Protein AF-0000000087417569 (afdb_homodimer)

Secondary structure (DSSP, 8-state):
-----SGGG----------------------------EEEEEEEE----B-SSTTHHHHHHHHHHHHHTSSS--SEEEE-S--BS--TT--HHHHHHHHHHHHHHHHHH--S-EEE---GGGSBSSSHHHHT--S-STTTBTHHHHHHHT-SSS-EEEEETTEEEEEE--EEEETTTEEEE---HHHHHHHHHHHHHS-TTS-EEEEESS-SS-SGGGGGHHHHHH-GGGHHHHSBTTHHHHHHHHHT-TTEEEEEE-SS---EEEEETTEEEEE---TTTTTTSS-BTTB-S-EEEEEEETTS-EEEEEE-------/-----GGG-----------------------------EEEEEEEE----B-SSTTHHHHHHHHHHHHHTSSS--SEEEE-S--BS--TT--HHHHHHHHHHHHHHHHHH--S-EEE---GGGSBSSSHHHHT--S-STTTBTHHHHHHHT-SSS-EEEEETTEEEEEE--EEEETTTEEEE---HHHHHHHHHHHHHS-TTS-EEEEESS-SS-SGGGGGHHHHHH-GGGHHHHSBTTHHHHHHHHHT-TTEEEEEE-SS---EEEEETTEEEEE---TTTTTTSS-BTTB-S-EEEEEEETTS-EEEEEE-------

Nearest PDB structures (foldseek):
  2dxl-assembly1_A  TM=7.561E-01  e=3.877E-16  Klebsiella aerogenes
  2hyp-assembly1_A-2  TM=8.019E-01  e=1.400E-15  Mycobacterium tuberculosis H37Rv
  3d03-assembly1_A  TM=7.708E-01  e=1.317E-15  Klebsiella aerogenes
  5uki-assembly1_A  TM=5.309E-01  e=6.719E-07  Entamoeba histolytica
  8dzk-assembly5_E  TM=5.050E-01  e=1.031E-06  Entamoeba histolytica

Sequence (636 aa):
MNRRELLQSLAVGSGAALLSSGIGTPLLAADSSMPRKRTARLAHLTDIHLNEKRSAADGLTKALRHVQALDDPPELLINGGDAIYDGLAVDRSHLESQWALWKNTWKAECALPVKHCLGNHDVWGWDKPGSKTTGNEPGWGKQYSLDQLGLERGYYGFNVGGWRILVLDSMTADNETVYRGELDAAQFAWLKNELTTTPATTPIAIISHIPIVTVGGLEFQEHVKQDPRKRRMLSHQDATALVHLFRKHTNIKLCLSGHTHLTERISFSGIDFVNSGAVCGLWWKGDHYHTDEGYNVIDLYDDGTFGTEYKSYGWTVGMNRRELLQSLAVGSGAALLSSGIGTPLLAADSSMPRKRTARLAHLTDIHLNEKRSAA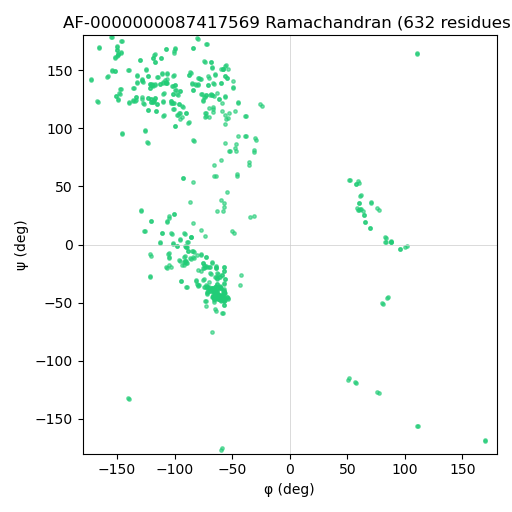DGLTKALRHVQALDDPPELLINGGDAIYDGLAVDRSHLESQWALWKNTWKAECALPVKHCLGNHDVWGWDKPGSKTTGNEPGWGKQYSLDQLGLERGYYGFNVGGWRILVLDSMTADNETVYRGELDAAQFAWLKNELTTTPATTPIAIISHIPIVTVGGLEFQEHVKQDPRKRRMLSHQDATALVHLFRKHTNIKLCLSGHTHLTERISFSGIDFVNSGAVCGLWWKGDHYHTDEGYNVIDLYDDGTFGTEYKSYGWTVG

Solvent-accessible surface area (backbone atoms only — not comparable to full-atom values): 33860 Å² total; per-residue (Å²): 137,83,86,77,67,73,86,73,65,82,78,80,76,75,80,72,78,77,78,74,72,73,76,70,69,77,67,72,73,68,80,66,68,68,76,77,46,77,49,40,39,34,31,44,42,14,36,42,40,32,42,95,53,72,58,28,59,58,49,51,46,47,43,42,48,46,51,66,61,38,96,76,47,49,72,35,36,32,38,35,13,15,61,29,53,57,18,26,46,36,41,68,70,60,42,51,50,34,51,50,49,50,52,53,50,43,66,73,49,50,90,63,52,73,47,82,32,52,21,78,30,40,24,28,27,58,32,28,84,59,15,70,45,87,72,76,53,90,45,44,34,56,48,43,44,29,58,75,69,72,40,95,58,60,53,54,72,50,75,57,49,76,27,40,37,38,37,33,42,29,62,36,84,29,94,88,63,38,38,27,17,28,65,53,72,67,56,48,52,50,49,54,49,51,60,69,69,44,56,76,85,40,28,29,38,36,38,23,12,41,24,59,68,78,70,67,61,59,80,41,44,73,58,26,73,78,38,64,68,52,53,36,57,63,26,29,72,48,28,53,61,49,52,58,56,47,63,77,38,84,29,43,41,38,35,40,23,22,80,76,24,41,52,35,39,34,41,47,78,75,24,36,33,37,29,29,19,5,47,21,19,40,79,41,69,34,58,28,87,91,17,55,31,19,31,32,38,35,38,36,27,71,79,53,51,72,47,76,44,80,41,65,66,76,85,70,67,127,137,83,88,76,67,74,88,69,67,84,77,79,75,74,79,72,77,77,75,72,71,73,76,69,70,77,68,69,73,67,80,64,69,67,78,78,46,78,48,38,40,34,32,44,42,13,35,43,40,32,41,96,52,73,58,28,59,59,50,51,44,48,42,41,48,46,51,65,62,39,97,77,46,50,69,35,36,32,40,34,12,16,58,30,54,58,18,25,47,35,41,70,69,59,43,52,51,34,52,50,50,49,52,53,50,44,67,72,50,47,89,62,53,73,48,81,32,53,22,78,29,39,24,28,28,59,33,28,85,59,16,69,44,87,73,75,53,90,44,44,36,56,50,42,45,29,57,76,70,73,40,94,56,59,52,52,73,51,74,57,49,74,27,41,37,37,37,34,40,29,61,35,84,29,93,87,65,40,38,27,17,29,66,53,71,68,56,48,51,49,48,53,49,52,61,70,69,43,57,75,85,40,27,29,38,36,38,24,12,41,23,59,68,77,73,66,59,60,82,42,44,74,57,27,74,76,39,64,68,51,52,36,57,64,26,30,74,51,28,54,62,49,51,58,57,47,62,78,38,85,29,43,40,37,34,41,24,21,78,77,24,41,51,35,39,34,41,47,80,77,25,35,33,36,30,28,21,6,47,21,19,40,80,43,71,34,59,28,87,91,16,56,31,18,30,32,39,36,38,36,28,70,78,53,52,72,48,76,44,80,40,66,65,76,83,70,68,126

Radius of gyration: 27.31 Å; Cα contacts (8 Å, |Δi|>4): 1351; chains: 2; bounding box: 74×77×64 Å

Organism: NCBI:txid2527985

Structure (mmCIF, N/CA/C/O backbone):
data_AF-0000000087417569-model_v1
#
loop_
_entity.id
_entity.type
_entity.pdbx_description
1 polymer '3,5-cyclic adenosine monophosphate phosphodiesterase CpdA'
#
loop_
_atom_site.group_PDB
_atom_site.id
_atom_site.type_symbol
_atom_site.label_atom_id
_atom_site.label_alt_id
_atom_site.label_comp_id
_atom_site.label_asym_id
_atom_site.label_entity_id
_atom_site.label_seq_id
_atom_site.pdbx_PDB_ins_code
_atom_site.Cartn_x
_atom_site.Cartn_y
_atom_site.Cartn_z
_atom_site.occupancy
_atom_site.B_iso_or_equiv
_atom_site.auth_seq_id
_atom_site.auth_comp_id
_atom_site.auth_asym_id
_atom_site.auth_atom_id
_atom_site.pdbx_PDB_model_num
ATOM 1 N N . MET A 1 1 ? -14.68 -32.906 18.766 1 18.58 1 MET A N 1
ATOM 2 C CA . MET A 1 1 ? -16.031 -32.656 18.25 1 18.58 1 MET A CA 1
ATOM 3 C C . MET A 1 1 ? -15.977 -31.812 16.984 1 18.58 1 MET A C 1
ATOM 5 O O . MET A 1 1 ? -15.141 -30.906 16.875 1 18.58 1 MET A O 1
ATOM 9 N N . ASN A 1 2 ? -16.5 -32.312 15.773 1 18.56 2 ASN A N 1
ATOM 10 C CA . ASN A 1 2 ? -16.391 -32.438 14.32 1 18.56 2 ASN A CA 1
ATOM 11 C C . ASN A 1 2 ? -17 -31.219 13.609 1 18.56 2 ASN A C 1
ATOM 13 O O . ASN A 1 2 ? -18.219 -31.125 13.469 1 18.56 2 ASN A O 1
ATOM 17 N N . ARG A 1 3 ? -16.5 -29.938 14.031 1 21.75 3 ARG A N 1
ATOM 18 C CA . ARG A 1 3 ? -17.016 -28.641 13.625 1 21.75 3 ARG A CA 1
ATOM 19 C C . ARG A 1 3 ? -16.984 -28.484 12.109 1 21.75 3 ARG A C 1
ATOM 21 O O . ARG A 1 3 ? -15.992 -28.031 11.539 1 21.75 3 ARG A O 1
ATOM 28 N N . ARG A 1 4 ? -17.25 -29.672 11.32 1 21.92 4 ARG A N 1
ATOM 29 C CA . ARG A 1 4 ? -17.516 -29.953 9.914 1 21.92 4 ARG A CA 1
ATOM 30 C C . ARG A 1 4 ? -18.469 -28.922 9.32 1 21.92 4 ARG A C 1
ATOM 32 O O . ARG A 1 4 ? -18.719 -28.922 8.109 1 21.92 4 ARG A O 1
ATOM 39 N N . GLU A 1 5 ? -19.312 -28.297 10.141 1 20.08 5 GLU A N 1
ATOM 40 C CA . GLU A 1 5 ? -20.719 -28.031 9.805 1 20.08 5 GLU A CA 1
ATOM 41 C C . GLU A 1 5 ? -20.844 -26.828 8.891 1 20.08 5 GLU A C 1
ATOM 43 O O . GLU A 1 5 ? -21.922 -26.547 8.375 1 20.08 5 GLU A O 1
ATOM 48 N N . LEU A 1 6 ? -19.75 -25.922 8.906 1 20.08 6 LEU A N 1
ATOM 49 C CA . LEU A 1 6 ? -20.312 -24.578 8.75 1 20.08 6 LEU A CA 1
ATOM 50 C C . LEU A 1 6 ? -20.906 -24.406 7.355 1 20.08 6 LEU A C 1
ATOM 52 O O . LEU A 1 6 ? -22.031 -23.938 7.207 1 20.08 6 LEU A O 1
ATOM 56 N N . LEU A 1 7 ? -20.047 -24.234 6.254 1 22.66 7 LEU A N 1
ATOM 57 C CA . LEU A 1 7 ? -20.422 -23.281 5.211 1 22.66 7 LEU A CA 1
ATOM 58 C C . LEU A 1 7 ? -21.328 -23.938 4.18 1 22.66 7 LEU A C 1
ATOM 60 O O . LEU A 1 7 ? -21.641 -23.344 3.148 1 22.66 7 LEU A O 1
ATOM 64 N N . GLN A 1 8 ? -21.75 -25.219 4.445 1 21.38 8 GLN A N 1
ATOM 65 C CA . GLN A 1 8 ? -22.234 -25.969 3.283 1 21.38 8 GLN A CA 1
ATOM 66 C C . GLN A 1 8 ? -23.562 -25.406 2.787 1 21.38 8 GLN A C 1
ATOM 68 O O . GLN A 1 8 ? -23.984 -25.688 1.659 1 21.38 8 GLN A O 1
ATOM 73 N N . SER A 1 9 ? -24.422 -24.875 3.658 1 21.36 9 SER A N 1
ATOM 74 C CA . SER A 1 9 ? -25.797 -25.312 3.441 1 21.36 9 SER A CA 1
ATOM 75 C C . SER A 1 9 ? -26.438 -24.578 2.26 1 21.36 9 SER A C 1
ATOM 77 O O . SER A 1 9 ? -27.594 -24.828 1.918 1 21.36 9 SER A O 1
ATOM 79 N N . LEU A 1 10 ? -26 -23.406 1.84 1 19.67 10 LEU A N 1
ATOM 80 C CA . LEU A 1 10 ? -27.125 -22.594 1.38 1 19.67 10 LEU A CA 1
ATOM 81 C C . LEU A 1 10 ? -27.703 -23.141 0.089 1 19.67 10 LEU A C 1
ATOM 83 O O . LEU A 1 10 ? -26.969 -23.438 -0.858 1 19.67 10 LEU A O 1
ATOM 87 N N . ALA A 1 11 ? -28.953 -23.719 0.203 1 22.09 11 ALA A N 1
ATOM 88 C CA . ALA A 1 11 ? -29.859 -24.438 -0.692 1 22.09 11 ALA A CA 1
ATOM 89 C C . ALA A 1 11 ? -30.219 -23.578 -1.906 1 22.09 11 ALA A C 1
ATOM 91 O O . ALA A 1 11 ? -30.594 -22.406 -1.765 1 22.09 11 ALA A O 1
ATOM 92 N N . VAL A 1 12 ? -29.812 -24 -3.033 1 23.36 12 VAL A N 1
ATOM 93 C CA . VAL A 1 12 ? -29.797 -23.578 -4.43 1 23.36 12 VAL A CA 1
ATOM 94 C C . VAL A 1 12 ? -31.219 -23.531 -4.98 1 23.36 12 VAL A C 1
ATOM 96 O O . VAL A 1 12 ? -31.859 -24.578 -5.152 1 23.36 12 VAL A O 1
ATOM 99 N N . GLY A 1 13 ? -32.094 -22.672 -4.316 1 20.45 13 GLY A N 1
ATOM 100 C CA . GLY A 1 13 ? -33.438 -22.734 -4.91 1 20.45 13 GLY A CA 1
ATOM 101 C C . GLY A 1 13 ? -33.438 -22.5 -6.406 1 20.45 13 GLY A C 1
ATOM 102 O O . GLY A 1 13 ? -32.469 -21.922 -6.945 1 20.45 13 GLY A O 1
ATOM 103 N N . SER A 1 14 ? -34.406 -23.078 -7.117 1 23.88 14 SER A N 1
ATOM 104 C CA . SER A 1 14 ? -34.75 -23.516 -8.469 1 23.88 14 SER A CA 1
ATOM 105 C C . SER A 1 14 ? -35.156 -22.328 -9.344 1 23.88 14 SER A C 1
ATOM 107 O O . SER A 1 14 ? -35.531 -22.516 -10.508 1 23.88 14 SER A O 1
ATOM 109 N N . GLY A 1 15 ? -34.938 -21.109 -8.969 1 21.48 15 GLY A N 1
ATOM 110 C CA . GLY A 1 15 ? -35.906 -20.297 -9.695 1 21.48 15 GLY A CA 1
ATOM 111 C C . GLY A 1 15 ? -35.688 -20.281 -11.188 1 21.48 15 GLY A C 1
ATOM 112 O O . GLY A 1 15 ? -34.531 -20.391 -11.641 1 21.48 15 GLY A O 1
ATOM 113 N N . ALA A 1 16 ? -36.688 -20.578 -11.977 1 24.5 16 ALA A N 1
ATOM 114 C CA . ALA A 1 16 ? -37 -20.734 -13.398 1 24.5 16 ALA A CA 1
ATOM 115 C C . ALA A 1 16 ? -36.75 -19.438 -14.156 1 24.5 16 ALA A C 1
ATOM 117 O O . ALA A 1 16 ? -37 -19.344 -15.359 1 24.5 16 ALA A O 1
ATOM 118 N N . ALA A 1 17 ? -35.75 -18.625 -13.922 1 22.55 17 ALA A N 1
ATOM 119 C CA . ALA A 1 17 ? -35.969 -17.375 -14.648 1 22.55 17 ALA A CA 1
ATOM 120 C C . ALA A 1 17 ? -35.906 -17.609 -16.156 1 22.55 17 ALA A C 1
ATOM 122 O O . ALA A 1 17 ? -35.062 -18.328 -16.656 1 22.55 17 ALA A O 1
ATOM 123 N N . LEU A 1 18 ? -37 -17.422 -16.75 1 24.64 18 LEU A N 1
ATOM 124 C CA . LEU A 1 18 ? -37.406 -17.25 -18.156 1 24.64 18 LEU A CA 1
ATOM 125 C C . LEU A 1 18 ? -36.469 -16.281 -18.859 1 24.64 18 LEU A C 1
ATOM 127 O O . LEU A 1 18 ? -36.281 -15.148 -18.422 1 24.64 18 LEU A O 1
ATOM 131 N N . LEU A 1 19 ? -35.438 -16.891 -19.5 1 23.89 19 LEU A N 1
ATOM 132 C CA . LEU A 1 19 ? -34.406 -16.172 -20.25 1 23.89 19 LEU A CA 1
ATOM 133 C C . LEU A 1 19 ? -35 -15.445 -21.453 1 23.89 19 LEU A C 1
ATOM 135 O O . LEU A 1 19 ? -35.438 -16.078 -22.406 1 23.89 19 LEU A O 1
ATOM 139 N N . SER A 1 20 ? -35.969 -14.523 -21.188 1 24.53 20 SER A N 1
ATOM 140 C CA . SER A 1 20 ? -36.375 -13.82 -22.406 1 24.53 20 SER A CA 1
ATOM 141 C C . SER A 1 20 ? -35.188 -13.242 -23.141 1 24.53 20 SER A C 1
ATOM 143 O O . SER A 1 20 ? -34.25 -12.75 -22.516 1 24.53 20 SER A O 1
ATOM 145 N N . SER A 1 21 ? -34.938 -13.781 -24.281 1 25.7 21 SER A N 1
ATOM 146 C CA . SER A 1 21 ? -33.906 -13.539 -25.266 1 25.7 21 SER A CA 1
ATOM 147 C C . SER A 1 21 ? -33.938 -12.094 -25.75 1 25.7 21 SER A C 1
ATOM 149 O O . SER A 1 21 ? -33.406 -11.781 -26.828 1 25.7 21 SER A O 1
ATOM 151 N N . GLY A 1 22 ? -34.375 -11.109 -24.969 1 25.3 22 GLY A N 1
ATOM 152 C CA . GLY A 1 22 ? -34.438 -9.875 -25.734 1 25.3 22 GLY A CA 1
ATOM 153 C C . GLY A 1 22 ? -33.125 -9.492 -26.375 1 25.3 22 GLY A C 1
ATOM 154 O O . GLY A 1 22 ? -32.062 -9.711 -25.797 1 25.3 22 GLY A O 1
ATOM 155 N N . ILE A 1 23 ? -33.062 -9.555 -27.641 1 27.34 23 ILE A N 1
ATOM 156 C CA . ILE A 1 23 ? -32.031 -9.07 -28.562 1 27.34 23 ILE A CA 1
ATOM 157 C C . ILE A 1 23 ? -31.625 -7.652 -28.188 1 27.34 23 ILE A C 1
ATOM 159 O O . ILE A 1 23 ? -32.406 -6.707 -28.344 1 27.34 23 ILE A O 1
ATOM 163 N N . GLY A 1 24 ? -31.094 -7.539 -26.906 1 25.58 24 GLY A N 1
ATOM 164 C CA . GLY A 1 24 ? -30.734 -6.156 -26.625 1 25.58 24 GLY A CA 1
ATOM 165 C C . GLY A 1 24 ? -29.766 -5.582 -27.656 1 25.58 24 GLY A C 1
ATOM 166 O O . GLY A 1 24 ? -28.859 -6.273 -28.109 1 25.58 24 GLY A O 1
ATOM 167 N N . THR A 1 25 ? -30.328 -4.746 -28.547 1 29.91 25 THR A N 1
ATOM 168 C CA . THR A 1 25 ? -29.578 -3.848 -29.406 1 29.91 25 THR A CA 1
ATOM 169 C C . THR A 1 25 ? -28.375 -3.271 -28.656 1 29.91 25 THR A C 1
ATOM 171 O O . THR A 1 25 ? -28.5 -2.828 -27.516 1 29.91 25 THR A O 1
ATOM 174 N N . PRO A 1 26 ? -27.188 -3.711 -29.094 1 28.02 26 PRO A N 1
ATOM 175 C CA . PRO A 1 26 ? -26.031 -3.186 -28.391 1 28.02 26 PRO A CA 1
ATOM 176 C C . PRO A 1 26 ? -26.078 -1.672 -28.188 1 28.02 26 PRO A C 1
ATOM 178 O O . PRO A 1 26 ? -26.297 -0.931 -29.156 1 28.02 26 PRO A O 1
ATOM 181 N N . LEU A 1 27 ? -26.781 -1.151 -27.219 1 28.97 27 LEU A N 1
ATOM 182 C CA . LEU A 1 27 ? -26.547 0.276 -27.016 1 28.97 27 LEU A CA 1
ATOM 183 C C . LEU A 1 27 ? -25.078 0.621 -27.219 1 28.97 27 LEU A C 1
ATOM 185 O O . LEU A 1 27 ? -24.203 0.033 -26.562 1 28.97 27 LEU A O 1
ATOM 189 N N . LEU A 1 28 ? -24.703 1.002 -28.344 1 29.02 28 LEU A N 1
ATOM 190 C CA . LEU A 1 28 ? -23.453 1.731 -28.391 1 29.02 28 LEU A CA 1
ATOM 191 C C . LEU A 1 28 ? -23.234 2.523 -27.109 1 29.02 28 LEU A C 1
ATOM 193 O O . LEU A 1 28 ? -24.031 3.396 -26.766 1 29.02 28 LEU A O 1
ATOM 197 N N . ALA A 1 29 ? -22.797 1.806 -26.156 1 31.81 29 ALA A N 1
ATOM 198 C CA . ALA A 1 29 ? -22.359 2.678 -25.078 1 31.81 29 ALA A CA 1
ATOM 199 C C . ALA A 1 29 ? -21.734 3.963 -25.609 1 31.81 29 ALA A C 1
ATOM 201 O O . ALA A 1 29 ? -20.672 3.934 -26.219 1 31.81 29 ALA A O 1
ATOM 202 N N . ALA A 1 30 ? -22.469 4.855 -26.219 1 33.59 30 ALA A N 1
ATOM 203 C CA . ALA A 1 30 ? -21.953 6.195 -26.469 1 33.59 30 ALA A CA 1
ATOM 204 C C . ALA A 1 30 ? -20.953 6.613 -25.391 1 33.59 30 ALA A C 1
ATOM 206 O O . ALA A 1 30 ? -21.25 6.516 -24.203 1 33.59 30 ALA A O 1
ATOM 207 N N . ASP A 1 31 ? -19.719 6.402 -25.531 1 38.53 31 ASP A N 1
ATOM 208 C CA . ASP A 1 31 ? -18.641 7.012 -24.75 1 38.53 31 ASP A CA 1
ATOM 209 C C . ASP A 1 31 ? -18.984 8.445 -24.359 1 38.53 31 ASP A C 1
ATOM 211 O O . ASP A 1 31 ? -18.516 9.398 -24.969 1 38.53 31 ASP A O 1
ATOM 215 N N . SER A 1 32 ? -20.172 8.82 -24.297 1 44.5 32 SER A N 1
ATOM 216 C CA . SER A 1 32 ? -20.578 10.18 -23.969 1 44.5 32 SER A CA 1
ATOM 217 C C . SER A 1 32 ? -19.875 10.664 -22.703 1 44.5 32 SER A C 1
ATOM 219 O O . SER A 1 32 ? -20.531 11.078 -21.734 1 44.5 32 SER A O 1
ATOM 221 N N . SER A 1 33 ? -18.875 10.016 -22.172 1 50.25 33 SER A N 1
ATOM 222 C CA . SER A 1 33 ? -18.391 10.594 -20.938 1 50.25 33 SER A CA 1
ATOM 223 C C . SER A 1 33 ? -18.062 12.078 -21.094 1 50.25 33 SER A C 1
ATOM 225 O O . SER A 1 33 ? -17.281 12.453 -21.969 1 50.25 33 SER A O 1
ATOM 227 N N . MET A 1 34 ? -19.031 12.914 -21.047 1 60.19 34 MET A N 1
ATOM 228 C CA . MET A 1 34 ? -18.656 14.32 -20.906 1 60.19 34 MET A CA 1
ATOM 229 C C . MET A 1 34 ? -17.281 14.461 -20.266 1 60.19 34 MET A C 1
ATOM 231 O O . MET A 1 34 ? -16.953 13.727 -19.328 1 60.19 34 MET A O 1
ATOM 235 N N . PRO A 1 35 ? -16.422 15.047 -20.969 1 80.25 35 PRO A N 1
ATOM 236 C CA . PRO A 1 35 ? -15.078 15.219 -20.422 1 80.25 35 PRO A CA 1
ATOM 237 C C . PRO A 1 35 ? -15.086 15.688 -18.969 1 80.25 35 PRO A C 1
ATOM 239 O O . PRO A 1 35 ? -15.914 16.516 -18.594 1 80.25 35 PRO A O 1
ATOM 242 N N . ARG A 1 36 ? -14.523 15.008 -18.109 1 88.69 36 ARG A N 1
ATOM 243 C CA . ARG A 1 36 ? -14.391 15.406 -16.719 1 88.69 36 ARG A CA 1
ATOM 244 C C . ARG A 1 36 ? -13.852 16.828 -16.609 1 88.69 36 ARG A C 1
ATOM 246 O O . ARG A 1 36 ? -13.023 17.25 -17.422 1 88.69 36 ARG A O 1
ATOM 253 N N . LYS A 1 37 ? -14.492 17.625 -15.719 1 95.81 37 LYS A N 1
ATOM 254 C CA . LYS A 1 37 ? -14.07 18.984 -15.445 1 95.81 37 LYS A CA 1
ATOM 255 C C . LYS A 1 37 ? -13.461 19.109 -14.047 1 95.81 37 LYS A C 1
ATOM 257 O O . LYS A 1 37 ? -14.047 18.625 -13.07 1 95.81 37 LYS A O 1
ATOM 262 N N . ARG A 1 38 ? -12.312 19.703 -13.977 1 97.19 38 ARG A N 1
ATOM 263 C CA . ARG A 1 38 ? -11.734 19.969 -12.656 1 97.19 38 ARG A CA 1
ATOM 264 C C . ARG A 1 38 ? -12.555 21 -11.898 1 97.19 38 ARG A C 1
ATOM 266 O O . ARG A 1 38 ? -12.82 22.094 -12.414 1 97.19 38 ARG A O 1
ATOM 273 N N . THR A 1 39 ? -12.93 20.703 -10.695 1 98.38 39 THR A N 1
ATOM 274 C CA . THR A 1 39 ? -13.797 21.609 -9.93 1 98.38 39 THR A CA 1
ATOM 275 C C . THR A 1 39 ? -13.008 22.297 -8.82 1 98.38 39 THR A C 1
ATOM 277 O O . THR A 1 39 ? -13.438 23.328 -8.297 1 98.38 39 THR A O 1
ATOM 280 N N . ALA A 1 40 ? -11.844 21.719 -8.445 1 98.5 40 ALA A N 1
ATOM 281 C CA . ALA A 1 40 ? -10.992 22.344 -7.434 1 98.5 40 ALA A CA 1
ATOM 282 C C . ALA A 1 40 ? -9.555 21.859 -7.535 1 98.5 40 ALA A C 1
ATOM 284 O O . ALA A 1 40 ? -9.312 20.703 -7.934 1 98.5 40 ALA A O 1
ATOM 285 N N . ARG A 1 41 ? -8.617 22.688 -7.289 1 98.69 41 ARG A N 1
ATOM 286 C CA . ARG A 1 41 ? -7.219 22.328 -7.074 1 98.69 41 ARG A CA 1
ATOM 287 C C . ARG A 1 41 ? -6.766 22.719 -5.672 1 98.69 41 ARG A C 1
ATOM 289 O O . ARG A 1 41 ? -6.926 23.875 -5.262 1 98.69 41 ARG A O 1
ATOM 296 N N . LEU A 1 42 ? -6.254 21.766 -4.895 1 98.88 42 LEU A N 1
ATOM 297 C CA . LEU A 1 42 ? -5.773 21.938 -3.531 1 98.88 42 LEU A CA 1
ATOM 298 C C . LEU A 1 42 ? -4.281 21.641 -3.436 1 98.88 42 LEU A C 1
ATOM 300 O O . LEU A 1 42 ? -3.721 20.984 -4.316 1 98.88 42 LEU A O 1
ATOM 304 N N . ALA A 1 43 ? -3.652 22.172 -2.457 1 98.88 43 ALA A N 1
ATOM 305 C CA . ALA A 1 43 ? -2.301 21.75 -2.092 1 98.88 43 ALA A CA 1
ATOM 306 C C . ALA A 1 43 ? -2.256 21.234 -0.655 1 98.88 43 ALA A C 1
ATOM 308 O O . ALA A 1 43 ? -2.758 21.891 0.261 1 98.88 43 ALA A O 1
ATOM 309 N N . HIS A 1 44 ? -1.775 20.062 -0.506 1 98.88 44 HIS A N 1
ATOM 310 C CA . HIS A 1 44 ? -1.608 19.438 0.796 1 98.88 44 HIS A CA 1
ATOM 311 C C . HIS A 1 44 ? -0.167 19.547 1.282 1 98.88 44 HIS A C 1
ATOM 313 O O . HIS A 1 44 ? 0.709 18.812 0.808 1 98.88 44 HIS A O 1
ATOM 319 N N . LEU A 1 45 ? 0.105 20.469 2.197 1 98.81 45 LEU A N 1
ATOM 320 C CA . LEU A 1 45 ? 1.394 20.656 2.854 1 98.81 45 LEU A CA 1
ATOM 321 C C . LEU A 1 45 ? 1.386 20.062 4.254 1 98.81 45 LEU A C 1
ATOM 323 O O . LEU A 1 45 ? 0.611 20.484 5.113 1 98.81 45 LEU A O 1
ATOM 327 N N . THR A 1 46 ? 2.225 19.078 4.41 1 98.81 46 THR A N 1
ATOM 328 C CA . THR A 1 46 ? 2.232 18.422 5.715 1 98.81 46 THR A CA 1
ATOM 329 C C . THR A 1 46 ? 3.654 18.312 6.258 1 98.81 46 THR A C 1
ATOM 331 O O . THR A 1 46 ? 4.625 18.484 5.516 1 98.81 46 THR A O 1
ATOM 334 N N . ASP A 1 47 ? 3.762 18.141 7.586 1 98.81 47 ASP A N 1
ATOM 335 C CA . ASP A 1 47 ? 5.031 17.891 8.266 1 98.81 47 ASP A CA 1
ATOM 336 C C . ASP A 1 47 ? 6.031 19.016 7.984 1 98.81 47 ASP A C 1
ATOM 338 O O . ASP A 1 47 ? 7.164 18.75 7.574 1 98.81 47 ASP A O 1
ATOM 342 N N . ILE A 1 48 ? 5.504 20.188 8.25 1 98.56 48 ILE A N 1
ATOM 343 C CA . ILE A 1 48 ? 6.328 21.375 8.055 1 98.56 48 ILE A CA 1
ATOM 344 C C . ILE A 1 48 ? 7.395 21.453 9.141 1 98.56 48 ILE A C 1
ATOM 346 O O . ILE A 1 48 ? 8.531 21.844 8.875 1 98.56 48 ILE A O 1
ATOM 350 N N . HIS A 1 49 ? 7.031 21.172 10.383 1 98.56 49 HIS A N 1
ATOM 351 C CA . HIS A 1 49 ? 7.949 21.156 11.516 1 98.56 49 HIS A CA 1
ATOM 352 C C . HIS A 1 49 ? 8.742 22.453 11.602 1 98.56 49 HIS A C 1
ATOM 354 O O . HIS A 1 49 ? 9.969 22.422 11.711 1 98.56 49 HIS A O 1
ATOM 360 N N . LEU A 1 50 ? 8.062 23.516 11.648 1 97.31 50 LEU A N 1
ATOM 361 C CA . LEU A 1 50 ? 8.695 24.844 11.641 1 97.31 50 LEU A CA 1
ATOM 362 C C . LEU A 1 50 ? 9.414 25.109 12.961 1 97.31 50 LEU A C 1
ATOM 364 O O . LEU A 1 50 ? 8.891 24.797 14.031 1 97.31 50 LEU A O 1
ATOM 368 N N . ASN A 1 51 ? 10.578 25.656 12.828 1 94.5 51 ASN A N 1
ATOM 369 C CA . ASN A 1 51 ? 11.375 26.047 13.984 1 94.5 51 ASN A CA 1
ATOM 370 C C . ASN A 1 51 ? 12.352 27.172 13.633 1 94.5 51 ASN A C 1
ATOM 372 O O . ASN A 1 51 ? 12.398 27.625 12.484 1 94.5 51 ASN A O 1
ATOM 376 N N . GLU A 1 52 ? 13.086 27.594 14.641 1 93.81 52 GLU A N 1
ATOM 377 C CA . GLU A 1 52 ? 13.969 28.75 14.453 1 93.81 52 GLU A CA 1
ATOM 378 C C . GLU A 1 52 ? 15.352 28.297 13.969 1 93.81 52 GLU A C 1
ATOM 380 O O . GLU A 1 52 ? 16.25 29.125 13.789 1 93.81 52 GLU A O 1
ATOM 385 N N . LYS A 1 53 ? 15.477 27.047 13.773 1 93.06 53 LYS A N 1
ATOM 386 C CA . LYS A 1 53 ? 16.781 26.5 13.391 1 93.06 53 LYS A CA 1
ATOM 387 C C . LYS A 1 53 ? 16.75 25.984 11.953 1 93.06 53 LYS A C 1
ATOM 389 O O . LYS A 1 53 ? 15.688 25.844 11.352 1 93.06 53 LYS A O 1
ATOM 394 N N . ARG A 1 54 ? 17.859 25.828 11.344 1 92.81 54 ARG A N 1
ATOM 395 C CA . ARG A 1 54 ? 18.078 25.141 10.07 1 92.81 54 ARG A CA 1
ATOM 396 C C . ARG A 1 54 ? 17.375 25.875 8.938 1 92.81 54 ARG A C 1
ATOM 398 O O . ARG A 1 54 ? 16.875 25.25 7.996 1 92.81 54 ARG A O 1
ATOM 405 N N . SER A 1 55 ? 17.172 27.172 9.125 1 93.69 55 SER A N 1
ATOM 406 C CA . SER A 1 55 ? 16.547 28.016 8.109 1 93.69 55 SER A CA 1
ATOM 407 C C . SER A 1 55 ? 15.148 27.5 7.762 1 93.69 55 SER A C 1
ATOM 409 O O . SER A 1 55 ? 14.727 27.578 6.605 1 93.69 55 SER A O 1
ATOM 411 N N . ALA A 1 56 ? 14.492 26.906 8.727 1 96.44 56 ALA A N 1
ATOM 412 C CA . ALA A 1 56 ? 13.172 26.328 8.508 1 96.44 56 ALA A CA 1
ATOM 413 C C . ALA A 1 56 ? 12.188 27.375 7.996 1 96.44 56 ALA A C 1
ATOM 415 O O . ALA A 1 56 ? 11.391 27.109 7.098 1 96.44 56 ALA A O 1
ATOM 416 N N . ALA A 1 57 ? 12.25 28.547 8.531 1 95.88 57 ALA A N 1
ATOM 417 C CA . ALA A 1 57 ? 11.344 29.625 8.109 1 95.88 57 ALA A CA 1
ATOM 418 C C . ALA A 1 57 ? 11.57 29.984 6.645 1 95.88 57 ALA A C 1
ATOM 420 O O . ALA A 1 57 ? 10.617 30.219 5.902 1 95.88 57 ALA A O 1
ATOM 421 N N . ASP A 1 58 ? 12.812 30 6.238 1 96.06 58 ASP A N 1
ATOM 422 C CA . ASP A 1 58 ? 13.133 30.25 4.836 1 96.06 58 ASP A CA 1
ATOM 423 C C . ASP A 1 58 ? 12.602 29.125 3.947 1 96.06 58 ASP A C 1
ATOM 425 O O . ASP A 1 58 ? 12.117 29.391 2.842 1 96.06 58 ASP A O 1
ATOM 429 N N . GLY A 1 59 ? 12.773 27.953 4.438 1 96.56 59 GLY A N 1
ATOM 430 C CA . GLY A 1 59 ? 12.266 26.812 3.695 1 96.56 59 GLY A CA 1
ATOM 431 C C . GLY A 1 59 ? 10.758 26.859 3.488 1 96.56 59 GLY A C 1
ATOM 432 O O . GLY A 1 59 ? 10.273 26.625 2.379 1 96.56 59 GLY A O 1
ATOM 433 N N . LEU A 1 60 ? 10.047 27.141 4.559 1 97.81 60 LEU A N 1
ATOM 434 C CA . LEU A 1 60 ? 8.594 27.25 4.434 1 97.81 60 LEU A CA 1
ATOM 435 C C . LEU A 1 60 ? 8.219 28.375 3.48 1 97.81 60 LEU A C 1
ATOM 437 O O . LEU A 1 60 ? 7.309 28.234 2.662 1 97.81 60 LEU A O 1
ATOM 441 N N . THR A 1 61 ? 8.883 29.5 3.631 1 97.56 61 THR A N 1
ATOM 442 C CA . THR A 1 61 ? 8.648 30.625 2.725 1 97.56 61 THR A CA 1
ATOM 443 C C . THR A 1 61 ? 8.82 30.188 1.272 1 97.56 61 THR A C 1
ATOM 445 O O . THR A 1 61 ? 7.969 30.484 0.428 1 97.56 61 THR A O 1
ATOM 448 N N . LYS A 1 62 ? 9.867 29.469 1.016 1 97.62 62 LYS A N 1
ATOM 449 C CA . LYS A 1 62 ? 10.125 28.984 -0.337 1 97.62 62 LYS A CA 1
ATOM 450 C C . LYS A 1 62 ? 9 28.062 -0.807 1 97.62 62 LYS A C 1
ATOM 452 O O . LYS A 1 62 ? 8.547 28.156 -1.949 1 97.62 62 LYS A O 1
ATOM 457 N N . ALA A 1 63 ? 8.562 27.172 0.027 1 98.25 63 ALA A N 1
ATOM 458 C CA . ALA A 1 63 ? 7.477 26.25 -0.315 1 98.25 63 ALA A CA 1
ATOM 459 C C . ALA A 1 63 ? 6.191 27.016 -0.631 1 98.25 63 ALA A C 1
ATOM 461 O O . ALA A 1 63 ? 5.527 26.734 -1.633 1 98.25 63 ALA A O 1
ATOM 462 N N . LEU A 1 64 ? 5.879 27.969 0.228 1 98.5 64 LEU A N 1
ATOM 463 C CA . LEU A 1 64 ? 4.656 28.75 0.062 1 98.5 64 LEU A CA 1
ATOM 464 C C . LEU A 1 64 ? 4.707 29.562 -1.219 1 98.5 64 LEU A C 1
ATOM 466 O O . LEU A 1 64 ? 3.719 29.656 -1.948 1 98.5 64 LEU A O 1
ATOM 470 N N . ARG A 1 65 ? 5.785 30.141 -1.469 1 98.12 65 ARG A N 1
ATOM 471 C CA . ARG A 1 65 ? 5.934 30.906 -2.699 1 98.12 65 ARG A CA 1
ATOM 472 C C . ARG A 1 65 ? 5.871 30 -3.924 1 98.12 65 ARG A C 1
ATOM 474 O O . ARG A 1 65 ? 5.27 30.359 -4.938 1 98.12 65 ARG A O 1
ATOM 481 N N . HIS A 1 66 ? 6.5 28.828 -3.842 1 98.44 66 HIS A N 1
ATOM 482 C CA . HIS A 1 66 ? 6.484 27.859 -4.938 1 98.44 66 HIS A CA 1
ATOM 483 C C . HIS A 1 66 ? 5.059 27.438 -5.281 1 98.44 66 HIS A C 1
ATOM 485 O O . HIS A 1 66 ? 4.668 27.453 -6.449 1 98.44 66 HIS A O 1
ATOM 491 N N . VAL A 1 67 ? 4.281 27.109 -4.254 1 98.44 67 VAL A N 1
ATOM 492 C CA . VAL A 1 67 ? 2.93 26.609 -4.484 1 98.44 67 VAL A CA 1
ATOM 493 C C . VAL A 1 67 ? 2.055 27.719 -5.059 1 98.44 67 VAL A C 1
ATOM 495 O O . VAL A 1 67 ? 1.224 27.484 -5.934 1 98.44 67 VAL A O 1
ATOM 498 N N . GLN A 1 68 ? 2.248 28.922 -4.609 1 98.06 68 GLN A N 1
ATOM 499 C CA . GLN A 1 68 ? 1.446 30.062 -5.059 1 98.06 68 GLN A CA 1
ATOM 500 C C . GLN A 1 68 ? 1.857 30.5 -6.457 1 98.06 68 GLN A C 1
ATOM 502 O O . GLN A 1 68 ? 1.108 31.203 -7.133 1 98.06 68 GLN A O 1
ATOM 507 N N . ALA A 1 69 ? 3.031 30.062 -6.941 1 97.94 69 ALA A N 1
ATOM 508 C CA . ALA A 1 69 ? 3.566 30.5 -8.227 1 97.94 69 ALA A CA 1
ATOM 509 C C . ALA A 1 69 ? 3.336 29.453 -9.305 1 97.94 69 ALA A C 1
ATOM 511 O O . ALA A 1 69 ? 3.752 29.625 -10.453 1 97.94 69 ALA A O 1
ATOM 512 N N . LEU A 1 70 ? 2.725 28.391 -8.93 1 97.75 70 LEU A N 1
ATOM 513 C CA . LEU A 1 70 ? 2.406 27.391 -9.945 1 97.75 70 LEU A CA 1
ATOM 514 C C . LEU A 1 70 ? 1.598 28.016 -11.078 1 97.75 70 LEU A C 1
ATOM 516 O O . LEU A 1 70 ? 0.86 28.984 -10.867 1 97.75 70 LEU A O 1
ATOM 520 N N . ASP A 1 71 ? 1.693 27.391 -12.336 1 96.62 71 ASP A N 1
ATOM 521 C CA . ASP A 1 71 ? 0.978 27.906 -13.5 1 96.62 71 ASP A CA 1
ATOM 522 C C . ASP A 1 71 ? -0.525 27.969 -13.234 1 96.62 71 ASP A C 1
ATOM 524 O O . ASP A 1 71 ? -1.191 28.922 -13.633 1 96.62 71 ASP A O 1
ATOM 528 N N . ASP A 1 72 ? -0.977 27.047 -12.625 1 97 72 ASP A N 1
ATOM 529 C CA . ASP A 1 72 ? -2.352 26.984 -12.133 1 97 72 ASP A CA 1
ATOM 530 C C . ASP A 1 72 ? -2.389 26.75 -10.625 1 97 72 ASP A C 1
ATOM 532 O O . ASP A 1 72 ? -2.438 25.609 -10.164 1 97 72 ASP A O 1
ATOM 536 N N . PRO A 1 73 ? -2.35 27.844 -9.859 1 96.62 73 PRO A N 1
ATOM 537 C CA . PRO A 1 73 ? -2.219 27.719 -8.406 1 96.62 73 PRO A CA 1
ATOM 538 C C . PRO A 1 73 ? -3.453 27.094 -7.754 1 96.62 73 PRO A C 1
ATOM 540 O O . PRO A 1 73 ? -4.562 27.219 -8.273 1 96.62 73 PRO A O 1
ATOM 543 N N . PRO A 1 74 ? -3.227 26.453 -6.648 1 98.5 74 PRO A N 1
ATOM 544 C CA . PRO A 1 74 ? -4.375 25.938 -5.906 1 98.5 74 PRO A CA 1
ATOM 545 C C . PRO A 1 74 ? -5.234 27.031 -5.293 1 98.5 74 PRO A C 1
ATOM 547 O O . PRO A 1 74 ? -4.746 28.141 -5.066 1 98.5 74 PRO A O 1
ATOM 550 N N . GLU A 1 75 ? -6.48 26.75 -5.023 1 98.06 75 GLU A N 1
ATOM 551 C CA . GLU A 1 75 ? -7.379 27.734 -4.441 1 98.06 75 GLU A CA 1
ATOM 552 C C . GLU A 1 75 ? -7.449 27.594 -2.926 1 98.06 75 GLU A C 1
ATOM 554 O O . GLU A 1 75 ? -7.977 28.469 -2.238 1 98.06 75 GLU A O 1
ATOM 559 N N . LEU A 1 76 ? -6.93 26.453 -2.463 1 98.5 76 LEU A N 1
ATOM 560 C CA . LEU A 1 76 ? -6.977 26.141 -1.037 1 98.5 76 LEU A CA 1
ATOM 561 C C . LEU A 1 76 ? -5.75 25.344 -0.61 1 98.5 76 LEU A C 1
ATOM 563 O O . LEU A 1 76 ? -5.332 24.422 -1.309 1 98.5 76 LEU A O 1
ATOM 567 N N . LEU A 1 77 ? -5.156 25.734 0.483 1 98.56 77 LEU A N 1
ATOM 568 C CA . LEU A 1 77 ? -4.086 24.969 1.108 1 98.56 77 LEU A CA 1
ATOM 569 C C . LEU A 1 77 ? -4.617 24.156 2.283 1 98.56 77 LEU A C 1
ATOM 571 O O . LEU A 1 77 ? -5.453 24.641 3.049 1 98.56 77 LEU A O 1
ATOM 575 N N . ILE A 1 78 ? -4.164 22.953 2.352 1 98.75 78 ILE A N 1
ATOM 576 C CA . ILE A 1 78 ? -4.418 22.094 3.51 1 98.75 78 ILE A CA 1
ATOM 577 C C . ILE A 1 78 ? -3.121 21.891 4.293 1 98.75 78 ILE A C 1
ATOM 579 O O . ILE A 1 78 ? -2.17 21.297 3.789 1 98.75 78 ILE A O 1
ATOM 583 N N . ASN A 1 79 ? -3.078 22.469 5.465 1 98.75 79 ASN A N 1
ATOM 584 C CA . ASN A 1 79 ? -2.043 22.047 6.406 1 98.75 79 ASN A CA 1
ATOM 585 C C . ASN A 1 79 ? -2.334 20.656 6.984 1 98.75 79 ASN A C 1
ATOM 587 O O . ASN A 1 79 ? -3.25 20.5 7.793 1 98.75 79 ASN A O 1
ATOM 591 N N . GLY A 1 80 ? -1.467 19.703 6.609 1 98.75 80 GLY A N 1
ATOM 592 C CA . GLY A 1 80 ? -1.768 18.312 6.918 1 98.75 80 GLY A CA 1
ATOM 593 C C . GLY A 1 80 ? -1.313 17.906 8.305 1 98.75 80 GLY A C 1
ATOM 594 O O . GLY A 1 80 ? -1.367 16.719 8.656 1 98.75 80 GLY A O 1
ATOM 595 N N . GLY A 1 81 ? -0.833 18.812 9.109 1 98.81 81 GLY A N 1
ATOM 596 C CA . GLY A 1 81 ? -0.387 18.516 10.461 1 98.81 81 GLY A CA 1
ATOM 597 C C . GLY A 1 81 ? 1.115 18.625 10.633 1 98.81 81 GLY A C 1
ATOM 598 O O . GLY A 1 81 ? 1.856 18.688 9.648 1 98.81 81 GLY A O 1
ATOM 599 N N . ASP A 1 82 ? 1.468 18.688 11.938 1 98.88 82 ASP A N 1
ATOM 600 C CA . ASP A 1 82 ? 2.859 18.906 12.328 1 98.88 82 ASP A CA 1
ATOM 601 C C . ASP A 1 82 ? 3.383 20.234 11.781 1 98.88 82 ASP A C 1
ATOM 603 O O . ASP A 1 82 ? 4.434 20.266 11.133 1 98.88 82 ASP A O 1
ATOM 607 N N . ALA A 1 83 ? 2.598 21.266 12.109 1 98.56 83 ALA A N 1
ATOM 608 C CA . ALA A 1 83 ? 2.932 22.641 11.727 1 98.56 83 ALA A CA 1
ATOM 609 C C . ALA A 1 83 ? 4.203 23.109 12.43 1 98.56 83 ALA A C 1
ATOM 611 O O . ALA A 1 83 ? 5.109 23.656 11.797 1 98.56 83 ALA A O 1
ATOM 612 N N . ILE A 1 84 ? 4.258 22.828 13.703 1 98.5 84 ILE A N 1
ATOM 613 C CA . ILE A 1 84 ? 5.395 23.266 14.508 1 98.5 84 ILE A CA 1
ATOM 614 C C . ILE A 1 84 ? 6.371 22.109 14.695 1 98.5 84 ILE A C 1
ATOM 616 O O . ILE A 1 84 ? 6.043 20.953 14.391 1 98.5 84 ILE A O 1
ATOM 620 N N . TYR A 1 85 ? 7.535 22.406 15.195 1 98.06 85 TYR A N 1
ATOM 621 C CA . TYR A 1 85 ? 8.602 21.422 15.281 1 98.06 85 TYR A CA 1
ATOM 622 C C . TYR A 1 85 ? 8.227 20.281 16.219 1 98.06 85 TYR A C 1
ATOM 624 O O . TYR A 1 85 ? 8.266 19.109 15.844 1 98.06 85 TYR A O 1
ATOM 632 N N . ASP A 1 86 ? 7.914 20.656 17.438 1 97.75 86 ASP A N 1
ATOM 633 C CA . ASP A 1 86 ? 7.527 19.641 18.422 1 97.75 86 ASP A CA 1
ATOM 634 C C . ASP A 1 86 ? 6.891 20.297 19.641 1 97.75 86 ASP A C 1
ATOM 636 O O . ASP A 1 86 ? 7.52 21.125 20.312 1 97.75 86 ASP A O 1
ATOM 640 N N . GLY A 1 87 ? 5.68 19.891 19.938 1 98.25 87 GLY A N 1
ATOM 641 C CA . GLY A 1 87 ? 5.004 20.375 21.125 1 98.25 87 GLY A CA 1
ATOM 642 C C . GLY A 1 87 ? 4.965 19.344 22.234 1 98.25 87 GLY A C 1
ATOM 643 O O . GLY A 1 87 ? 4.684 19.672 23.391 1 98.25 87 GLY A O 1
ATOM 644 N N . LEU A 1 88 ? 5.316 18.125 21.969 1 98 88 LEU A N 1
ATOM 645 C CA . LEU A 1 88 ? 5.098 17.016 22.891 1 98 88 LEU A CA 1
ATOM 646 C C . LEU A 1 88 ? 5.957 17.156 24.141 1 98 88 LEU A C 1
ATOM 648 O O . LEU A 1 88 ? 5.504 16.859 25.25 1 98 88 LEU A O 1
ATOM 652 N N . ALA A 1 89 ? 7.191 17.656 23.953 1 97.38 89 ALA A N 1
ATOM 653 C CA . ALA A 1 89 ? 8.164 17.531 25.047 1 97.38 89 ALA A CA 1
ATOM 654 C C . ALA A 1 89 ? 8.805 18.891 25.344 1 97.38 89 ALA A C 1
ATOM 656 O O . ALA A 1 89 ? 9.969 18.953 25.75 1 97.38 89 ALA A O 1
ATOM 657 N N . VAL A 1 90 ? 8.094 19.984 25.125 1 97.81 90 VAL A N 1
ATOM 658 C CA . VAL A 1 90 ? 8.68 21.312 25.359 1 97.81 90 VAL A CA 1
ATOM 659 C C . VAL A 1 90 ? 7.879 22.047 26.422 1 97.81 90 VAL A C 1
ATOM 661 O O . VAL A 1 90 ? 6.707 21.75 26.656 1 97.81 90 VAL A O 1
ATOM 664 N N . ASP A 1 91 ? 8.5 23.016 26.969 1 96.75 91 ASP A N 1
ATOM 665 C CA . ASP A 1 91 ? 7.793 23.828 27.953 1 96.75 91 ASP A CA 1
ATOM 666 C C . ASP A 1 91 ? 6.906 24.859 27.266 1 96.75 91 ASP A C 1
ATOM 668 O O . ASP A 1 91 ? 6.863 24.938 26.031 1 96.75 91 ASP A O 1
ATOM 672 N N . ARG A 1 92 ? 6.168 25.625 28.031 1 96.44 92 ARG A N 1
ATOM 673 C CA . ARG A 1 92 ? 5.18 26.578 27.531 1 96.44 92 ARG A CA 1
ATOM 674 C C . ARG A 1 92 ? 5.84 27.656 26.688 1 96.44 92 ARG A C 1
ATOM 676 O O . ARG A 1 92 ? 5.348 28 25.609 1 96.44 92 ARG A O 1
ATOM 683 N N . SER A 1 93 ? 6.902 28.172 27.188 1 96.88 93 SER A N 1
ATOM 684 C CA . SER A 1 93 ? 7.582 29.266 26.5 1 96.88 93 SER A CA 1
ATOM 685 C C . SER A 1 93 ? 8.039 28.844 25.109 1 96.88 93 SER A C 1
ATOM 687 O O . SER A 1 93 ? 7.855 29.578 24.125 1 96.88 93 SER A O 1
ATOM 689 N N . HIS A 1 94 ? 8.609 27.703 25.031 1 97.25 94 HIS A N 1
ATOM 690 C CA . HIS A 1 94 ? 9.07 27.188 23.734 1 97.25 94 HIS A CA 1
ATOM 691 C C . HIS A 1 94 ? 7.902 26.891 22.812 1 97.25 94 HIS A C 1
ATOM 693 O O . HIS A 1 94 ? 7.977 27.156 21.609 1 97.25 94 HIS A O 1
ATOM 699 N N . LEU A 1 95 ? 6.844 26.359 23.359 1 97.81 95 LEU A N 1
ATOM 700 C CA . LEU A 1 95 ? 5.629 26.125 22.578 1 97.81 95 LEU A CA 1
ATOM 701 C C . LEU A 1 95 ? 5.125 27.422 21.953 1 97.81 95 LEU A C 1
ATOM 703 O O . LEU A 1 95 ? 4.844 27.484 20.766 1 97.81 95 LEU A O 1
ATOM 707 N N . GLU A 1 96 ? 5.043 28.422 22.766 1 97.75 96 GLU A N 1
ATOM 708 C CA . GLU A 1 96 ? 4.527 29.719 22.328 1 97.75 96 GLU A CA 1
ATOM 709 C C . GLU A 1 96 ? 5.414 30.328 21.25 1 97.75 96 GLU A C 1
ATOM 711 O O . GLU A 1 96 ? 4.914 30.938 20.297 1 97.75 96 GLU A O 1
ATOM 716 N N . SER A 1 97 ? 6.684 30.141 21.391 1 97.94 97 SER A N 1
ATOM 717 C CA . SER A 1 97 ? 7.609 30.672 20.406 1 97.94 97 SER A CA 1
ATOM 718 C C . SER A 1 97 ? 7.422 29.984 19.047 1 97.94 97 SER A C 1
ATOM 720 O O . SER A 1 97 ? 7.504 30.625 18 1 97.94 97 SER A O 1
ATOM 722 N N . GLN A 1 98 ? 7.223 28.703 19 1 98.06 98 GLN A N 1
ATOM 723 C CA . GLN A 1 98 ? 7.004 27.953 17.766 1 98.06 98 GLN A CA 1
ATOM 724 C C . GLN A 1 98 ? 5.734 28.438 17.062 1 98.06 98 GLN A C 1
ATOM 726 O O . GLN A 1 98 ? 5.742 28.672 15.852 1 98.06 98 GLN A O 1
ATOM 731 N N . TRP A 1 99 ? 4.68 28.625 17.781 1 98.38 99 TRP A N 1
ATOM 732 C CA . TRP A 1 99 ? 3.412 29.031 17.188 1 98.38 99 TRP A CA 1
ATOM 733 C C . TRP A 1 99 ? 3.465 30.484 16.719 1 98.38 99 TRP A C 1
ATOM 735 O O . TRP A 1 99 ? 2.844 30.844 15.719 1 98.38 99 TRP A O 1
ATOM 745 N N . ALA A 1 100 ? 4.195 31.297 17.5 1 98.25 100 ALA A N 1
ATOM 746 C CA . ALA A 1 100 ? 4.387 32.656 17.062 1 98.25 100 ALA A CA 1
ATOM 747 C C . ALA A 1 100 ? 5.102 32.719 15.703 1 98.25 100 ALA A C 1
ATOM 749 O O . ALA A 1 100 ? 4.711 33.469 14.812 1 98.25 100 ALA A O 1
ATOM 750 N N . LEU A 1 101 ? 6.098 31.906 15.609 1 98.12 101 LEU A N 1
ATOM 751 C CA . LEU A 1 101 ? 6.82 31.828 14.344 1 98.12 101 LEU A CA 1
ATOM 752 C C . LEU A 1 101 ? 5.902 31.359 13.219 1 98.12 101 LEU A C 1
ATOM 754 O O . LEU A 1 101 ? 5.93 31.906 12.117 1 98.12 101 LEU A O 1
ATOM 758 N N . TRP A 1 102 ? 5.117 30.375 13.445 1 97.69 102 TRP A N 1
ATOM 759 C CA . TRP A 1 102 ? 4.16 29.844 12.477 1 97.69 102 TRP A CA 1
ATOM 760 C C . TRP A 1 102 ? 3.203 30.938 12.008 1 97.69 102 TRP A C 1
ATOM 762 O O . TRP A 1 102 ? 3.047 31.156 10.805 1 97.69 102 TRP A O 1
ATOM 772 N N . LYS A 1 103 ? 2.605 31.609 12.945 1 97 103 LYS A N 1
ATOM 773 C CA . LYS A 1 103 ? 1.621 32.656 12.641 1 97 103 LYS A CA 1
ATOM 774 C C . LYS A 1 103 ? 2.242 33.75 11.805 1 97 103 LYS A C 1
ATOM 776 O O . LYS A 1 103 ? 1.659 34.219 10.82 1 97 103 LYS A O 1
ATOM 781 N N . ASN A 1 104 ? 3.395 34.156 12.203 1 97 104 ASN A N 1
ATOM 782 C CA . ASN A 1 104 ? 4.062 35.25 11.516 1 97 104 ASN A CA 1
ATOM 783 C C . ASN A 1 104 ? 4.453 34.875 10.086 1 97 104 ASN A C 1
ATOM 785 O O . ASN A 1 104 ? 4.254 35.656 9.156 1 97 104 ASN A O 1
ATOM 789 N N . THR A 1 105 ? 5.008 33.656 9.945 1 96.69 105 THR A N 1
ATOM 790 C CA . THR A 1 105 ? 5.441 33.219 8.625 1 96.69 105 THR A CA 1
ATOM 791 C C . THR A 1 105 ? 4.242 33.031 7.699 1 96.69 105 THR A C 1
ATOM 793 O O . THR A 1 105 ? 4.281 33.469 6.543 1 96.69 105 THR A O 1
ATOM 796 N N . TRP A 1 106 ? 3.254 32.438 8.234 1 94.25 106 TRP A N 1
ATOM 797 C CA . TRP A 1 106 ? 2.064 32.188 7.426 1 94.25 106 TRP A CA 1
ATOM 798 C C . TRP A 1 106 ? 1.417 33.5 7.012 1 94.25 106 TRP A C 1
ATOM 800 O O . TRP A 1 106 ? 1.039 33.688 5.848 1 94.25 106 TRP A O 1
ATOM 810 N N . LYS A 1 107 ? 1.274 34.438 7.898 1 94.69 107 LYS A N 1
ATOM 811 C CA . LYS A 1 107 ? 0.688 35.75 7.617 1 94.69 107 LYS A CA 1
ATOM 812 C C . LYS A 1 107 ? 1.486 36.5 6.551 1 94.69 107 LYS A C 1
ATOM 814 O O . LYS A 1 107 ? 0.91 37.125 5.676 1 94.69 107 LYS A O 1
ATOM 819 N N . ALA A 1 108 ? 2.666 36.344 6.59 1 97.12 108 ALA A N 1
ATOM 820 C CA . ALA A 1 108 ? 3.547 37.094 5.707 1 97.12 108 ALA A CA 1
ATOM 821 C C . ALA A 1 108 ? 3.621 36.469 4.32 1 97.12 108 ALA A C 1
ATOM 823 O O . ALA A 1 108 ? 3.801 37.156 3.322 1 97.12 108 ALA A O 1
ATOM 824 N N . GLU A 1 109 ? 3.479 35.125 4.281 1 97.56 109 GLU A N 1
ATOM 825 C CA . GLU A 1 109 ? 3.947 34.469 3.064 1 97.56 109 GLU A CA 1
ATOM 826 C C . GLU A 1 109 ? 2.814 33.719 2.377 1 97.56 109 GLU A C 1
ATOM 828 O O . GLU A 1 109 ? 2.98 33.219 1.259 1 97.56 109 GLU A O 1
ATOM 833 N N . CYS A 1 110 ? 1.691 33.594 3.029 1 96.69 110 CYS A N 1
ATOM 834 C CA . CYS A 1 110 ? 0.608 32.812 2.43 1 96.69 110 CYS A CA 1
ATOM 835 C C . CYS A 1 110 ? -0.619 33.688 2.197 1 96.69 110 CYS A C 1
ATOM 837 O O . CYS A 1 110 ? -1.187 34.25 3.145 1 96.69 110 CYS A O 1
ATOM 839 N N . ALA A 1 111 ? -1.07 33.75 0.969 1 96.12 111 ALA A N 1
ATOM 840 C CA . ALA A 1 111 ? -2.242 34.562 0.611 1 96.12 111 ALA A CA 1
ATOM 841 C C . ALA A 1 111 ? -3.457 33.656 0.369 1 96.12 111 ALA A C 1
ATOM 843 O O . ALA A 1 111 ? -4.574 34.156 0.195 1 96.12 111 ALA A O 1
ATOM 844 N N . LEU A 1 112 ? -3.262 32.375 0.353 1 96.81 112 LEU A N 1
ATOM 845 C CA . LEU A 1 112 ? -4.332 31.438 0.072 1 96.81 112 LEU A CA 1
ATOM 846 C C . LEU A 1 112 ? -5.098 31.094 1.343 1 96.81 112 LEU A C 1
ATOM 848 O O . LEU A 1 112 ? -4.531 31.094 2.438 1 96.81 112 LEU A O 1
ATOM 852 N N . PRO A 1 113 ? -6.41 30.812 1.171 1 97.5 113 PRO A N 1
ATOM 853 C CA . PRO A 1 113 ? -7.102 30.219 2.316 1 97.5 113 PRO A CA 1
ATOM 854 C C . PRO A 1 113 ? -6.477 28.891 2.76 1 97.5 113 PRO A C 1
ATOM 856 O O . PRO A 1 113 ? -5.922 28.156 1.937 1 97.5 113 PRO A O 1
ATOM 859 N N . VAL A 1 114 ? -6.617 28.594 4.074 1 97.94 114 VAL A N 1
ATOM 860 C CA . VAL A 1 114 ? -5.992 27.391 4.605 1 97.94 114 VAL A CA 1
ATOM 861 C C . VAL A 1 114 ? -6.973 26.656 5.516 1 97.94 114 VAL A C 1
ATOM 863 O O . VAL A 1 114 ? -7.691 27.281 6.297 1 97.94 114 VAL A O 1
ATOM 866 N N . LYS A 1 115 ? -7.062 25.375 5.355 1 98.62 115 LYS A N 1
ATOM 867 C CA . LYS A 1 115 ? -7.676 24.469 6.316 1 98.62 115 LYS A CA 1
ATOM 868 C C . LYS A 1 115 ? -6.617 23.641 7.051 1 98.62 115 LYS A C 1
ATOM 870 O O . LYS A 1 115 ? -5.578 23.312 6.473 1 98.62 115 LYS A O 1
ATOM 875 N N . HIS A 1 116 ? -6.922 23.328 8.312 1 98.75 116 HIS A N 1
ATOM 876 C CA . HIS A 1 116 ? -5.863 22.766 9.141 1 98.75 116 HIS A CA 1
ATOM 877 C C . HIS A 1 116 ? -6.242 21.391 9.648 1 98.75 116 HIS A C 1
ATOM 879 O O . HIS A 1 116 ? -7.391 21.156 10.039 1 98.75 116 HIS A O 1
ATOM 885 N N . CYS A 1 117 ? -5.301 20.516 9.602 1 98.81 117 CYS A N 1
ATOM 886 C CA . CYS A 1 117 ? -5.301 19.219 10.289 1 98.81 117 CYS A CA 1
ATOM 887 C C . CYS A 1 117 ? -4.23 19.188 11.375 1 98.81 117 CYS A C 1
ATOM 889 O O . CYS A 1 117 ? -3.119 19.672 11.172 1 98.81 117 CYS A O 1
ATOM 891 N N . LEU A 1 118 ? -4.562 18.625 12.555 1 98.56 118 LEU A N 1
ATOM 892 C CA . LEU A 1 118 ? -3.602 18.516 13.641 1 98.56 118 LEU A CA 1
ATOM 893 C C . LEU A 1 118 ? -2.66 17.328 13.43 1 98.56 118 LEU A C 1
ATOM 895 O O . LEU A 1 118 ? -3.094 16.266 13.008 1 98.56 118 LEU A O 1
ATOM 899 N N . GLY A 1 119 ? -1.369 17.5 13.68 1 98.75 119 GLY A N 1
ATOM 900 C CA . GLY A 1 119 ? -0.406 16.422 13.734 1 98.75 119 GLY A CA 1
ATOM 901 C C . GLY A 1 119 ? 0.059 16.109 15.148 1 98.75 119 GLY A C 1
ATOM 902 O O . GLY A 1 119 ? -0.23 16.859 16.078 1 98.75 119 GLY A O 1
ATOM 903 N N . ASN A 1 120 ? 0.745 15 15.336 1 98.56 120 ASN A N 1
ATOM 904 C CA . ASN A 1 120 ? 1.147 14.578 16.672 1 98.56 120 ASN A CA 1
ATOM 905 C C . ASN A 1 120 ? 2.121 15.562 17.297 1 98.56 120 ASN A C 1
ATOM 907 O O . ASN A 1 120 ? 2.111 15.758 18.516 1 98.56 120 ASN A O 1
ATOM 911 N N . HIS A 1 121 ? 2.881 16.266 16.562 1 98.62 121 HIS A N 1
ATOM 912 C CA . HIS A 1 121 ? 3.852 17.203 17.125 1 98.62 121 HIS A CA 1
ATOM 913 C C . HIS A 1 121 ? 3.209 18.547 17.422 1 98.62 121 HIS A C 1
ATOM 915 O O . HIS A 1 121 ? 3.84 19.422 18.016 1 98.62 121 HIS A O 1
ATOM 921 N N . ASP A 1 122 ? 2.01 18.672 17.047 1 98.75 122 ASP A N 1
ATOM 922 C CA . ASP A 1 122 ? 1.286 19.906 17.375 1 98.75 122 ASP A CA 1
ATOM 923 C C . ASP A 1 122 ? 0.7 19.828 18.781 1 98.75 122 ASP A C 1
ATOM 925 O O . ASP A 1 122 ? 0.244 20.844 19.328 1 98.75 122 ASP A O 1
ATOM 929 N N . VAL A 1 123 ? 0.729 18.625 19.391 1 98.44 123 VAL A N 1
ATOM 930 C CA . VAL A 1 123 ? 0.124 18.406 20.703 1 98.44 123 VAL A CA 1
ATOM 931 C C . VAL A 1 123 ? 1.113 18.797 21.797 1 98.44 123 VAL A C 1
ATOM 933 O O . VAL A 1 123 ? 2.287 18.422 21.75 1 98.44 123 VAL A O 1
ATOM 936 N N . TRP A 1 124 ? 0.588 19.484 22.859 1 98.38 124 TRP A N 1
ATOM 937 C CA . TRP A 1 124 ? 1.493 20 23.891 1 98.38 124 TRP A CA 1
ATOM 938 C C . TRP A 1 124 ? 1.505 19.109 25.109 1 98.38 124 TRP A C 1
ATOM 940 O O . TRP A 1 124 ? 0.454 18.828 25.703 1 98.38 124 TRP A O 1
ATOM 950 N N . GLY A 1 125 ? 2.691 18.656 25.406 1 98 125 GLY A N 1
ATOM 951 C CA . GLY A 1 125 ? 2.961 18.219 26.766 1 98 125 GLY A CA 1
ATOM 952 C C . GLY A 1 125 ? 2.607 16.766 27 1 98 125 GLY A C 1
ATOM 953 O O . GLY A 1 125 ? 2.766 16.25 28.109 1 98 125 GLY A O 1
ATOM 954 N N . TRP A 1 126 ? 2.156 16.047 25.953 1 97.75 126 TRP A N 1
ATOM 955 C CA . TRP A 1 126 ? 1.791 14.641 26.156 1 97.75 126 TRP A CA 1
ATOM 956 C C . TRP A 1 126 ? 2.994 13.828 26.625 1 97.75 126 TRP A C 1
ATOM 958 O O . TRP A 1 126 ? 2.838 12.797 27.281 1 97.75 126 TRP A O 1
ATOM 968 N N . ASP A 1 127 ? 4.133 14.266 26.25 1 96.94 127 ASP A N 1
ATOM 969 C CA . ASP A 1 127 ? 5.34 13.781 26.922 1 96.94 127 ASP A CA 1
ATOM 970 C C . ASP A 1 127 ? 5.609 14.562 28.203 1 96.94 127 ASP A C 1
ATOM 972 O O . ASP A 1 127 ? 6.41 15.5 28.203 1 96.94 127 ASP A O 1
ATOM 976 N N . LYS A 1 128 ? 5.09 14.117 29.234 1 95.5 128 LYS A N 1
ATOM 977 C CA . LYS A 1 128 ? 5.086 14.875 30.484 1 95.5 128 LYS A CA 1
ATOM 978 C C . LYS A 1 128 ? 6.5 15.047 31.016 1 95.5 128 LYS A C 1
ATOM 980 O O . LYS A 1 128 ? 6.895 16.156 31.391 1 95.5 128 LYS A O 1
ATOM 985 N N . PRO A 1 129 ? 7.262 13.945 31.094 1 94.62 129 PRO A N 1
ATOM 986 C CA . PRO A 1 129 ? 8.633 14.156 31.562 1 94.62 129 PRO A CA 1
ATOM 987 C C . PRO A 1 129 ? 9.406 15.156 30.719 1 94.62 129 PRO A C 1
ATOM 989 O O . PRO A 1 129 ? 10.109 16.016 31.25 1 94.62 129 PRO A O 1
ATOM 992 N N . GLY A 1 130 ? 9.211 15.133 29.422 1 94.44 130 GLY A N 1
ATOM 993 C CA . GLY A 1 130 ? 9.945 16 28.516 1 94.44 130 GLY A CA 1
ATOM 994 C C . GLY A 1 130 ? 9.484 17.438 28.562 1 94.44 130 GLY A C 1
ATOM 995 O O . GLY A 1 130 ? 10.297 18.359 28.469 1 94.44 130 GLY A O 1
ATOM 996 N N . SER A 1 131 ? 8.203 17.625 28.719 1 96.06 131 SER A N 1
ATOM 997 C CA . SER A 1 131 ? 7.633 18.953 28.703 1 96.06 131 SER A CA 1
ATOM 998 C C . SER A 1 131 ? 7.617 19.578 30.094 1 96.06 131 SER A C 1
ATOM 1000 O O . SER A 1 131 ? 7.383 20.781 30.25 1 96.06 131 SER A O 1
ATOM 1002 N N . LYS A 1 132 ? 7.812 18.672 31.094 1 94.62 132 LYS A N 1
ATOM 1003 C CA . LYS A 1 132 ? 7.75 19.062 32.5 1 94.62 132 LYS A CA 1
ATOM 1004 C C . LYS A 1 132 ? 6.363 19.594 32.875 1 94.62 132 LYS A C 1
ATOM 1006 O O . LYS A 1 132 ? 6.238 20.547 33.625 1 94.62 132 LYS A O 1
ATOM 1011 N N . THR A 1 133 ? 5.402 19.062 32.188 1 96.06 133 THR A N 1
ATOM 1012 C CA . THR A 1 133 ? 4.023 19.422 32.5 1 96.06 133 THR A CA 1
ATOM 1013 C C . THR A 1 133 ? 3.359 18.344 33.344 1 96.06 133 THR A C 1
ATOM 1015 O O . THR A 1 133 ? 3.863 17.219 33.438 1 96.06 133 THR A O 1
ATOM 1018 N N . THR A 1 134 ? 2.209 18.688 33.969 1 95.12 134 THR A N 1
ATOM 1019 C CA . THR A 1 134 ? 1.451 17.75 34.781 1 95.12 134 THR A CA 1
ATOM 1020 C C . THR A 1 134 ? 0.226 17.234 34.031 1 95.12 134 THR A C 1
ATOM 1022 O O . THR A 1 134 ? -0.361 16.219 34.406 1 95.12 134 THR A O 1
ATOM 1025 N N . GLY A 1 135 ? -0.152 17.953 33.031 1 95.06 135 GLY A N 1
ATOM 1026 C CA . GLY A 1 135 ? -1.374 17.625 32.312 1 95.06 135 GLY A CA 1
ATOM 1027 C C . GLY A 1 135 ? -2.547 18.516 32.688 1 95.06 135 GLY A C 1
ATOM 1028 O O . GLY A 1 135 ? -3.621 18.422 32.094 1 95.06 135 GLY A O 1
ATOM 1029 N N . ASN A 1 136 ? -2.281 19.406 33.594 1 95.44 136 ASN A N 1
ATOM 1030 C CA . ASN A 1 136 ? -3.355 20.25 34.094 1 95.44 136 ASN A CA 1
ATOM 1031 C C . ASN A 1 136 ? -3.156 21.703 33.688 1 95.44 136 ASN A C 1
ATOM 1033 O O . ASN A 1 136 ? -3.98 22.562 34.031 1 95.44 136 ASN A O 1
ATOM 1037 N N . GLU A 1 137 ? -2.141 21.969 32.969 1 96.44 137 GLU A N 1
ATOM 1038 C CA . GLU A 1 137 ? -1.865 23.344 32.562 1 96.44 137 GLU A CA 1
ATOM 1039 C C . GLU A 1 137 ? -2.891 23.812 31.516 1 96.44 137 GLU A C 1
ATOM 1041 O O . GLU A 1 137 ? -3.355 23.031 30.688 1 96.44 137 GLU A O 1
ATOM 1046 N N . PRO A 1 138 ? -3.227 25.062 31.594 1 96.44 138 PRO A N 1
ATOM 1047 C CA . PRO A 1 138 ? -4.117 25.594 30.562 1 96.44 138 PRO A CA 1
ATOM 1048 C C . PRO A 1 138 ? -3.57 25.391 29.156 1 96.44 138 PRO A C 1
ATOM 1050 O O . PRO A 1 138 ? -2.41 25.719 28.891 1 96.44 138 PRO A O 1
ATOM 1053 N N . GLY A 1 139 ? -4.445 24.781 28.312 1 96.88 139 GLY A N 1
ATOM 1054 C CA . GLY A 1 139 ? -4.059 24.594 26.922 1 96.88 139 GLY A CA 1
ATOM 1055 C C . GLY A 1 139 ? -3.312 23.297 26.688 1 96.88 139 GLY A C 1
ATOM 1056 O O . GLY A 1 139 ? -2.865 23.016 25.578 1 96.88 139 GLY A O 1
ATOM 1057 N N . TRP A 1 140 ? -3.166 22.516 27.734 1 97.12 140 TRP A N 1
ATOM 1058 C CA . TRP A 1 140 ? -2.451 21.25 27.625 1 97.12 140 TRP A CA 1
ATOM 1059 C C . TRP A 1 140 ? -3.1 20.344 26.578 1 97.12 140 TRP A C 1
ATOM 1061 O O . TRP A 1 140 ? -4.312 20.406 26.375 1 97.12 140 TRP A O 1
ATOM 1071 N N . GLY A 1 141 ? -2.252 19.531 26 1 97.62 141 GLY A N 1
ATOM 1072 C CA . GLY A 1 141 ? -2.771 18.641 24.984 1 97.62 141 GLY A CA 1
ATOM 1073 C C . GLY A 1 141 ? -3.014 19.344 23.656 1 97.62 141 GLY A C 1
ATOM 1074 O O . GLY A 1 141 ? -2.133 20.031 23.141 1 97.62 141 GLY A O 1
ATOM 1075 N N . LYS A 1 142 ? -4.219 19.188 23.141 1 98.25 142 LYS A N 1
ATOM 1076 C CA . LYS A 1 142 ? -4.516 19.656 21.797 1 98.25 142 LYS A CA 1
ATOM 1077 C C . LYS A 1 142 ? -5.047 21.094 21.812 1 98.25 142 LYS A C 1
ATOM 1079 O O . LYS A 1 142 ? -5.035 21.781 20.781 1 98.25 142 LYS A O 1
ATOM 1084 N N . GLN A 1 143 ? -5.422 21.594 22.953 1 97.56 143 GLN A N 1
ATOM 1085 C CA . GLN A 1 143 ? -6.234 22.812 23.047 1 97.56 143 GLN A CA 1
ATOM 1086 C C . GLN A 1 143 ? -5.449 24.031 22.578 1 97.56 143 GLN A C 1
ATOM 1088 O O . GLN A 1 143 ? -5.988 24.875 21.859 1 97.56 143 GLN A O 1
ATOM 10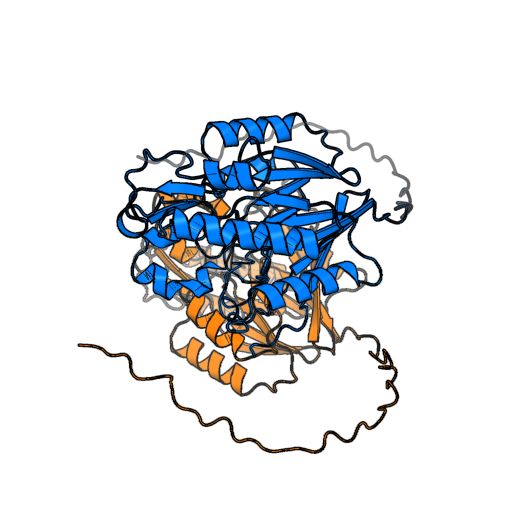93 N N . TYR A 1 144 ? -4.262 24.125 23.016 1 97.94 144 TYR A N 1
ATOM 1094 C CA . TYR A 1 144 ? -3.475 25.297 22.609 1 97.94 144 TYR A CA 1
ATOM 1095 C C . TYR A 1 144 ? -3.367 25.391 21.094 1 97.94 144 TYR A C 1
ATOM 1097 O O . TYR A 1 144 ? -3.604 26.453 20.516 1 97.94 144 TYR A O 1
ATOM 1105 N N . SER A 1 145 ? -3.027 24.281 20.469 1 98.38 145 SER A N 1
ATOM 1106 C CA . SER A 1 145 ? -2.854 24.266 19.016 1 98.38 145 SER A CA 1
ATOM 1107 C C . SER A 1 145 ? -4.176 24.516 18.297 1 98.38 145 SER A C 1
ATOM 1109 O O . SER A 1 145 ? -4.207 25.172 17.266 1 98.38 145 SER A O 1
ATOM 1111 N N . LEU A 1 146 ? -5.246 23.953 18.828 1 98.5 146 LEU A N 1
ATOM 1112 C CA . LEU A 1 146 ? -6.562 24.219 18.266 1 98.5 146 LEU A CA 1
ATOM 1113 C C . LEU A 1 146 ? -6.867 25.719 18.266 1 98.5 146 LEU A C 1
ATOM 1115 O O . LEU A 1 146 ? -7.34 26.266 17.266 1 98.5 146 LEU A O 1
ATOM 1119 N N . ASP A 1 147 ? -6.52 26.344 19.328 1 98.06 147 ASP A N 1
ATOM 1120 C CA . ASP A 1 147 ? -6.727 27.781 19.438 1 98.06 147 ASP A CA 1
ATOM 1121 C C . ASP A 1 147 ? -5.875 28.531 18.422 1 98.06 147 ASP A C 1
ATOM 1123 O O . ASP A 1 147 ? -6.363 29.453 17.766 1 98.06 147 ASP A O 1
ATOM 1127 N N . GLN A 1 148 ? -4.66 28.141 18.328 1 97.88 148 GLN A N 1
ATOM 1128 C CA . GLN A 1 148 ? -3.748 28.812 17.406 1 97.88 148 GLN A CA 1
ATOM 1129 C C . GLN A 1 148 ? -4.211 28.656 15.969 1 97.88 148 GLN A C 1
ATOM 1131 O O . GLN A 1 148 ? -3.988 29.547 15.133 1 97.88 148 GLN A O 1
ATOM 1136 N N . LEU A 1 149 ? -4.91 27.547 15.648 1 97.88 149 LEU A N 1
ATOM 1137 C CA . LEU A 1 149 ? -5.312 27.234 14.281 1 97.88 149 LEU A CA 1
ATOM 1138 C C . LEU A 1 149 ? -6.75 27.656 14.023 1 97.88 149 LEU A C 1
ATOM 1140 O O . LEU A 1 149 ? -7.273 27.469 12.922 1 97.88 149 LEU A O 1
ATOM 1144 N N . GLY A 1 150 ? -7.379 28.188 15.031 1 97.06 150 GLY A N 1
ATOM 1145 C CA . GLY A 1 150 ? -8.75 28.656 14.906 1 97.06 150 GLY A CA 1
ATOM 1146 C C . GLY A 1 150 ? -9.75 27.531 14.758 1 97.06 150 GLY A C 1
ATOM 1147 O O . GLY A 1 150 ? -10.734 27.656 14.031 1 97.06 150 GLY A O 1
ATOM 1148 N N . LEU A 1 151 ? -9.492 26.406 15.469 1 98.12 151 LEU A N 1
ATOM 1149 C CA . LEU A 1 151 ? -10.344 25.219 15.367 1 98.12 151 LEU A CA 1
ATOM 1150 C C . LEU A 1 151 ? -11.125 25 16.656 1 98.12 151 LEU A C 1
ATOM 1152 O O . LEU A 1 151 ? -10.578 25.125 17.75 1 98.12 151 LEU A O 1
ATOM 1156 N N . GLU A 1 152 ? -12.375 24.625 16.484 1 97 152 GLU A N 1
ATOM 1157 C CA . GLU A 1 152 ? -13.195 24.281 17.641 1 97 152 GLU A CA 1
ATOM 1158 C C . GLU A 1 152 ? -12.891 22.875 18.141 1 97 152 GLU A C 1
ATOM 1160 O O . GLU A 1 152 ? -13 22.609 19.344 1 97 152 GLU A O 1
ATOM 1165 N N . ARG A 1 153 ? -12.602 22.016 17.266 1 96.81 153 ARG A N 1
ATOM 1166 C CA . ARG A 1 153 ? -12.203 20.641 17.547 1 96.81 153 ARG A CA 1
ATOM 1167 C C . ARG A 1 153 ? -11.266 20.109 16.484 1 96.81 153 ARG A C 1
ATOM 1169 O O . ARG A 1 153 ? -11.062 20.75 15.445 1 96.81 153 ARG A O 1
ATOM 1176 N N . GLY A 1 154 ? -10.711 18.938 16.75 1 98.06 154 GLY A N 1
ATOM 1177 C CA . GLY A 1 154 ? -9.648 18.422 15.914 1 98.06 154 GLY A CA 1
ATOM 1178 C C . GLY A 1 154 ? -10.156 17.719 14.672 1 98.06 154 GLY A C 1
ATOM 1179 O O . GLY A 1 154 ? -9.375 17.297 13.82 1 98.06 154 GLY A O 1
ATOM 1180 N N . TYR A 1 155 ? -11.516 17.531 14.547 1 98.81 155 TYR A N 1
ATOM 1181 C CA . TYR A 1 155 ? -12.133 16.922 13.375 1 98.81 155 TYR A CA 1
ATOM 1182 C C . TYR A 1 155 ? -13.328 17.734 12.898 1 98.81 155 TYR A C 1
ATOM 1184 O O . TYR A 1 155 ? -14.039 18.344 13.703 1 98.81 155 TYR A O 1
ATOM 1192 N N . TYR A 1 156 ? -13.438 17.859 11.555 1 98.81 156 TYR A N 1
ATOM 1193 C CA . TYR A 1 156 ? -14.508 18.641 10.961 1 98.81 156 TYR A CA 1
ATOM 1194 C C . TYR A 1 156 ? -14.633 18.359 9.469 1 98.81 156 TYR A C 1
ATOM 1196 O O . TYR A 1 156 ? -13.82 17.625 8.898 1 98.81 156 TYR A O 1
ATOM 1204 N N . GLY A 1 157 ? -15.727 18.859 8.852 1 98.69 157 GLY A N 1
ATOM 1205 C CA . GLY A 1 157 ? -15.953 18.719 7.418 1 98.69 157 GLY A CA 1
ATOM 1206 C C . GLY A 1 157 ? -16.188 20.047 6.719 1 98.69 157 GLY A C 1
ATOM 1207 O O . GLY A 1 157 ? -16.609 21.031 7.348 1 98.69 157 GLY A O 1
ATOM 1208 N N . PHE A 1 158 ? -15.812 20.109 5.473 1 98.62 158 PHE A N 1
ATOM 1209 C CA . PHE A 1 158 ? -16.141 21.25 4.633 1 98.62 158 PHE A CA 1
ATOM 1210 C C . PHE A 1 158 ? -16.297 20.828 3.176 1 98.62 158 PHE A C 1
ATOM 1212 O O . PHE A 1 158 ? -15.938 19.703 2.807 1 98.62 158 PHE A O 1
ATOM 1219 N N . ASN A 1 159 ? -16.906 21.672 2.414 1 98.62 159 ASN A N 1
ATOM 1220 C CA . ASN A 1 159 ? -17.109 21.391 0.995 1 98.62 159 ASN A CA 1
ATOM 1221 C C . ASN A 1 159 ? -16.203 22.25 0.123 1 98.62 159 ASN A C 1
ATOM 1223 O O . ASN A 1 159 ? -15.961 23.422 0.43 1 98.62 159 ASN A O 1
ATOM 1227 N N . VAL A 1 160 ? -15.688 21.656 -0.881 1 98.62 160 VAL A N 1
ATOM 1228 C CA . VAL A 1 160 ? -14.93 22.391 -1.889 1 98.62 160 VAL A CA 1
ATOM 1229 C C . VAL A 1 160 ? -15.062 21.688 -3.242 1 98.62 160 VAL A C 1
ATOM 1231 O O . VAL A 1 160 ? -14.898 20.484 -3.344 1 98.62 160 VAL A O 1
ATOM 1234 N N . GLY A 1 161 ? -15.438 22.359 -4.262 1 97.94 161 GLY A N 1
ATOM 1235 C CA . GLY A 1 161 ? -15.523 21.828 -5.613 1 97.94 161 GLY A CA 1
ATOM 1236 C C . GLY A 1 161 ? -16.5 20.672 -5.734 1 97.94 161 GLY A C 1
ATOM 1237 O O . GLY A 1 161 ? -16.25 19.719 -6.477 1 97.94 161 GLY A O 1
ATOM 1238 N N . GLY A 1 162 ? -17.5 20.656 -4.957 1 98.12 162 GLY A N 1
ATOM 1239 C CA . GLY A 1 162 ? -18.469 19.578 -5.012 1 98.12 162 GLY A CA 1
ATOM 1240 C C . GLY A 1 162 ? -18.047 18.344 -4.23 1 98.12 162 GLY A C 1
ATOM 1241 O O . GLY A 1 162 ? -18.75 17.328 -4.242 1 98.12 162 GLY A O 1
ATOM 1242 N N . TRP A 1 163 ? -16.906 18.453 -3.6 1 98.75 163 TRP A N 1
ATOM 1243 C C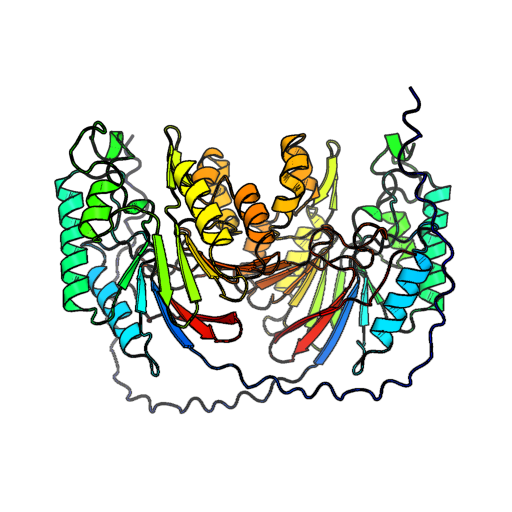A . TRP A 1 163 ? -16.406 17.375 -2.752 1 98.75 163 TRP A CA 1
ATOM 1244 C C . TRP A 1 163 ? -16.672 17.672 -1.28 1 98.75 163 TRP A C 1
ATOM 1246 O O . TRP A 1 163 ? -16.672 18.828 -0.868 1 98.75 163 TRP A O 1
ATOM 1256 N N . ARG A 1 164 ? -16.938 16.609 -0.553 1 98.88 164 ARG A N 1
ATOM 1257 C CA . ARG A 1 164 ? -16.922 16.688 0.904 1 98.88 164 ARG A CA 1
ATOM 1258 C C . ARG A 1 164 ? -15.57 16.281 1.459 1 98.88 164 ARG A C 1
ATOM 1260 O O . ARG A 1 164 ? -15.102 15.164 1.212 1 98.88 164 ARG A O 1
ATOM 1267 N N . ILE A 1 165 ? -14.938 17.219 2.148 1 98.94 165 ILE A N 1
ATOM 1268 C CA . ILE A 1 165 ? -13.641 16.938 2.766 1 98.94 165 ILE A CA 1
ATOM 1269 C C . ILE A 1 165 ? -13.82 16.719 4.266 1 98.94 165 ILE A C 1
ATOM 1271 O O . ILE A 1 165 ? -14.422 17.562 4.949 1 98.94 165 ILE A O 1
ATOM 1275 N N . LEU A 1 166 ? -13.391 15.609 4.727 1 98.94 166 LEU A N 1
ATOM 1276 C CA . LEU A 1 166 ? -13.438 15.312 6.156 1 98.94 166 LEU A CA 1
ATOM 1277 C C . LEU A 1 166 ? -12.039 15.297 6.758 1 98.94 166 LEU A C 1
ATOM 1279 O O . LEU A 1 166 ? -11.164 14.562 6.289 1 98.94 166 LEU A O 1
ATOM 1283 N N . VAL A 1 167 ? -11.836 16.125 7.754 1 98.94 167 VAL A N 1
ATOM 1284 C CA . VAL A 1 167 ? -10.57 16.188 8.477 1 98.94 167 VAL A CA 1
ATOM 1285 C C . VAL A 1 167 ? -10.688 15.438 9.805 1 98.94 167 VAL A C 1
ATOM 1287 O O . VAL A 1 167 ? -11.633 15.664 10.562 1 98.94 167 VAL A O 1
ATOM 1290 N N . LEU A 1 168 ? -9.711 14.547 10.039 1 98.94 168 LEU A N 1
ATOM 1291 C CA . LEU A 1 168 ? -9.742 13.734 11.25 1 98.94 168 LEU A CA 1
ATOM 1292 C C . LEU A 1 168 ? -8.625 14.141 12.203 1 98.94 168 LEU A C 1
ATOM 1294 O O . LEU A 1 168 ? -7.57 14.609 11.773 1 98.94 168 LEU A O 1
ATOM 1298 N N . ASP A 1 169 ? -8.922 14.023 13.461 1 98.81 169 ASP A N 1
ATOM 1299 C CA . ASP A 1 169 ? -7.926 14.023 14.523 1 98.81 169 ASP A CA 1
ATOM 1300 C C . ASP A 1 169 ? -7.395 12.617 14.781 1 98.81 169 ASP A C 1
ATOM 1302 O O . ASP A 1 169 ? -8.07 11.805 15.43 1 98.81 169 ASP A O 1
ATOM 1306 N N . SER A 1 170 ? -6.207 12.367 14.336 1 98.5 170 SER A N 1
ATOM 1307 C CA . SER A 1 170 ? -5.742 10.992 14.18 1 98.5 170 SER A CA 1
ATOM 1308 C C . SER A 1 170 ? -5.023 10.508 15.43 1 98.5 170 SER A C 1
ATOM 1310 O O . SER A 1 170 ? -4.445 9.414 15.438 1 98.5 170 SER A O 1
ATOM 1312 N N . MET A 1 171 ? -5.031 11.188 16.531 1 95.94 171 MET A N 1
ATOM 1313 C CA . MET A 1 171 ? -4.18 10.781 17.641 1 95.94 171 MET A CA 1
ATOM 1314 C C . MET A 1 171 ? -4.969 10.766 18.953 1 95.94 171 MET A C 1
ATOM 1316 O O . MET A 1 171 ? -5.859 11.594 19.156 1 95.94 171 MET A O 1
ATOM 1320 N N . THR A 1 172 ? -4.641 9.859 19.781 1 96.5 172 THR A N 1
ATOM 1321 C CA . THR A 1 172 ? -5.086 9.742 21.172 1 96.5 172 THR A CA 1
ATOM 1322 C C . THR A 1 172 ? -3.895 9.586 22.109 1 96.5 172 THR A C 1
ATOM 1324 O O . THR A 1 172 ? -2.9 8.945 21.75 1 96.5 172 THR A O 1
ATOM 1327 N N . ALA A 1 173 ? -4.07 10.25 23.25 1 94.94 173 ALA A N 1
ATOM 1328 C CA . ALA A 1 173 ? -3.006 10.109 24.25 1 94.94 173 ALA A CA 1
ATOM 1329 C C . ALA A 1 173 ? -2.826 8.648 24.656 1 94.94 173 ALA A C 1
ATOM 1331 O O . ALA A 1 173 ? -3.805 7.906 24.766 1 94.94 173 ALA A O 1
ATOM 1332 N N . ASP A 1 174 ? -1.557 8.25 24.797 1 94.12 174 ASP A N 1
ATOM 1333 C CA . ASP A 1 174 ? -1.205 6.879 25.141 1 94.12 174 ASP A CA 1
ATOM 1334 C C . ASP A 1 174 ? -0.116 6.844 26.203 1 94.12 174 ASP A C 1
ATOM 1336 O O . ASP A 1 174 ? 0.977 7.379 26 1 94.12 174 ASP A O 1
ATOM 1340 N N . ASN A 1 175 ? -0.334 6.199 27.312 1 89.25 175 ASN A N 1
ATOM 1341 C CA . ASN A 1 175 ? 0.585 6.191 28.453 1 89.25 175 ASN A CA 1
ATOM 1342 C C . ASN A 1 175 ? 1.867 5.43 28.125 1 89.25 175 ASN A C 1
ATOM 1344 O O . ASN A 1 175 ? 2.918 5.699 28.719 1 89.25 175 ASN A O 1
ATOM 1348 N N . GLU A 1 176 ? 1.812 4.531 27.219 1 90.94 176 GLU A N 1
ATOM 1349 C CA . GLU A 1 176 ? 2.973 3.699 26.922 1 90.94 176 GLU A CA 1
ATOM 1350 C C . GLU A 1 176 ? 3.848 4.344 25.844 1 90.94 176 GLU A C 1
ATOM 1352 O O . GLU A 1 176 ? 5.074 4.234 25.891 1 90.94 176 GLU A O 1
ATOM 1357 N N . THR A 1 177 ? 3.311 5.043 24.797 1 92.56 177 THR A N 1
ATOM 1358 C CA . THR A 1 177 ? 4.074 5.539 23.656 1 92.56 177 THR A CA 1
ATOM 1359 C C . THR A 1 177 ? 3.854 7.039 23.469 1 92.56 177 THR A C 1
ATOM 1361 O O . THR A 1 177 ? 4.168 7.59 22.422 1 92.56 177 THR A O 1
ATOM 1364 N N . VAL A 1 178 ? 3.213 7.809 24.453 1 94.88 178 VAL A N 1
ATOM 1365 C CA . VAL A 1 178 ? 2.891 9.234 24.422 1 94.88 178 VAL A CA 1
ATOM 1366 C C . VAL A 1 178 ? 1.608 9.453 23.625 1 94.88 178 VAL A C 1
ATOM 1368 O O . VAL A 1 178 ? 0.672 10.094 24.109 1 94.88 178 VAL A O 1
ATOM 1371 N N . TYR A 1 179 ? 1.605 8.852 22.375 1 97.38 179 TYR A N 1
ATOM 1372 C CA . TYR A 1 179 ? 0.376 8.883 21.594 1 97.38 179 TYR A CA 1
ATOM 1373 C C . TYR A 1 179 ? 0.235 7.613 20.75 1 97.38 179 TYR A C 1
ATOM 1375 O O . TYR A 1 179 ? 1.189 6.844 20.609 1 97.38 179 TYR A O 1
ATOM 1383 N N . ARG A 1 180 ? -0.956 7.395 20.25 1 97.94 180 ARG A N 1
ATOM 1384 C CA . ARG A 1 180 ? -1.22 6.367 19.25 1 97.94 180 ARG A CA 1
ATOM 1385 C C . ARG A 1 180 ? -2.205 6.867 18.188 1 97.94 180 ARG A C 1
ATOM 1387 O O . ARG A 1 180 ? -2.988 7.781 18.453 1 97.94 180 ARG A O 1
ATOM 1394 N N . GLY A 1 181 ? -2.09 6.379 17.031 1 98.38 181 GLY A N 1
ATOM 1395 C CA . GLY A 1 181 ? -3.061 6.668 15.984 1 98.38 181 GLY A CA 1
ATOM 1396 C C . GLY A 1 181 ? -4.387 5.957 16.188 1 98.38 181 GLY A C 1
ATOM 1397 O O . GLY A 1 181 ? -4.461 4.73 16.094 1 98.38 181 GLY A O 1
ATOM 1398 N N . GLU A 1 182 ? -5.379 6.688 16.5 1 98.25 182 GLU A N 1
ATOM 1399 C CA . GLU A 1 182 ? -6.699 6.117 16.75 1 98.25 182 GLU A CA 1
ATOM 1400 C C . GLU A 1 182 ? -7.75 7.211 16.922 1 98.25 182 GLU A C 1
ATOM 1402 O O . GLU A 1 182 ? -7.477 8.25 17.531 1 98.25 182 GLU A O 1
ATOM 1407 N N . LEU A 1 183 ? -8.922 6.973 16.391 1 98.5 183 LEU A N 1
ATOM 1408 C CA . LEU A 1 183 ? -10.039 7.863 16.688 1 98.5 183 LEU A CA 1
ATOM 1409 C C . LEU A 1 183 ? -10.68 7.512 18.031 1 98.5 183 LEU A C 1
ATOM 1411 O O . LEU A 1 183 ? -10.82 6.332 18.359 1 98.5 183 LEU A O 1
ATOM 1415 N N . ASP A 1 184 ? -10.992 8.508 18.797 1 96.88 184 ASP A N 1
ATOM 1416 C CA . ASP A 1 184 ? -11.805 8.195 19.969 1 96.88 184 ASP A CA 1
ATOM 1417 C C . ASP A 1 184 ? -13.242 7.859 19.562 1 96.88 184 ASP A C 1
ATOM 1419 O O . ASP A 1 184 ? -13.609 7.969 18.391 1 96.88 184 ASP A O 1
ATOM 1423 N N . ALA A 1 185 ? -14.031 7.426 20.484 1 97.44 185 ALA A N 1
ATOM 1424 C CA . ALA A 1 185 ? -15.375 6.922 20.219 1 97.44 185 ALA A CA 1
ATOM 1425 C C . ALA A 1 185 ? -16.281 8.023 19.672 1 97.44 185 ALA A C 1
ATOM 1427 O O . ALA A 1 185 ? -17.078 7.789 18.766 1 97.44 185 ALA A O 1
ATOM 1428 N N . ALA A 1 186 ? -16.141 9.195 20.203 1 98.06 186 ALA A N 1
ATOM 1429 C CA . ALA A 1 186 ? -16.984 10.312 19.781 1 98.06 186 ALA A CA 1
ATOM 1430 C C . ALA A 1 186 ? -16.703 10.688 18.328 1 98.06 186 ALA A C 1
ATOM 1432 O O . ALA A 1 186 ? -17.625 10.898 17.531 1 98.06 186 ALA A O 1
ATOM 1433 N N . GLN A 1 187 ? -15.484 10.781 18 1 98.5 187 GLN A N 1
ATOM 1434 C CA . GLN A 1 187 ? -15.117 11.125 16.641 1 98.5 187 GLN A CA 1
ATOM 1435 C C . GLN A 1 187 ? -15.523 10.023 15.664 1 98.5 187 GLN A C 1
ATOM 1437 O O . GLN A 1 187 ? -15.969 10.312 14.547 1 98.5 187 GLN A O 1
ATOM 1442 N N . PHE A 1 188 ? -15.336 8.758 16.047 1 98.5 188 PHE A N 1
ATOM 1443 C CA . PHE A 1 188 ? -15.75 7.648 15.195 1 98.5 188 PHE A CA 1
ATOM 1444 C C . PHE A 1 188 ? -17.234 7.723 14.906 1 98.5 188 PHE A C 1
ATOM 1446 O O . PHE A 1 188 ? -17.656 7.535 13.758 1 98.5 188 PHE A O 1
ATOM 1453 N N . ALA A 1 189 ? -18 7.996 15.914 1 98.56 189 ALA A N 1
ATOM 1454 C CA . ALA A 1 189 ? -19.438 8.156 15.734 1 98.56 189 ALA A CA 1
ATOM 1455 C C . ALA A 1 189 ? -19.75 9.336 14.82 1 98.56 189 ALA A C 1
ATOM 1457 O O . ALA A 1 189 ? -20.641 9.25 13.969 1 98.56 189 ALA A O 1
ATOM 1458 N N . TRP A 1 190 ? -19.078 10.375 15.031 1 98.81 190 TRP A N 1
ATOM 1459 C CA . TRP A 1 190 ? -19.219 11.555 14.188 1 98.81 190 TRP A CA 1
ATOM 1460 C C . TRP A 1 190 ? -18.938 11.219 12.727 1 98.81 190 TRP A C 1
ATOM 1462 O O . TRP A 1 190 ? -19.688 11.609 11.828 1 98.81 190 TRP A O 1
ATOM 1472 N N . LEU A 1 191 ? -17.859 10.508 12.492 1 98.88 191 LEU A N 1
ATOM 1473 C CA . LEU A 1 191 ? -17.469 10.117 11.141 1 98.88 191 LEU A CA 1
ATOM 1474 C C . LEU A 1 191 ? -18.547 9.266 10.492 1 98.88 191 LEU A C 1
ATOM 1476 O O . LEU A 1 191 ? -18.922 9.5 9.336 1 98.88 191 LEU A O 1
ATOM 1480 N N . LYS A 1 192 ? -19 8.297 11.211 1 98.62 192 LYS A N 1
ATOM 1481 C CA . LYS A 1 192 ? -20.094 7.453 10.711 1 98.62 192 LYS A CA 1
ATOM 1482 C C . LYS A 1 192 ? -21.297 8.289 10.297 1 98.62 192 LYS A C 1
ATOM 1484 O O . LYS A 1 192 ? -21.875 8.07 9.227 1 98.62 192 LYS A O 1
ATOM 1489 N N . ASN A 1 193 ? -21.609 9.211 11.133 1 98.56 193 ASN A N 1
ATOM 1490 C CA . ASN A 1 193 ? -22.734 10.094 10.844 1 98.56 193 ASN A CA 1
ATOM 1491 C C . ASN A 1 193 ? -22.484 10.938 9.602 1 98.56 193 ASN A C 1
ATOM 1493 O O . ASN A 1 193 ? -23.359 11.078 8.75 1 98.56 193 ASN A O 1
ATOM 1497 N N . GLU A 1 194 ? -21.297 11.539 9.492 1 98.69 194 GLU A N 1
ATOM 1498 C CA . GLU A 1 194 ? -20.938 12.336 8.32 1 98.69 194 GLU A C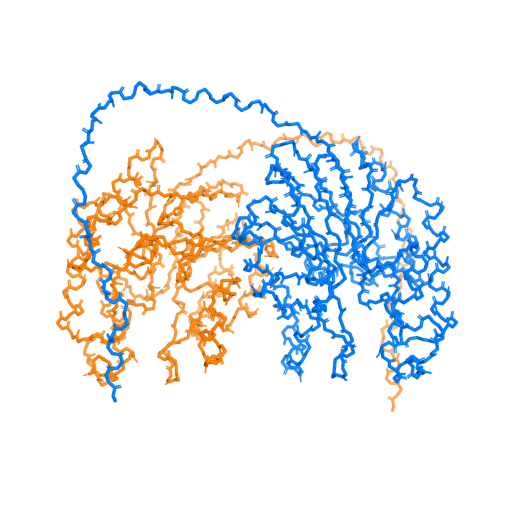A 1
ATOM 1499 C C . GLU A 1 194 ? -21.062 11.516 7.039 1 98.69 194 GLU A C 1
ATOM 1501 O O . GLU A 1 194 ? -21.594 11.992 6.035 1 98.69 194 GLU A O 1
ATOM 1506 N N . LEU A 1 195 ? -20.625 10.289 7.094 1 98.69 195 LEU A N 1
ATOM 1507 C CA . LEU A 1 195 ? -20.609 9.43 5.914 1 98.69 195 LEU A CA 1
ATOM 1508 C C . LEU A 1 195 ? -22.031 9.047 5.512 1 98.69 195 LEU A C 1
ATOM 1510 O O . LEU A 1 195 ? -22.344 8.977 4.324 1 98.69 195 LEU A O 1
ATOM 1514 N N . THR A 1 196 ? -22.844 8.836 6.492 1 97.75 196 THR A N 1
ATOM 1515 C CA . THR A 1 196 ? -24.219 8.414 6.227 1 97.75 196 THR A CA 1
ATOM 1516 C C . THR A 1 196 ? -25.062 9.578 5.715 1 97.75 196 THR A C 1
ATOM 1518 O O . THR A 1 196 ? -25.984 9.383 4.918 1 97.75 196 THR A O 1
ATOM 1521 N N . THR A 1 197 ? -24.703 10.773 6.137 1 97.88 197 THR A N 1
ATOM 1522 C CA . THR A 1 197 ? -25.547 11.922 5.809 1 97.88 197 THR A CA 1
ATOM 1523 C C . THR A 1 197 ? -25.062 12.594 4.523 1 97.88 197 THR A C 1
ATOM 1525 O O . THR A 1 197 ? -25.781 13.406 3.934 1 97.88 197 THR A O 1
ATOM 1528 N N . THR A 1 198 ? -23.859 12.328 4.125 1 98.38 198 THR A N 1
ATOM 1529 C CA . THR A 1 198 ? -23.375 12.828 2.844 1 98.38 198 THR A CA 1
ATOM 1530 C C . THR A 1 198 ? -24 12.062 1.686 1 98.38 198 THR A C 1
ATOM 1532 O O . THR A 1 198 ? -23.969 10.836 1.655 1 98.38 198 THR A O 1
ATOM 1535 N N . PRO A 1 199 ? -24.594 12.766 0.747 1 97.88 199 PRO A N 1
ATOM 1536 C CA . PRO A 1 199 ? -25.188 12.062 -0.391 1 97.88 199 PRO A CA 1
ATOM 1537 C C . PRO A 1 199 ? -24.188 11.141 -1.101 1 97.88 199 PRO A C 1
ATOM 1539 O O . PRO A 1 199 ? -23.031 11.5 -1.266 1 97.88 199 PRO A O 1
ATOM 1542 N N . ALA A 1 200 ? -24.656 10.023 -1.558 1 96.62 200 ALA A N 1
ATOM 1543 C CA . ALA A 1 200 ? -23.812 9.008 -2.184 1 96.62 200 ALA A CA 1
ATOM 1544 C C . ALA A 1 200 ? -23.188 9.539 -3.471 1 96.62 200 ALA A C 1
ATOM 1546 O O . ALA A 1 200 ? -22.172 9.008 -3.941 1 96.62 200 ALA A O 1
ATOM 1547 N N . THR A 1 201 ? -23.719 10.555 -4.012 1 97.19 201 THR A N 1
ATOM 1548 C CA . THR A 1 201 ? -23.234 11.117 -5.27 1 97.19 201 THR A CA 1
ATOM 1549 C C . THR A 1 201 ? -22.109 12.117 -5.02 1 97.19 201 THR A C 1
ATOM 1551 O O . THR A 1 201 ? -21.438 12.531 -5.953 1 97.19 201 THR A O 1
ATOM 1554 N N . THR A 1 202 ? -21.938 12.484 -3.764 1 98.62 202 THR A N 1
ATOM 1555 C CA . THR A 1 202 ? -20.891 13.438 -3.41 1 98.62 202 THR A CA 1
ATOM 1556 C C . THR A 1 202 ? -19.594 12.711 -3.09 1 98.62 202 THR A C 1
ATOM 1558 O O . THR A 1 202 ? -19.5 11.977 -2.105 1 98.62 202 THR A O 1
ATOM 1561 N N . PRO A 1 203 ? -18.609 12.93 -3.955 1 98.69 203 PRO A N 1
ATOM 1562 C CA . PRO A 1 203 ? -17.328 12.297 -3.629 1 98.69 203 PRO A CA 1
ATOM 1563 C C . PRO A 1 203 ? -16.703 12.844 -2.346 1 98.69 203 PRO A C 1
ATOM 1565 O O . PRO A 1 203 ? -16.875 14.023 -2.029 1 98.69 203 PRO A O 1
ATOM 1568 N N . ILE A 1 204 ? -16.016 11.953 -1.633 1 98.88 204 ILE A N 1
ATOM 1569 C CA . ILE A 1 204 ? -15.453 12.297 -0.328 1 98.88 204 ILE A CA 1
ATOM 1570 C C . ILE A 1 204 ? -13.938 12.102 -0.341 1 98.88 204 ILE A C 1
ATOM 1572 O O . ILE A 1 204 ? -13.438 11.109 -0.875 1 98.88 204 ILE A O 1
ATOM 1576 N N . ALA A 1 205 ? -13.211 13.039 0.186 1 98.94 205 ALA A N 1
ATOM 1577 C CA . ALA A 1 205 ? -11.812 12.898 0.576 1 98.94 205 ALA A CA 1
ATOM 1578 C C . ALA A 1 205 ? -11.641 13.031 2.086 1 98.94 205 ALA A C 1
ATOM 1580 O O . ALA A 1 205 ? -12.352 13.82 2.725 1 98.94 205 ALA A O 1
ATOM 1581 N N . ILE A 1 206 ? -10.727 12.273 2.625 1 98.94 206 ILE A N 1
ATOM 1582 C CA . ILE A 1 206 ? -10.461 12.289 4.059 1 98.94 206 ILE A CA 1
ATOM 1583 C C . ILE A 1 206 ? -9.016 12.703 4.312 1 98.94 206 ILE A C 1
ATOM 1585 O O . ILE A 1 206 ? -8.102 12.242 3.615 1 98.94 206 ILE A O 1
ATOM 1589 N N . ILE A 1 207 ? -8.828 13.547 5.285 1 98.94 207 ILE A N 1
ATOM 1590 C CA . ILE A 1 207 ? -7.492 13.969 5.688 1 98.94 207 ILE A CA 1
ATOM 1591 C C . ILE A 1 207 ? -7.203 13.492 7.109 1 98.94 207 ILE A C 1
ATOM 1593 O O . ILE A 1 207 ? -7.977 13.766 8.031 1 98.94 207 ILE A O 1
ATOM 1597 N N . SER A 1 208 ? -6.203 12.734 7.25 1 98.88 208 SER A N 1
ATOM 1598 C CA . SER A 1 208 ? -5.664 12.242 8.516 1 98.88 208 SER A CA 1
ATOM 1599 C C . SER A 1 208 ? -4.148 12.391 8.562 1 98.88 208 SER A C 1
ATOM 1601 O O . SER A 1 208 ? -3.441 11.859 7.699 1 98.88 208 SER A O 1
ATOM 1603 N N . HIS A 1 209 ? -3.656 13.07 9.562 1 98.94 209 HIS A N 1
ATOM 1604 C CA . HIS A 1 209 ? -2.209 13.234 9.617 1 98.94 209 HIS A CA 1
ATOM 1605 C C . HIS A 1 209 ? -1.504 11.883 9.664 1 98.94 209 HIS A C 1
ATOM 1607 O O . HIS A 1 209 ? -0.654 11.594 8.82 1 98.94 209 HIS A O 1
ATOM 1613 N N . ILE A 1 210 ? -1.858 11.117 10.727 1 98.81 210 ILE A N 1
ATOM 1614 C CA . ILE A 1 210 ? -1.352 9.75 10.789 1 98.81 210 ILE A CA 1
ATOM 1615 C C . ILE A 1 210 ? -2.068 8.883 9.766 1 98.81 210 ILE A C 1
ATOM 1617 O O . ILE A 1 210 ? -3.299 8.906 9.672 1 98.81 210 ILE A O 1
ATOM 1621 N N . PRO A 1 211 ? -1.348 8.156 8.945 1 98.75 211 PRO A N 1
ATOM 1622 C CA . PRO A 1 211 ? -1.985 7.398 7.863 1 98.75 211 PRO A CA 1
ATOM 1623 C C . PRO A 1 211 ? -2.873 6.27 8.383 1 98.75 211 PRO A C 1
ATOM 1625 O O . PRO A 1 211 ? -2.506 5.578 9.336 1 98.75 211 PRO A O 1
ATOM 1628 N N . ILE A 1 212 ? -4.031 6.117 7.742 1 98.44 212 ILE A N 1
ATOM 1629 C CA . ILE A 1 212 ? -4.961 5.043 8.062 1 98.44 212 ILE A CA 1
ATOM 1630 C C . ILE A 1 212 ? -4.414 3.715 7.543 1 98.44 212 ILE A C 1
ATOM 1632 O O . ILE A 1 212 ? -4.359 2.727 8.281 1 98.44 212 ILE A O 1
ATOM 1636 N N . VAL A 1 213 ? -3.982 3.684 6.301 1 97.88 213 VAL A N 1
ATOM 1637 C CA . VAL A 1 213 ? -3.33 2.549 5.652 1 97.88 213 VAL A CA 1
ATOM 1638 C C . VAL A 1 213 ? -1.964 2.977 5.117 1 97.88 213 VAL A C 1
ATOM 1640 O O . VAL A 1 213 ? -1.853 3.982 4.414 1 97.88 213 VAL A O 1
ATOM 1643 N N . THR A 1 214 ? -0.897 2.244 5.504 1 97.38 214 THR A N 1
ATOM 1644 C CA . THR A 1 214 ? 0.45 2.629 5.098 1 97.38 214 THR A CA 1
ATOM 1645 C C . THR A 1 214 ? 1.375 1.414 5.074 1 97.38 214 THR A C 1
ATOM 1647 O O . THR A 1 214 ? 1.146 0.44 5.797 1 97.38 214 THR A O 1
ATOM 1650 N N . VAL A 1 215 ? 2.32 1.499 4.207 1 96.25 215 VAL A N 1
ATOM 1651 C CA . VAL A 1 215 ? 3.406 0.524 4.227 1 96.25 215 VAL A CA 1
ATOM 1652 C C . VAL A 1 215 ? 4.703 1.201 4.664 1 96.25 215 VAL A C 1
ATOM 1654 O O . VAL A 1 215 ? 5.77 0.588 4.633 1 96.25 215 VAL A O 1
ATOM 1657 N N . GLY A 1 216 ? 4.574 2.422 5.117 1 92.19 216 GLY A N 1
ATOM 1658 C CA . GLY A 1 216 ? 5.734 3.199 5.531 1 92.19 216 GLY A CA 1
ATOM 1659 C C . GLY A 1 216 ? 6.465 2.602 6.719 1 92.19 216 GLY A C 1
ATOM 1660 O O . GLY A 1 216 ? 7.641 2.887 6.938 1 92.19 216 GLY A O 1
ATOM 1661 N N . GLY A 1 217 ? 5.77 1.744 7.473 1 91.06 217 GLY A N 1
ATOM 1662 C CA . GLY A 1 217 ? 6.395 1.069 8.602 1 91.06 217 GLY A CA 1
ATOM 1663 C C . GLY A 1 217 ? 7.625 0.27 8.211 1 91.06 217 GLY A C 1
ATOM 1664 O O . GLY A 1 217 ? 8.477 -0.018 9.047 1 91.06 217 GLY A O 1
ATOM 1665 N N . LEU A 1 218 ? 7.723 -0.113 6.953 1 91.06 218 LEU A N 1
ATOM 1666 C CA . LEU A 1 218 ? 8.875 -0.864 6.461 1 91.06 218 LEU A CA 1
ATOM 1667 C C . LEU A 1 218 ? 10.164 -0.088 6.684 1 91.06 218 LEU A C 1
ATOM 1669 O O . LEU A 1 218 ? 11.227 -0.685 6.875 1 91.06 218 LEU A O 1
ATOM 1673 N N . GLU A 1 219 ? 10.062 1.218 6.742 1 90.5 219 GLU A N 1
ATOM 1674 C CA . GLU A 1 219 ? 11.242 2.055 6.914 1 90.5 219 GLU A CA 1
ATOM 1675 C C . GLU A 1 219 ? 11.562 2.262 8.391 1 90.5 219 GLU A C 1
ATOM 1677 O O . GLU A 1 219 ? 12.617 2.799 8.734 1 90.5 219 GLU A O 1
ATOM 1682 N N . PHE A 1 220 ? 10.695 1.776 9.234 1 90.44 220 PHE A N 1
ATOM 1683 C CA . PHE A 1 220 ? 10.883 2.002 10.664 1 90.44 220 PHE A CA 1
ATOM 1684 C C . PHE A 1 220 ? 11.008 0.679 11.406 1 90.44 220 PHE A C 1
ATOM 1686 O O . PHE A 1 220 ? 10.773 0.617 12.617 1 90.44 220 PHE A O 1
ATOM 1693 N N . GLN A 1 221 ? 11.336 -0.332 10.703 1 88.12 221 GLN A N 1
ATOM 1694 C CA . GLN A 1 221 ? 11.328 -1.672 11.289 1 88.12 221 GLN A CA 1
ATOM 1695 C C . GLN A 1 221 ? 12.367 -1.794 12.398 1 88.12 221 GLN A C 1
ATOM 1697 O O . GLN A 1 221 ? 12.156 -2.504 13.383 1 88.12 221 GLN A O 1
ATOM 1702 N N . GLU A 1 222 ? 13.523 -1.15 12.227 1 85.81 222 GLU A N 1
ATOM 1703 C CA . GLU A 1 222 ? 14.539 -1.213 13.266 1 85.81 222 GLU A CA 1
ATOM 1704 C C . GLU A 1 222 ? 14.023 -0.625 14.578 1 85.81 222 GLU A C 1
ATOM 1706 O O . GLU A 1 222 ? 14.305 -1.157 15.656 1 85.81 222 GLU A O 1
ATOM 1711 N N . HIS A 1 223 ? 13.227 0.425 14.461 1 87.31 223 HIS A N 1
ATOM 1712 C CA . HIS A 1 223 ? 12.633 1.037 15.641 1 87.31 223 HIS A CA 1
ATOM 1713 C C . HIS A 1 223 ? 11.586 0.121 16.266 1 87.31 223 HIS A C 1
ATOM 1715 O O . HIS A 1 223 ? 11.539 -0.025 17.5 1 87.31 223 HIS A O 1
ATOM 1721 N N . VAL A 1 224 ? 10.852 -0.498 15.484 1 89.12 224 VAL A N 1
ATOM 1722 C CA . VAL A 1 224 ? 9.773 -1.364 15.961 1 89.12 224 VAL A CA 1
ATOM 1723 C C . VAL A 1 224 ? 10.367 -2.631 16.578 1 89.12 224 VAL A C 1
ATOM 1725 O O . VAL A 1 224 ? 9.828 -3.158 17.547 1 89.12 224 VAL A O 1
ATOM 1728 N N . LYS A 1 225 ? 11.422 -3.123 16 1 87.5 225 LYS A N 1
ATOM 1729 C CA . LYS A 1 225 ? 12.094 -4.293 16.562 1 87.5 225 LYS A CA 1
ATOM 1730 C C . LYS A 1 225 ? 12.586 -4.016 17.984 1 87.5 225 LYS A C 1
ATOM 1732 O O . LYS A 1 225 ? 12.516 -4.891 18.844 1 87.5 225 LYS A O 1
ATOM 1737 N N . GLN A 1 226 ? 13.07 -2.773 18.234 1 91.69 226 GLN A N 1
ATOM 1738 C CA . GLN A 1 226 ? 13.555 -2.377 19.547 1 91.69 226 GLN A CA 1
ATOM 1739 C C . GLN A 1 226 ? 12.406 -2.227 20.547 1 91.69 226 GLN A C 1
ATOM 1741 O O . GLN A 1 226 ? 12.531 -2.602 21.719 1 91.69 226 GLN A O 1
ATOM 1746 N N . ASP A 1 227 ? 11.281 -1.661 20.078 1 93.44 227 ASP A N 1
ATOM 1747 C CA . ASP A 1 227 ? 10.078 -1.477 20.875 1 93.44 227 ASP A CA 1
ATOM 1748 C C . ASP A 1 227 ? 8.82 -1.623 20.016 1 93.44 227 ASP A C 1
ATOM 1750 O O . ASP A 1 227 ? 8.367 -0.656 19.406 1 93.44 227 ASP A O 1
ATOM 1754 N N . PRO A 1 228 ? 8.219 -2.822 19.984 1 87.75 228 PRO A N 1
ATOM 1755 C CA . PRO A 1 228 ? 7.066 -3.111 19.109 1 87.75 228 PRO A CA 1
ATOM 1756 C C . PRO A 1 228 ? 5.895 -2.162 19.359 1 87.75 228 PRO A C 1
ATOM 1758 O O . PRO A 1 228 ? 5.059 -1.973 18.469 1 87.75 228 PRO A O 1
ATOM 1761 N N . ARG A 1 229 ? 5.91 -1.493 20.578 1 88.88 229 ARG A N 1
ATOM 1762 C CA . ARG A 1 229 ? 4.828 -0.566 20.891 1 88.88 229 ARG A CA 1
ATOM 1763 C C . ARG A 1 229 ? 4.871 0.658 19.984 1 88.88 229 ARG A C 1
ATOM 1765 O O . ARG A 1 229 ? 3.865 1.348 19.812 1 88.88 229 ARG A O 1
ATOM 1772 N N . LYS A 1 230 ? 5.891 0.917 19.328 1 92.56 230 LYS A N 1
ATOM 1773 C CA . LYS A 1 230 ? 6.059 2.1 18.484 1 92.56 230 LYS A CA 1
ATOM 1774 C C . LYS A 1 230 ? 5.215 1.997 17.219 1 92.56 230 LYS A C 1
ATOM 1776 O O . LYS A 1 230 ? 4.984 3 16.531 1 92.56 230 LYS A O 1
ATOM 1781 N N . ARG A 1 231 ? 4.805 0.767 16.875 1 91.44 231 ARG A N 1
ATOM 1782 C CA . ARG A 1 231 ? 3.898 0.583 15.742 1 91.44 231 ARG A CA 1
ATOM 1783 C C . ARG A 1 231 ? 2.625 1.401 15.922 1 91.44 231 ARG A C 1
ATOM 1785 O O . ARG A 1 231 ? 2.053 1.891 14.945 1 91.44 231 ARG A O 1
ATOM 1792 N N . ARG A 1 232 ? 2.242 1.616 17.172 1 94.69 232 ARG A N 1
ATOM 1793 C CA . ARG A 1 232 ? 0.996 2.307 17.484 1 94.69 232 ARG A CA 1
ATOM 1794 C C . ARG A 1 232 ? 1.082 3.785 17.125 1 94.69 232 ARG A C 1
ATOM 1796 O O . ARG A 1 232 ? 0.058 4.461 17 1 94.69 232 ARG A O 1
ATOM 1803 N N . MET A 1 233 ? 2.309 4.219 17 1 96.81 233 MET A N 1
ATOM 1804 C CA . MET A 1 233 ? 2.535 5.633 16.719 1 96.81 233 MET A CA 1
ATOM 1805 C C . MET A 1 233 ? 2.582 5.887 15.219 1 96.81 233 MET A C 1
ATOM 1807 O O . MET A 1 233 ? 2.482 7.035 14.773 1 96.81 233 MET A O 1
ATOM 1811 N N . LEU A 1 234 ? 2.717 4.832 14.438 1 95.94 234 LEU A N 1
ATOM 1812 C CA . LEU A 1 234 ? 3.076 4.992 13.031 1 95.94 234 LEU A CA 1
ATOM 1813 C C . LEU A 1 234 ? 1.831 5.027 12.148 1 95.94 234 LEU A C 1
ATOM 1815 O O . LEU A 1 234 ? 1.838 5.645 11.086 1 95.94 234 LEU A O 1
ATOM 1819 N N . SER A 1 235 ? 0.814 4.332 12.547 1 96.56 235 SER A N 1
ATOM 1820 C CA . SER A 1 235 ? -0.409 4.223 11.758 1 96.56 235 SER A CA 1
ATOM 1821 C C . SER A 1 235 ? -1.63 4.035 12.656 1 96.56 235 SER A C 1
ATOM 1823 O O . SER A 1 235 ? -1.494 3.812 13.859 1 96.56 235 SER A O 1
ATOM 1825 N N . HIS A 1 236 ? -2.764 4.176 12.125 1 97.94 236 HIS A N 1
ATOM 1826 C CA . HIS A 1 236 ? -4.016 3.979 12.844 1 97.94 236 HIS A CA 1
ATOM 1827 C C . HIS A 1 236 ? -4.137 2.547 13.359 1 97.94 236 HIS A C 1
ATOM 1829 O O . HIS A 1 236 ? -4.074 1.595 12.578 1 97.94 236 HIS A O 1
ATOM 1835 N N . GLN A 1 237 ? -4.359 2.447 14.648 1 95.44 237 GLN A N 1
ATOM 1836 C CA . GLN A 1 237 ? -4.594 1.15 15.273 1 95.44 237 GLN A CA 1
ATOM 1837 C C . GLN A 1 237 ? -5.996 0.633 14.961 1 95.44 237 GLN A C 1
ATOM 1839 O O . GLN A 1 237 ? -6.27 -0.559 15.109 1 95.44 237 GLN A O 1
ATOM 1844 N N . ASP A 1 238 ? -6.84 1.501 14.586 1 97.06 238 ASP A N 1
ATOM 1845 C CA . ASP A 1 238 ? -8.211 1.155 14.234 1 97.06 238 ASP A CA 1
ATOM 1846 C C . ASP A 1 238 ? -8.391 1.09 12.719 1 97.06 238 ASP A C 1
ATOM 1848 O O . ASP A 1 238 ? -9.484 1.323 12.203 1 97.06 238 ASP A O 1
ATOM 1852 N N . ALA A 1 239 ? -7.352 0.811 11.969 1 96.88 239 ALA A N 1
ATOM 1853 C CA . ALA A 1 239 ? -7.359 0.781 10.508 1 96.88 239 ALA A CA 1
ATOM 1854 C C . ALA A 1 239 ? -8.406 -0.198 9.984 1 96.88 239 ALA A C 1
ATOM 1856 O O . ALA A 1 239 ? -9.156 0.12 9.055 1 96.88 239 ALA A O 1
ATOM 1857 N N . THR A 1 240 ? -8.469 -1.375 10.539 1 95.38 240 THR A N 1
ATOM 1858 C CA . THR A 1 240 ? -9.406 -2.393 10.086 1 95.38 240 THR A CA 1
ATOM 1859 C C . THR A 1 240 ? -10.844 -1.894 10.203 1 95.38 240 THR A C 1
ATOM 1861 O O . THR A 1 240 ? -11.625 -1.997 9.25 1 95.38 240 THR A O 1
ATOM 1864 N N . ALA A 1 241 ? -11.125 -1.328 11.344 1 96.31 241 ALA A N 1
ATOM 1865 C CA . ALA A 1 241 ? -12.469 -0.803 11.562 1 96.31 241 ALA A CA 1
ATOM 1866 C C . ALA A 1 241 ? -12.781 0.329 10.586 1 96.31 241 ALA A C 1
ATOM 1868 O O . ALA A 1 241 ? -13.883 0.401 10.039 1 96.31 241 ALA A O 1
ATOM 1869 N N . LEU A 1 242 ? -11.836 1.186 10.367 1 97.88 242 LEU A N 1
ATOM 1870 C CA . LEU A 1 242 ? -12.031 2.314 9.461 1 97.88 242 LEU A CA 1
ATOM 1871 C C . LEU A 1 242 ? -12.219 1.836 8.023 1 97.88 242 LEU A C 1
ATOM 1873 O O . LEU A 1 242 ? -13.133 2.281 7.332 1 97.88 242 LEU A O 1
ATOM 1877 N N . VAL A 1 243 ? -11.406 0.915 7.586 1 95.94 243 VAL A N 1
ATOM 1878 C CA . VAL A 1 243 ? -11.492 0.417 6.219 1 95.94 243 VAL A CA 1
ATOM 1879 C C . VAL A 1 243 ? -12.82 -0.297 6.004 1 95.94 243 VAL A C 1
ATOM 1881 O O . VAL A 1 243 ? -13.453 -0.144 4.957 1 95.94 243 VAL A O 1
ATOM 1884 N N . HIS A 1 244 ? -13.281 -1.05 6.973 1 94 244 HIS A N 1
ATOM 1885 C CA . HIS A 1 244 ? -14.578 -1.717 6.887 1 94 244 HIS A CA 1
ATOM 1886 C C . HIS A 1 244 ? -15.711 -0.706 6.797 1 94 244 HIS A C 1
ATOM 1888 O O . HIS A 1 244 ? -16.656 -0.896 6.027 1 94 244 HIS A O 1
ATOM 1894 N N . LEU A 1 245 ? -15.555 0.307 7.613 1 96.81 245 LEU A N 1
ATOM 1895 C CA . LEU A 1 245 ? -16.547 1.376 7.539 1 96.81 245 LEU A CA 1
ATOM 1896 C C . LEU A 1 245 ? -16.531 2.037 6.164 1 96.81 245 LEU A C 1
ATOM 1898 O O . LEU A 1 245 ? -17.578 2.254 5.566 1 96.81 245 LEU A O 1
ATOM 1902 N N . PHE A 1 246 ? -15.367 2.342 5.633 1 97.25 246 PHE A N 1
ATOM 1903 C CA . PHE A 1 246 ? -15.211 3.045 4.363 1 97.25 246 PHE A CA 1
ATOM 1904 C C . PHE A 1 246 ? -15.781 2.219 3.215 1 97.25 246 PHE A C 1
ATOM 1906 O O . PHE A 1 246 ? -16.344 2.77 2.266 1 97.25 246 PHE A O 1
ATOM 1913 N N . ARG A 1 247 ? -15.68 0.964 3.275 1 92.56 247 ARG A N 1
ATOM 1914 C CA . ARG A 1 247 ? -16.125 0.069 2.211 1 92.56 247 ARG A CA 1
ATOM 1915 C C . ARG A 1 247 ? -17.625 0.182 1.988 1 92.56 247 ARG A C 1
ATOM 1917 O O . ARG A 1 247 ? -18.125 -0.152 0.913 1 92.56 247 ARG A O 1
ATOM 1924 N N . LYS A 1 248 ? -18.312 0.577 2.975 1 94.5 248 LYS A N 1
ATOM 1925 C CA . LYS A 1 248 ? -19.766 0.723 2.879 1 94.5 248 LYS A CA 1
ATOM 1926 C C . LYS A 1 248 ? -20.141 1.993 2.121 1 94.5 248 LYS A C 1
ATOM 1928 O O . LYS A 1 248 ? -21.312 2.209 1.804 1 94.5 248 LYS A O 1
ATOM 1933 N N . HIS A 1 249 ? -19.156 2.816 1.846 1 97.19 249 HIS A N 1
ATOM 1934 C CA . HIS A 1 249 ? -19.375 4.098 1.188 1 97.19 249 HIS A CA 1
ATOM 1935 C C . HIS A 1 249 ? -18.516 4.234 -0.059 1 97.19 249 HIS A C 1
ATOM 1937 O O . HIS A 1 249 ? -17.391 4.734 0.014 1 97.19 249 HIS A O 1
ATOM 1943 N N . THR A 1 250 ? -19.078 3.961 -1.204 1 95 250 THR A N 1
ATOM 1944 C CA . THR A 1 250 ? -18.328 3.857 -2.449 1 95 250 THR A CA 1
ATOM 1945 C C . THR A 1 250 ? -17.875 5.234 -2.924 1 95 250 THR A C 1
ATOM 1947 O O . THR A 1 250 ? -17.031 5.348 -3.816 1 95 250 THR A O 1
ATOM 1950 N N . ASN A 1 251 ? -18.406 6.281 -2.275 1 97.94 251 ASN A N 1
ATOM 1951 C CA . ASN A 1 251 ? -18.062 7.633 -2.705 1 97.94 251 ASN A CA 1
ATOM 1952 C C . ASN A 1 251 ? -16.844 8.164 -1.96 1 97.94 251 ASN A C 1
ATOM 1954 O O . ASN A 1 251 ? -16.375 9.273 -2.225 1 97.94 251 ASN A O 1
ATOM 1958 N N . ILE A 1 252 ? -16.281 7.406 -1.047 1 98.75 252 ILE A N 1
ATOM 1959 C CA . ILE A 1 252 ? -14.969 7.75 -0.53 1 98.75 252 ILE A CA 1
ATOM 1960 C C . ILE A 1 252 ? -13.898 7.391 -1.562 1 98.75 252 ILE A C 1
ATOM 1962 O O . ILE A 1 252 ? -13.789 6.23 -1.974 1 98.75 252 ILE A O 1
ATOM 1966 N N . LYS A 1 253 ? -13.078 8.375 -1.959 1 98.69 253 LYS A N 1
ATOM 1967 C CA . LYS A 1 253 ? -12.195 8.141 -3.096 1 98.69 253 LYS A CA 1
ATOM 1968 C C . LYS A 1 253 ? -10.734 8.328 -2.701 1 98.69 253 LYS A C 1
ATOM 1970 O O . LYS A 1 253 ? -9.844 7.703 -3.287 1 98.69 253 LYS A O 1
ATOM 1975 N N . LEU A 1 254 ? -10.477 9.188 -1.662 1 98.81 254 LEU A N 1
ATOM 1976 C CA . LEU A 1 254 ? -9.109 9.617 -1.391 1 98.81 254 LEU A CA 1
ATOM 1977 C C . LEU A 1 254 ? -8.906 9.859 0.1 1 98.81 254 LEU A C 1
ATOM 1979 O O . LEU A 1 254 ? -9.742 10.492 0.754 1 98.81 254 LEU A O 1
ATOM 1983 N N . CYS A 1 255 ? -7.875 9.297 0.607 1 98.94 255 CYS A N 1
ATOM 1984 C CA . CYS A 1 255 ? -7.375 9.617 1.938 1 98.94 255 CYS A CA 1
ATOM 1985 C C . CYS A 1 255 ? -5.969 10.203 1.867 1 98.94 255 CYS A C 1
ATOM 1987 O O . CYS A 1 255 ? -5.066 9.594 1.292 1 98.94 255 CYS A O 1
ATOM 1989 N N . LEU A 1 256 ? -5.793 11.352 2.447 1 98.88 256 LEU A N 1
ATOM 1990 C CA . LEU A 1 256 ? -4.5 12.023 2.48 1 98.88 256 LEU A CA 1
ATOM 1991 C C . LEU A 1 256 ? -3.891 11.969 3.879 1 98.88 256 LEU A C 1
ATOM 1993 O O . LEU A 1 256 ? -4.602 12.117 4.875 1 98.88 256 LEU A O 1
ATOM 1997 N N . SER A 1 257 ? -2.584 11.727 3.895 1 98.88 257 SER A N 1
ATOM 1998 C CA . SER A 1 257 ? -1.889 11.672 5.176 1 98.88 257 SER A CA 1
ATOM 1999 C C . SER A 1 257 ? -0.469 12.219 5.055 1 98.88 257 SER A C 1
ATOM 2001 O O . SER A 1 257 ? -0.064 12.68 3.986 1 98.88 257 SER A O 1
ATOM 2003 N N . GLY A 1 258 ? 0.243 12.328 6.152 1 98.62 258 GLY A N 1
ATOM 2004 C CA . GLY A 1 258 ? 1.657 12.633 6.316 1 98.62 258 GLY A CA 1
ATOM 2005 C C . GLY A 1 258 ? 2.32 11.812 7.406 1 98.62 258 GLY A C 1
ATOM 2006 O O . GLY A 1 258 ? 2.193 10.586 7.434 1 98.62 258 GLY A O 1
ATOM 2007 N N . HIS A 1 259 ? 3.039 12.391 8.242 1 98.44 259 HIS A N 1
ATOM 2008 C CA . HIS A 1 259 ? 3.512 11.789 9.484 1 98.44 259 HIS A CA 1
ATOM 2009 C C . HIS A 1 259 ? 4.797 11 9.258 1 98.44 259 HIS A C 1
ATOM 2011 O O . HIS A 1 259 ? 5.777 11.18 9.984 1 98.44 259 HIS A O 1
ATOM 2017 N N . THR A 1 260 ? 4.926 10.164 8.219 1 96.81 260 THR A N 1
ATOM 2018 C CA . THR A 1 260 ? 6.094 9.312 8.008 1 96.81 260 THR A CA 1
ATOM 2019 C C . THR A 1 260 ? 7.125 10.023 7.133 1 96.81 260 THR A C 1
ATOM 2021 O O . THR A 1 260 ? 8.258 9.57 7.008 1 96.81 260 THR A O 1
ATOM 2024 N N . HIS A 1 261 ? 6.824 11.117 6.531 1 97.62 261 HIS A N 1
ATOM 2025 C CA . HIS A 1 261 ? 7.652 11.93 5.648 1 97.62 261 HIS A CA 1
ATOM 2026 C C . HIS A 1 261 ? 7.996 11.18 4.367 1 97.62 261 HIS A C 1
ATOM 2028 O O . HIS A 1 261 ? 8.992 11.492 3.711 1 97.62 261 HIS A O 1
ATOM 2034 N N . LEU A 1 262 ? 7.207 10.148 4.078 1 96.69 262 LEU A N 1
ATOM 2035 C CA . LEU A 1 262 ? 7.461 9.328 2.902 1 96.69 262 LEU A CA 1
ATOM 2036 C C . LEU A 1 262 ? 6.305 9.406 1.915 1 96.69 262 LEU A C 1
ATOM 2038 O O . LEU A 1 262 ? 5.137 9.391 2.316 1 96.69 262 LEU A O 1
ATOM 2042 N N . THR A 1 263 ? 6.672 9.516 0.619 1 96.94 263 THR A N 1
ATOM 2043 C CA . THR A 1 263 ? 5.625 9.422 -0.391 1 96.94 263 THR A CA 1
ATOM 2044 C C . THR A 1 263 ? 5.188 7.973 -0.59 1 96.94 263 THR A C 1
ATOM 2046 O O . THR A 1 263 ? 6.027 7.074 -0.704 1 96.94 263 THR A O 1
ATOM 2049 N N . GLU A 1 264 ? 3.947 7.727 -0.544 1 97 264 GLU A N 1
ATOM 2050 C CA . GLU A 1 264 ? 3.361 6.43 -0.863 1 97 264 GLU A CA 1
ATOM 2051 C C . GLU A 1 264 ? 1.937 6.582 -1.388 1 97 264 GLU A C 1
ATOM 2053 O O . GLU A 1 264 ? 1.245 7.547 -1.053 1 97 264 GLU A O 1
ATOM 2058 N N . ARG A 1 265 ? 1.515 5.699 -2.236 1 98.5 265 ARG A N 1
ATOM 2059 C CA . ARG A 1 265 ? 0.136 5.59 -2.701 1 98.5 265 ARG A CA 1
ATOM 2060 C C . ARG A 1 265 ? -0.339 4.141 -2.67 1 98.5 265 ARG A C 1
ATOM 2062 O O . ARG A 1 265 ? 0.333 3.252 -3.195 1 98.5 265 ARG A O 1
ATOM 2069 N N . ILE A 1 266 ? -1.404 3.924 -2.051 1 98.69 266 ILE A N 1
ATOM 2070 C CA . ILE A 1 266 ? -2.014 2.604 -1.939 1 98.69 266 ILE A CA 1
ATOM 2071 C C . ILE A 1 266 ? -3.439 2.645 -2.484 1 98.69 266 ILE A C 1
ATOM 2073 O O . ILE A 1 266 ? -4.277 3.406 -1.996 1 98.69 266 ILE A O 1
ATOM 2077 N N . SER A 1 267 ? -3.695 1.936 -3.521 1 97.88 267 SER A N 1
ATOM 2078 C CA . SER A 1 267 ? -5.055 1.709 -4 1 97.88 267 SER A CA 1
ATOM 2079 C C . SER A 1 267 ? -5.609 0.388 -3.482 1 97.88 267 SER A C 1
ATOM 2081 O O . SER A 1 267 ? -5.086 -0.681 -3.799 1 97.88 267 SER A O 1
ATOM 2083 N N . PHE A 1 268 ? -6.613 0.478 -2.635 1 96.06 268 PHE A N 1
ATOM 2084 C CA . PHE A 1 268 ? -7.191 -0.679 -1.962 1 96.06 268 PHE A CA 1
ATOM 2085 C C . PHE A 1 268 ? -8.672 -0.464 -1.695 1 96.06 268 PHE A C 1
ATOM 2087 O O . PHE A 1 268 ? -9.07 0.57 -1.153 1 96.06 268 PHE A O 1
ATOM 2094 N N . SER A 1 269 ? -9.523 -1.387 -2.162 1 90.44 269 SER A N 1
ATOM 2095 C CA . SER A 1 269 ? -10.961 -1.379 -1.935 1 90.44 269 SER A CA 1
ATOM 2096 C C . SER A 1 269 ? -11.609 -0.115 -2.498 1 90.44 269 SER A C 1
ATOM 2098 O O . SER A 1 269 ? -12.461 0.492 -1.854 1 90.44 269 SER A O 1
ATOM 2100 N N . GLY A 1 270 ? -11.07 0.302 -3.596 1 93.31 270 GLY A N 1
ATOM 2101 C CA . GLY A 1 270 ? -11.672 1.414 -4.309 1 93.31 270 GLY A CA 1
ATOM 2102 C C . GLY A 1 270 ? -11.258 2.768 -3.768 1 93.31 270 GLY A C 1
ATOM 2103 O O . GLY A 1 270 ? -11.742 3.803 -4.227 1 93.31 270 GLY A O 1
ATOM 2104 N N . ILE A 1 271 ? -10.336 2.793 -2.832 1 97.62 271 ILE A N 1
ATOM 2105 C CA . ILE A 1 271 ? -9.891 4.031 -2.201 1 97.62 271 ILE A CA 1
ATOM 2106 C C . ILE A 1 271 ? -8.391 4.199 -2.41 1 97.62 271 ILE A C 1
ATOM 2108 O O . ILE A 1 271 ? -7.625 3.236 -2.301 1 97.62 271 ILE A O 1
ATOM 2112 N N . ASP A 1 272 ? -7.953 5.387 -2.711 1 98.69 272 ASP A N 1
ATOM 2113 C CA . ASP A 1 272 ? -6.527 5.688 -2.717 1 98.69 272 ASP A CA 1
ATOM 2114 C C . ASP A 1 272 ? -6.09 6.316 -1.395 1 98.69 272 ASP A C 1
ATOM 2116 O O . ASP A 1 272 ? -6.648 7.328 -0.97 1 98.69 272 ASP A O 1
ATOM 2120 N N . PHE A 1 273 ? -5.168 5.656 -0.77 1 98.81 273 PHE A N 1
ATOM 2121 C CA . PHE A 1 273 ? -4.473 6.207 0.388 1 98.81 273 PHE A CA 1
ATOM 2122 C C . PHE A 1 273 ? -3.133 6.809 -0.022 1 98.81 273 PHE A C 1
ATOM 2124 O O . PHE A 1 273 ? -2.215 6.086 -0.415 1 98.81 273 PHE A O 1
ATOM 2131 N N . VAL A 1 274 ? -3.07 8.141 0.083 1 98.81 274 VAL A N 1
ATOM 2132 C CA . VAL A 1 274 ? -1.891 8.852 -0.392 1 98.81 274 VAL A CA 1
ATOM 2133 C C . VAL A 1 274 ? -1.191 9.531 0.782 1 98.81 274 VAL A C 1
ATOM 2135 O O . VAL A 1 274 ? -1.782 10.375 1.459 1 98.81 274 VAL A O 1
ATOM 2138 N N . ASN A 1 275 ? -0.014 9.078 1.042 1 98.62 275 ASN A N 1
ATOM 2139 C CA . ASN A 1 275 ? 0.831 9.742 2.031 1 98.62 275 ASN A CA 1
ATOM 2140 C C . ASN A 1 275 ? 1.822 10.695 1.373 1 98.62 275 ASN A C 1
ATOM 2142 O O . ASN A 1 275 ? 2.521 10.32 0.431 1 98.62 275 ASN A O 1
ATOM 2146 N N . SER A 1 276 ? 1.822 11.859 1.855 1 98.06 276 SER A N 1
ATOM 2147 C CA . SER A 1 276 ? 2.732 12.859 1.31 1 98.06 276 SER A CA 1
ATOM 2148 C C . SER A 1 276 ? 4.094 12.805 1.995 1 98.06 276 SER A C 1
ATOM 2150 O O . SER A 1 276 ? 4.184 12.469 3.178 1 98.06 276 SER A O 1
ATOM 2152 N N . GLY A 1 277 ? 5.133 13.102 1.179 1 97.56 277 GLY A N 1
ATOM 2153 C CA . GLY A 1 277 ? 6.359 13.508 1.847 1 97.56 277 GLY A CA 1
ATOM 2154 C C . GLY A 1 277 ? 6.184 14.734 2.719 1 97.56 277 GLY A C 1
ATOM 2155 O O . GLY A 1 277 ? 5.066 15.227 2.893 1 97.56 277 GLY A O 1
ATOM 2156 N N . ALA A 1 278 ? 7.254 15.219 3.262 1 98.5 278 ALA A N 1
ATOM 2157 C CA . ALA A 1 278 ? 7.207 16.328 4.203 1 98.5 278 ALA A CA 1
ATOM 2158 C C . ALA A 1 278 ? 7.762 17.609 3.576 1 98.5 278 ALA A C 1
ATOM 2160 O O . ALA A 1 278 ? 8.75 17.562 2.842 1 98.5 278 ALA A O 1
ATOM 2161 N N . VAL A 1 279 ? 7.109 18.688 3.926 1 98.5 279 VAL A N 1
ATOM 2162 C CA . VAL A 1 279 ? 7.668 19.969 3.521 1 98.5 279 VAL A CA 1
ATOM 2163 C C . VAL A 1 279 ? 9.094 20.109 4.043 1 98.5 279 VAL A C 1
ATOM 2165 O O . VAL A 1 279 ? 9.977 20.609 3.34 1 98.5 279 VAL A O 1
ATOM 2168 N N . CYS A 1 280 ? 9.336 19.531 5.215 1 97.94 280 CYS A N 1
ATOM 2169 C CA . CYS A 1 280 ? 10.648 19.703 5.84 1 97.94 280 CYS A CA 1
ATOM 2170 C C . CYS A 1 280 ? 11.609 18.609 5.395 1 97.94 280 CYS A C 1
ATOM 2172 O O . CYS A 1 280 ? 12.773 18.594 5.816 1 97.94 280 CYS A O 1
ATOM 2174 N N . GLY A 1 281 ? 11.133 17.688 4.59 1 95.94 281 GLY A N 1
ATOM 2175 C CA . GLY A 1 281 ? 11.984 16.547 4.258 1 95.94 281 GLY A CA 1
ATOM 2176 C C . GLY A 1 281 ? 12.461 15.789 5.48 1 95.94 281 GLY A C 1
ATOM 2177 O O . GLY A 1 281 ? 11.648 15.305 6.273 1 95.94 281 GLY A O 1
ATOM 2178 N N . LEU A 1 282 ? 13.758 15.75 5.664 1 94.19 282 LEU A N 1
ATOM 2179 C CA . LEU A 1 282 ? 14.367 15.133 6.836 1 94.19 282 LEU A CA 1
ATOM 2180 C C . LEU A 1 282 ? 14.594 16.172 7.934 1 94.19 282 LEU A C 1
ATOM 2182 O O . LEU A 1 282 ? 15.734 16.438 8.312 1 94.19 282 LEU A O 1
ATOM 2186 N N . TRP A 1 283 ? 13.562 16.781 8.312 1 95.19 283 TRP A N 1
ATOM 2187 C CA . TRP A 1 283 ? 13.625 17.75 9.406 1 95.19 283 TRP A CA 1
ATOM 2188 C C . TRP A 1 283 ? 14.555 18.906 9.07 1 95.19 283 TRP A C 1
ATOM 2190 O O . TRP A 1 283 ? 15.406 19.281 9.883 1 95.19 283 TRP A O 1
ATOM 2200 N N . TRP A 1 284 ? 14.375 19.297 7.797 1 94.69 284 TRP A N 1
ATOM 2201 C CA . TRP A 1 284 ? 15.102 20.438 7.254 1 94.69 284 TRP A CA 1
ATOM 2202 C C . TRP A 1 284 ? 16.594 20.125 7.094 1 94.69 284 TRP A C 1
ATOM 2204 O O . TRP A 1 284 ? 17.422 21.016 6.988 1 94.69 284 TRP A O 1
ATOM 2214 N N . LYS A 1 285 ? 17.016 18.812 7.164 1 91.56 285 LYS A N 1
ATOM 2215 C CA . LYS A 1 285 ? 18.391 18.391 6.957 1 91.56 285 LYS A CA 1
ATOM 2216 C C . LYS A 1 285 ? 18.562 17.688 5.609 1 91.56 285 LYS A C 1
ATOM 2218 O O . LYS A 1 285 ? 19.484 16.891 5.422 1 91.56 285 LYS A O 1
ATOM 2223 N N . GLY A 1 286 ? 17.578 17.953 4.711 1 87.31 286 GLY A N 1
ATOM 2224 C CA . GLY A 1 286 ? 17.625 17.328 3.398 1 87.31 286 GLY A CA 1
ATOM 2225 C C . GLY A 1 286 ? 16.547 16.281 3.182 1 87.31 286 GLY A C 1
ATOM 2226 O O . GLY A 1 286 ? 15.484 16.344 3.797 1 87.31 286 GLY A O 1
ATOM 2227 N N . ASP A 1 287 ? 16.875 15.406 2.264 1 82.31 287 ASP A N 1
ATOM 2228 C CA . ASP A 1 287 ? 15.883 14.414 1.858 1 82.31 287 ASP A CA 1
ATOM 2229 C C . ASP A 1 287 ? 15.781 13.281 2.883 1 82.31 287 ASP A C 1
ATOM 2231 O O . ASP A 1 287 ? 16.781 12.906 3.496 1 82.31 287 ASP A O 1
ATOM 2235 N N . HIS A 1 288 ? 14.57 12.828 3.09 1 84.75 288 HIS A N 1
ATOM 2236 C CA . HIS A 1 288 ? 14.305 11.68 3.951 1 84.75 288 HIS A CA 1
ATOM 2237 C C . HIS A 1 288 ? 14.25 10.391 3.145 1 84.75 288 HIS A C 1
ATOM 2239 O O . HIS A 1 288 ? 13.281 10.148 2.41 1 84.75 288 HIS A O 1
ATOM 2245 N N . TYR A 1 289 ? 15.219 9.586 3.322 1 79.06 289 TYR A N 1
ATOM 2246 C CA . TYR A 1 289 ? 15.32 8.352 2.545 1 79.06 289 TYR A CA 1
ATOM 2247 C C . TYR A 1 289 ? 15.172 8.641 1.055 1 79.06 289 TYR A C 1
ATOM 2249 O O . TYR A 1 289 ? 15.945 9.406 0.482 1 79.06 289 TYR A O 1
ATOM 2257 N N . HIS A 1 290 ? 14.109 8.109 0.408 1 80.44 290 HIS A N 1
ATOM 2258 C CA . HIS A 1 290 ? 13.914 8.234 -1.032 1 80.44 290 HIS A CA 1
ATOM 2259 C C . HIS A 1 290 ? 12.836 9.258 -1.356 1 80.44 290 HIS A C 1
ATOM 2261 O O . HIS A 1 290 ? 12.219 9.203 -2.424 1 80.44 290 HIS A O 1
ATOM 2267 N N . THR A 1 291 ? 12.648 10.188 -0.385 1 91.62 291 THR A N 1
ATOM 2268 C CA . THR A 1 291 ? 11.586 11.18 -0.565 1 91.62 291 THR A CA 1
ATOM 2269 C C . THR A 1 291 ? 12.133 12.594 -0.403 1 91.62 291 THR A C 1
ATOM 2271 O O . THR A 1 291 ? 12.656 12.945 0.657 1 91.62 291 THR A O 1
ATOM 2274 N N . ASP A 1 292 ? 11.977 13.359 -1.439 1 93.69 292 ASP A N 1
ATOM 2275 C CA . ASP A 1 292 ? 12.367 14.766 -1.4 1 93.69 292 ASP A CA 1
ATOM 2276 C C . ASP A 1 292 ? 11.391 15.586 -0.564 1 93.69 292 ASP A C 1
ATOM 2278 O O . ASP A 1 292 ? 10.242 15.18 -0.368 1 93.69 292 ASP A O 1
ATOM 2282 N N . GLU A 1 293 ? 11.938 16.719 -0.103 1 97 293 GLU A N 1
ATOM 2283 C CA . GLU A 1 293 ? 10.984 17.688 0.448 1 97 293 GLU A CA 1
ATOM 2284 C C . GLU A 1 293 ? 9.914 18.047 -0.573 1 97 293 GLU A C 1
ATOM 2286 O O . GLU A 1 293 ? 10.188 18.109 -1.773 1 97 293 GLU A O 1
ATOM 2291 N N . GLY A 1 294 ? 8.719 18.266 -0.12 1 98.25 294 GLY A N 1
ATOM 2292 C CA . GLY A 1 294 ? 7.707 18.656 -1.09 1 98.25 294 GLY A CA 1
ATOM 2293 C C . GLY A 1 294 ? 6.301 18.641 -0.517 1 98.25 294 GLY A C 1
ATOM 2294 O O . GLY A 1 294 ? 6.121 18.703 0.701 1 98.25 294 GLY A O 1
ATOM 2295 N N . TYR A 1 295 ? 5.348 18.75 -1.377 1 98.69 295 TYR A N 1
ATOM 2296 C CA . TYR A 1 295 ? 3.926 18.734 -1.059 1 98.69 295 TYR A CA 1
ATOM 2297 C C . TYR A 1 295 ? 3.115 18.141 -2.201 1 98.69 295 TYR A C 1
ATOM 2299 O O . TYR A 1 295 ? 3.629 17.953 -3.307 1 98.69 295 TYR A O 1
ATOM 2307 N N . ASN A 1 296 ? 1.86 17.766 -1.938 1 98.75 296 ASN A N 1
ATOM 2308 C CA . ASN A 1 296 ? 0.989 17.219 -2.971 1 98.75 296 ASN A CA 1
ATOM 2309 C C . ASN A 1 296 ? 0.035 18.266 -3.521 1 98.75 296 ASN A C 1
ATOM 2311 O O . ASN A 1 296 ? -0.58 19.016 -2.76 1 98.75 296 ASN A O 1
ATOM 2315 N N . VAL A 1 297 ? -0.066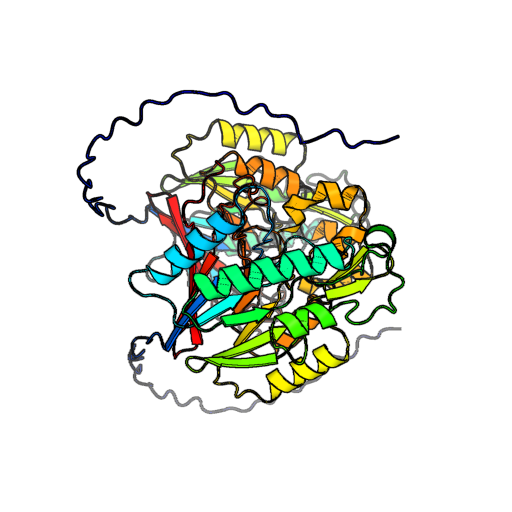 18.328 -4.824 1 98.88 297 VAL A N 1
ATOM 2316 C CA . VAL A 1 297 ? -1.156 19.031 -5.492 1 98.88 297 VAL A CA 1
ATOM 2317 C C . VAL A 1 297 ? -2.271 18.047 -5.836 1 98.88 297 VAL A C 1
ATOM 2319 O O . VAL A 1 297 ? -2.012 16.969 -6.367 1 98.88 297 VAL A O 1
ATOM 2322 N N . ILE A 1 298 ? -3.502 18.406 -5.512 1 98.81 298 ILE A N 1
ATOM 2323 C CA . ILE A 1 298 ? -4.664 17.547 -5.699 1 98.81 298 ILE A CA 1
ATOM 2324 C C . ILE A 1 298 ? -5.664 18.234 -6.633 1 98.81 298 ILE A C 1
ATOM 2326 O O . ILE A 1 298 ? -6.113 19.344 -6.371 1 98.81 298 ILE A O 1
ATOM 2330 N N . ASP A 1 299 ? -6 17.578 -7.707 1 98.81 299 ASP A N 1
ATOM 2331 C CA . ASP A 1 299 ? -7.082 18.016 -8.586 1 98.81 299 ASP A CA 1
ATOM 2332 C C . ASP A 1 299 ? -8.344 17.172 -8.359 1 98.81 299 ASP A C 1
ATOM 2334 O O . ASP A 1 299 ? -8.297 15.945 -8.445 1 98.81 299 ASP A O 1
ATOM 2338 N N . LEU A 1 300 ? -9.375 17.844 -8.023 1 98.75 300 LEU A N 1
ATOM 2339 C CA . LEU A 1 300 ? -10.672 17.188 -7.84 1 98.75 300 LEU A CA 1
ATOM 2340 C C . LEU A 1 300 ? -11.57 17.422 -9.047 1 98.75 300 LEU A C 1
ATOM 2342 O O . LEU A 1 300 ? -11.633 18.531 -9.578 1 98.75 300 LEU A O 1
ATOM 2346 N N . TYR A 1 301 ? -12.273 16.359 -9.508 1 98.56 301 TYR A N 1
ATOM 2347 C CA . TYR A 1 301 ? -13.117 16.469 -10.695 1 98.56 301 TYR A CA 1
ATOM 2348 C C . TYR A 1 301 ? -14.578 16.219 -10.352 1 98.56 301 TYR A C 1
ATOM 2350 O O . TYR A 1 301 ? -14.883 15.633 -9.305 1 98.56 301 TYR A O 1
ATOM 2358 N N . ASP A 1 302 ? -15.461 16.594 -11.234 1 97.06 302 ASP A N 1
ATOM 2359 C CA . ASP A 1 302 ? -16.906 16.562 -11 1 97.06 302 ASP A CA 1
ATOM 2360 C C . ASP A 1 302 ? -17.438 15.141 -11.062 1 97.06 302 ASP A C 1
ATOM 2362 O O . ASP A 1 302 ? -18.516 14.859 -10.547 1 97.06 302 ASP A O 1
ATOM 2366 N N . ASP A 1 303 ? -16.672 14.25 -11.641 1 96.25 303 ASP A N 1
ATOM 2367 C CA . ASP A 1 303 ? -17.156 12.883 -11.781 1 96.25 303 ASP A CA 1
ATOM 2368 C C . ASP A 1 303 ? -16.656 12 -10.641 1 96.25 303 ASP A C 1
ATOM 2370 O O . ASP A 1 303 ? -16.828 10.773 -10.68 1 96.25 303 ASP A O 1
ATOM 2374 N N . GLY A 1 304 ? -15.992 12.586 -9.727 1 97.12 304 GLY A N 1
ATOM 2375 C CA . GLY A 1 304 ? -15.555 11.836 -8.555 1 97.12 304 GLY A CA 1
ATOM 2376 C C . GLY A 1 304 ? -14.133 11.312 -8.68 1 97.12 304 GLY A C 1
ATOM 2377 O O . GLY A 1 304 ? -13.602 10.719 -7.738 1 97.12 304 GLY A O 1
ATOM 2378 N N . THR A 1 305 ? -13.523 11.523 -9.828 1 97.81 305 THR A N 1
ATOM 2379 C CA . THR A 1 305 ? -12.117 11.164 -9.969 1 97.81 305 THR A CA 1
ATOM 2380 C C . THR A 1 305 ? -11.219 12.281 -9.445 1 97.81 305 THR A C 1
ATOM 2382 O O . THR A 1 305 ? -11.695 13.367 -9.109 1 97.81 305 THR A O 1
ATOM 2385 N N . PHE A 1 306 ? -9.945 11.969 -9.32 1 98.56 306 PHE A N 1
ATOM 2386 C CA . PHE A 1 306 ? -8.992 12.953 -8.812 1 98.56 306 PHE A CA 1
ATOM 2387 C C . PHE A 1 306 ? -7.598 12.688 -9.367 1 98.56 306 PHE A C 1
ATOM 2389 O O . PHE A 1 306 ? -7.34 11.617 -9.93 1 98.56 306 PHE A O 1
ATOM 2396 N N . GLY A 1 307 ? -6.785 13.68 -9.305 1 98.19 307 GLY A N 1
ATOM 2397 C CA . GLY A 1 307 ? -5.359 13.57 -9.57 1 98.19 307 GLY A CA 1
ATOM 2398 C C . GLY A 1 307 ? -4.496 14.039 -8.422 1 98.19 307 GLY A C 1
ATOM 2399 O O . GLY A 1 307 ? -4.891 14.93 -7.664 1 98.19 307 GLY A O 1
ATOM 2400 N N . THR A 1 308 ? -3.381 13.383 -8.234 1 98.38 308 THR A N 1
ATOM 2401 C CA . THR A 1 308 ? -2.393 13.82 -7.254 1 98.38 308 THR A CA 1
ATOM 2402 C C . THR A 1 308 ? -1.013 13.938 -7.895 1 98.38 308 THR A C 1
ATOM 2404 O O . THR A 1 308 ? -0.644 13.117 -8.742 1 98.38 308 THR A O 1
ATOM 2407 N N . GLU A 1 309 ? -0.32 14.945 -7.527 1 98 309 GLU A N 1
ATOM 2408 C CA . GLU A 1 309 ? 1.053 15.156 -7.977 1 98 309 GLU A CA 1
ATOM 2409 C C . GLU A 1 309 ? 1.935 15.672 -6.844 1 98 309 GLU A C 1
ATOM 2411 O O . GLU A 1 309 ? 1.644 16.703 -6.25 1 98 309 GLU A O 1
ATOM 2416 N N . TYR A 1 310 ? 3.006 14.898 -6.574 1 97.81 310 TYR A N 1
ATOM 2417 C CA . TYR A 1 310 ? 3.982 15.352 -5.59 1 97.81 310 TYR A CA 1
ATOM 2418 C C . TYR A 1 310 ? 4.992 16.297 -6.223 1 97.81 310 TYR A C 1
ATOM 2420 O O . TYR A 1 310 ? 5.539 16.016 -7.293 1 97.81 310 TYR A O 1
ATOM 2428 N N . LYS A 1 311 ? 5.234 17.406 -5.551 1 97.94 311 LYS A N 1
ATOM 2429 C CA . LYS A 1 311 ? 6.152 18.406 -6.078 1 97.94 311 LYS A CA 1
ATOM 2430 C C . LYS A 1 311 ? 7.215 18.781 -5.047 1 97.94 311 LYS A C 1
ATOM 2432 O O . LYS A 1 311 ? 6.891 19.094 -3.9 1 97.94 311 LYS A O 1
ATOM 2437 N N . SER A 1 312 ? 8.438 18.641 -5.508 1 97.06 312 SER A N 1
ATOM 2438 C CA . SER A 1 312 ? 9.516 19.266 -4.746 1 97.06 312 SER A CA 1
ATOM 2439 C C . SER A 1 312 ? 9.594 20.766 -5.02 1 97.06 312 SER A C 1
ATOM 2441 O O . SER A 1 312 ? 9.32 21.203 -6.133 1 97.06 312 SER A O 1
ATOM 2443 N N . TYR A 1 313 ? 9.891 21.516 -4.047 1 96.75 313 TYR A N 1
ATOM 2444 C CA . TYR A 1 313 ? 10.047 22.938 -4.281 1 96.75 313 TYR A CA 1
ATOM 2445 C C . TYR A 1 313 ? 11.516 23.328 -4.32 1 96.75 313 TYR A C 1
ATOM 2447 O O . TYR A 1 313 ? 11.852 24.516 -4.312 1 96.75 313 TYR A O 1
ATOM 2455 N N . GLY A 1 314 ? 12.422 22.328 -4.34 1 94.19 314 GLY A N 1
ATOM 2456 C CA . GLY A 1 314 ? 13.836 22.5 -4.602 1 94.19 314 GLY A CA 1
ATOM 2457 C C . GLY A 1 314 ? 14.594 23.078 -3.418 1 94.19 314 GLY A C 1
ATOM 2458 O O . GLY A 1 314 ? 15.539 23.859 -3.592 1 94.19 314 GLY A O 1
ATOM 2459 N N . TRP A 1 315 ? 14.109 22.734 -2.197 1 92.19 315 TRP A N 1
ATOM 2460 C CA . TRP A 1 315 ? 14.812 23.188 -1.004 1 92.19 315 TRP A CA 1
ATOM 2461 C C . TRP A 1 315 ? 16.156 22.484 -0.86 1 92.19 315 TRP A C 1
ATOM 2463 O O . TRP A 1 315 ? 16.25 21.266 -1.012 1 92.19 315 TRP A O 1
ATOM 2473 N N . THR A 1 316 ? 17.203 23.219 -0.675 1 87.44 316 THR A N 1
ATOM 2474 C CA . THR A 1 316 ? 18.531 22.703 -0.364 1 87.44 316 THR A CA 1
ATOM 2475 C C . THR A 1 316 ? 19.016 23.203 0.994 1 87.44 316 THR A C 1
ATOM 2477 O O . THR A 1 316 ? 18.766 24.359 1.354 1 87.44 316 THR A O 1
ATOM 2480 N N . VAL A 1 317 ? 19.609 22.219 1.74 1 82.56 317 VAL A N 1
ATOM 2481 C CA . VAL A 1 317 ? 20.109 22.578 3.059 1 82.56 317 VAL A CA 1
ATOM 2482 C C . VAL A 1 317 ? 21.281 23.547 2.908 1 82.56 317 VAL A C 1
ATOM 2484 O O . VAL A 1 317 ? 22.172 23.328 2.088 1 82.56 317 VAL A O 1
ATOM 2487 N N . GLY A 1 318 ? 21.188 24.734 3.377 1 64.31 318 GLY A N 1
ATOM 2488 C CA . GLY A 1 318 ? 22.281 25.688 3.381 1 64.31 318 GLY A CA 1
ATOM 2489 C C . GLY A 1 318 ? 23.344 25.375 4.41 1 64.31 318 GLY A C 1
ATOM 2490 O O . GLY A 1 318 ? 23.094 24.625 5.359 1 64.31 318 GLY A O 1
ATOM 2491 N N . MET B 1 1 ? 29.953 10.852 29.984 1 18 1 MET B N 1
ATOM 2492 C CA . MET B 1 1 ? 31 11.398 29.125 1 18 1 MET B CA 1
ATOM 2493 C C . MET B 1 1 ? 30.422 11.844 27.781 1 18 1 MET B C 1
ATOM 2495 O O . MET B 1 1 ? 29.453 11.258 27.297 1 18 1 MET B O 1
ATOM 2499 N N . ASN B 1 2 ? 30.766 13.148 27.312 1 17.47 2 ASN B N 1
ATOM 2500 C CA . ASN B 1 2 ? 30.406 14.391 26.641 1 17.47 2 ASN B CA 1
ATOM 2501 C C . ASN B 1 2 ? 30.594 14.281 25.125 1 17.47 2 ASN B C 1
ATOM 2503 O O . ASN B 1 2 ? 31.625 14.688 24.594 1 17.47 2 ASN B O 1
ATOM 2507 N N . ARG B 1 3 ? 30.266 12.992 24.609 1 20.38 3 ARG B N 1
ATOM 2508 C CA . ARG B 1 3 ? 30.547 12.602 23.234 1 20.38 3 ARG B CA 1
ATOM 2509 C C . ARG B 1 3 ? 29.953 13.594 22.234 1 20.38 3 ARG B C 1
ATOM 2511 O O . ARG B 1 3 ? 28.781 13.516 21.891 1 20.38 3 ARG B O 1
ATOM 2518 N N . ARG B 1 4 ? 30.141 15.023 22.516 1 20.34 4 ARG B N 1
ATOM 2519 C CA . ARG B 1 4 ? 29.953 16.328 21.891 1 20.34 4 ARG B CA 1
ATOM 2520 C C . ARG B 1 4 ? 30.406 16.312 20.438 1 20.34 4 ARG B C 1
ATOM 2522 O O . ARG B 1 4 ? 30.031 17.188 19.656 1 20.34 4 ARG B O 1
ATOM 2529 N N . GLU B 1 5 ? 31.469 15.539 20.094 1 18.3 5 GLU B N 1
ATOM 2530 C CA . GLU B 1 5 ? 32.594 16 19.312 1 18.3 5 GLU B CA 1
ATOM 2531 C C . GLU B 1 5 ? 32.25 16.016 17.812 1 18.3 5 GLU B C 1
ATOM 2533 O O . GLU B 1 5 ? 32.906 16.734 17.047 1 18.3 5 GLU B O 1
ATOM 2538 N N . LEU B 1 6 ? 31.422 15.023 17.328 1 18.64 6 LEU B N 1
ATOM 2539 C CA . LEU B 1 6 ? 31.969 14.516 16.078 1 18.64 6 LEU B CA 1
ATOM 2540 C C . LEU B 1 6 ? 31.797 15.523 14.953 1 18.64 6 LEU B C 1
ATOM 2542 O O . LEU B 1 6 ? 32.719 15.758 14.18 1 18.64 6 LEU B O 1
ATOM 2546 N N . LEU B 1 7 ? 30.547 16.062 14.672 1 21.17 7 LEU B N 1
ATOM 2547 C CA . LEU B 1 7 ? 30.266 16.297 13.258 1 21.17 7 LEU B CA 1
ATOM 2548 C C . LEU B 1 7 ? 30.828 17.641 12.805 1 21.17 7 LEU B C 1
ATOM 2550 O O . LEU B 1 7 ? 30.469 18.141 11.734 1 21.17 7 LEU B O 1
ATOM 2554 N N . GLN B 1 8 ? 31.797 18.172 13.648 1 19.64 8 GLN B N 1
ATOM 2555 C CA . GLN B 1 8 ? 32.062 19.594 13.477 1 19.64 8 GLN B CA 1
ATOM 2556 C C . GLN B 1 8 ? 32.625 19.891 12.086 1 19.64 8 GLN B C 1
ATOM 2558 O O . GLN B 1 8 ? 32.344 20.953 11.516 1 19.64 8 GLN B O 1
ATOM 2563 N N . SER B 1 9 ? 33.625 19.109 11.625 1 19.81 9 SER B N 1
ATOM 2564 C CA . SER B 1 9 ? 34.781 19.875 11.195 1 19.81 9 SER B CA 1
ATOM 2565 C C . SER B 1 9 ? 34.594 20.453 9.797 1 19.81 9 SER B C 1
ATOM 2567 O O . SER B 1 9 ? 35.344 21.328 9.375 1 19.81 9 SER B O 1
ATOM 2569 N N . LEU B 1 10 ? 33.875 19.781 8.828 1 19.67 10 LEU B N 1
ATOM 2570 C CA . LEU B 1 10 ? 34.562 19.828 7.539 1 19.67 10 LEU B CA 1
ATOM 2571 C C . LEU B 1 10 ? 34.531 21.234 6.953 1 19.67 10 LEU B C 1
ATOM 2573 O O . LEU B 1 10 ? 33.5 21.922 7.027 1 19.67 10 LEU B O 1
ATOM 2577 N N . ALA B 1 11 ? 35.781 21.828 6.793 1 21.23 11 ALA B N 1
ATOM 2578 C CA . ALA B 1 11 ? 36.344 23.109 6.371 1 21.23 11 ALA B CA 1
ATOM 2579 C C . ALA B 1 11 ? 35.875 23.484 4.969 1 21.23 11 ALA B C 1
ATOM 2581 O O . ALA B 1 11 ? 36.125 22.734 4.016 1 21.23 11 ALA B O 1
ATOM 2582 N N . VAL B 1 12 ? 34.781 24.125 4.898 1 22.56 12 VAL B N 1
ATOM 2583 C CA . VAL B 1 12 ? 34.062 24.594 3.705 1 22.56 12 VAL B CA 1
ATOM 2584 C C . VAL B 1 12 ? 34.969 25.547 2.92 1 22.56 12 VAL B C 1
ATOM 2586 O O . VAL B 1 12 ? 35.312 26.625 3.416 1 22.56 12 VAL B O 1
ATOM 2589 N N . GLY B 1 13 ? 36.031 24.938 2.242 1 20.67 13 GLY B N 1
ATOM 2590 C CA . GLY B 1 13 ? 36.875 25.766 1.403 1 20.67 13 GLY B CA 1
ATOM 2591 C C . GLY B 1 13 ? 36.094 26.641 0.442 1 20.67 13 GLY B C 1
ATOM 2592 O O . GLY B 1 13 ? 34.969 26.344 0.102 1 20.67 13 GLY B O 1
ATOM 2593 N N . SER B 1 14 ? 36.594 27.891 0.273 1 23.52 14 SER B N 1
ATOM 2594 C CA . SER B 1 14 ? 36.156 29.188 -0.231 1 23.52 14 SER B CA 1
ATOM 2595 C C . SER B 1 14 ? 36.062 29.188 -1.754 1 23.52 14 SER B C 1
ATOM 2597 O O . SER B 1 14 ? 35.75 30.219 -2.363 1 23.52 14 SER B O 1
ATOM 2599 N N . GLY B 1 15 ? 36.219 28.062 -2.445 1 22.16 15 GLY B N 1
ATOM 2600 C CA . GLY B 1 15 ? 36.688 28.484 -3.748 1 22.16 15 GLY B CA 1
ATOM 2601 C C . GLY B 1 15 ? 35.688 29.328 -4.504 1 22.16 15 GLY B C 1
ATOM 2602 O O . GLY B 1 15 ? 34.469 29.141 -4.375 1 22.16 15 GLY B O 1
ATOM 2603 N N . ALA B 1 16 ? 36.094 30.484 -5.039 1 23.44 16 ALA B N 1
ATOM 2604 C CA . ALA B 1 16 ? 35.594 31.656 -5.758 1 23.44 16 ALA B CA 1
ATOM 2605 C C . ALA B 1 16 ? 35.031 31.266 -7.133 1 23.44 16 ALA B C 1
ATOM 2607 O O . ALA B 1 16 ? 34.594 32.125 -7.902 1 23.44 16 ALA B O 1
ATOM 2608 N N . ALA B 1 17 ? 34.5 30.047 -7.332 1 24.08 17 ALA B N 1
ATOM 2609 C CA . ALA B 1 17 ? 34.375 29.906 -8.781 1 24.08 17 ALA B CA 1
ATOM 2610 C C . ALA B 1 17 ? 33.5 31 -9.367 1 24.08 17 ALA B C 1
ATOM 2612 O O . ALA B 1 17 ? 32.469 31.375 -8.773 1 24.08 17 ALA B O 1
ATOM 2613 N N . LEU B 1 18 ? 34.031 31.734 -10.25 1 24.19 18 LEU B N 1
ATOM 2614 C CA . LEU B 1 18 ? 33.594 32.719 -11.219 1 24.19 18 LEU B CA 1
ATOM 2615 C C . LEU B 1 18 ? 32.406 32.25 -12.008 1 24.19 18 LEU B C 1
ATOM 2617 O O . LEU B 1 18 ? 32.469 31.219 -12.688 1 24.19 18 LEU B O 1
ATOM 2621 N N . LEU B 1 19 ? 31.219 32.438 -11.391 1 23.91 19 LEU B N 1
ATOM 2622 C CA . LEU B 1 19 ? 29.984 31.984 -12.031 1 23.91 19 LEU B CA 1
ATOM 2623 C C . LEU B 1 19 ? 29.734 32.781 -13.312 1 23.91 19 LEU B C 1
ATOM 2625 O O . LEU B 1 19 ? 29.562 34 -13.266 1 23.91 19 LEU B O 1
ATOM 2629 N N . SER B 1 20 ? 30.594 32.562 -14.32 1 24.88 20 SER B N 1
ATOM 2630 C CA . SER B 1 20 ? 30.219 33.156 -15.586 1 24.88 20 SER B CA 1
ATOM 2631 C C . SER B 1 20 ? 28.75 32.875 -15.922 1 24.88 20 SER B C 1
ATOM 2633 O O . SER B 1 20 ? 28.234 31.797 -15.641 1 24.88 20 SER B O 1
ATOM 2635 N N . SER B 1 21 ? 28.016 33.906 -15.961 1 25.59 21 SER B N 1
ATOM 2636 C CA . SER B 1 21 ? 26.594 34.125 -16.234 1 25.59 21 SER B CA 1
ATOM 2637 C C . SER B 1 21 ? 26.219 33.562 -17.609 1 25.59 21 SER B C 1
ATOM 2639 O O . SER B 1 21 ? 25.234 34.031 -18.203 1 25.59 21 SER B O 1
ATOM 2641 N N . GLY B 1 22 ? 26.812 32.5 -18.109 1 25.22 22 GLY B N 1
ATOM 2642 C CA . GLY B 1 22 ? 26.328 32.25 -19.453 1 25.22 22 GLY B CA 1
ATOM 2643 C C . GLY B 1 22 ? 24.828 32.156 -19.547 1 25.22 22 GLY B C 1
ATOM 2644 O O . GLY B 1 22 ? 24.172 31.594 -18.656 1 25.22 22 GLY B O 1
ATOM 2645 N N . ILE B 1 23 ? 24.219 33.094 -20.109 1 27.36 23 ILE B N 1
ATOM 2646 C CA . ILE B 1 23 ? 22.828 33.188 -20.531 1 27.36 23 ILE B CA 1
ATOM 2647 C C . ILE B 1 23 ? 22.422 31.906 -21.25 1 27.36 23 ILE B C 1
ATOM 2649 O O . ILE B 1 23 ? 22.875 31.641 -22.359 1 27.36 23 ILE B O 1
ATOM 2653 N N . GLY B 1 24 ? 22.562 30.766 -20.469 1 25.98 24 GLY B N 1
ATOM 2654 C CA . GLY B 1 24 ? 22.125 29.609 -21.25 1 25.98 24 GLY B CA 1
ATOM 2655 C C . GLY B 1 24 ? 20.719 29.75 -21.797 1 25.98 24 GLY B C 1
ATOM 2656 O O . GLY B 1 24 ? 19.844 30.312 -21.141 1 25.98 24 GLY B O 1
ATOM 2657 N N . THR B 1 25 ? 20.656 29.953 -23.125 1 29.95 25 THR B N 1
ATOM 2658 C CA . THR B 1 25 ? 19.453 29.844 -23.938 1 29.95 25 THR B CA 1
ATOM 2659 C C . THR B 1 25 ? 18.609 28.672 -23.453 1 29.95 25 THR B C 1
ATOM 2661 O O . THR B 1 25 ? 19.125 27.578 -23.234 1 29.95 25 THR B O 1
ATOM 2664 N N . PRO B 1 26 ? 17.469 29.031 -22.859 1 28.2 26 PRO B N 1
ATOM 2665 C CA . PRO B 1 26 ? 16.656 27.906 -22.391 1 28.2 26 PRO B CA 1
ATOM 2666 C C . PRO B 1 26 ? 16.516 26.797 -23.438 1 28.2 26 PRO B C 1
ATOM 2668 O O . PRO B 1 26 ? 16.172 27.062 -24.594 1 28.2 26 PRO B O 1
ATOM 2671 N N . LEU B 1 27 ? 17.422 25.859 -23.531 1 29 27 LEU B N 1
ATOM 2672 C CA . LEU B 1 27 ? 17.047 24.734 -24.375 1 29 27 LEU B CA 1
ATOM 2673 C C . LEU B 1 27 ? 15.57 24.391 -24.172 1 29 27 LEU B C 1
ATOM 2675 O O . LEU B 1 27 ? 15.141 24.125 -23.047 1 29 27 LEU B O 1
ATOM 2679 N N . LEU B 1 28 ? 14.742 24.891 -24.922 1 29.08 28 LEU B N 1
ATOM 2680 C CA . LEU B 1 28 ? 13.445 24.219 -25 1 29.08 28 LEU B CA 1
ATOM 2681 C C . LEU B 1 28 ? 13.602 22.719 -24.781 1 29.08 28 LEU B C 1
ATOM 2683 O O . LEU B 1 28 ? 14.305 22.047 -25.531 1 29.08 28 LEU B O 1
ATOM 2687 N N . ALA B 1 29 ? 13.68 22.422 -23.547 1 31.92 29 ALA B N 1
ATOM 2688 C CA . ALA B 1 29 ? 13.555 20.969 -23.438 1 31.92 29 ALA B CA 1
ATOM 2689 C C . ALA B 1 29 ? 12.586 20.406 -24.469 1 31.92 29 ALA B C 1
ATOM 2691 O O . ALA B 1 29 ? 11.391 20.703 -24.422 1 31.92 29 ALA B O 1
ATOM 2692 N N . ALA B 1 30 ? 12.914 20.375 -25.719 1 33.53 30 ALA B N 1
ATOM 2693 C CA . ALA B 1 30 ? 12.125 19.594 -26.672 1 33.53 30 ALA B CA 1
ATOM 2694 C C . ALA B 1 30 ? 11.484 18.391 -26 1 33.53 30 ALA B C 1
ATOM 2696 O O . ALA B 1 30 ? 12.156 17.609 -25.312 1 33.53 30 ALA B O 1
ATOM 2697 N N . ASP B 1 31 ? 10.328 18.484 -25.484 1 38.84 31 ASP B N 1
ATOM 2698 C CA . ASP B 1 31 ? 9.484 17.344 -25.141 1 38.84 31 ASP B CA 1
ATOM 2699 C C . ASP B 1 31 ? 9.727 16.156 -26.078 1 38.84 31 ASP B C 1
ATOM 2701 O O . ASP B 1 31 ? 8.953 15.938 -27.016 1 38.84 31 ASP B O 1
ATOM 2705 N N . SER B 1 32 ? 10.82 16.047 -26.672 1 44.53 32 SER B N 1
ATOM 2706 C CA . SER B 1 32 ? 11.141 14.984 -27.625 1 44.53 32 SER B CA 1
ATOM 2707 C C . SER B 1 32 ? 10.773 13.617 -27.047 1 44.53 32 SER B C 1
ATOM 2709 O O . SER B 1 32 ? 11.562 12.672 -27.109 1 44.53 32 SER B O 1
ATOM 2711 N N . SER B 1 33 ? 10.078 13.5 -25.938 1 50.47 33 SER B N 1
ATOM 2712 C CA . SER B 1 33 ? 9.875 12.117 -25.516 1 50.47 33 SER B CA 1
ATOM 2713 C C . SER B 1 33 ? 9.305 11.266 -26.656 1 50.47 33 SER B C 1
ATOM 2715 O O . SER B 1 33 ? 8.25 11.586 -27.203 1 50.47 33 SER B O 1
ATOM 2717 N N . MET B 1 34 ? 10.109 10.828 -27.547 1 60.41 34 MET B N 1
ATOM 2718 C CA . MET B 1 34 ? 9.586 9.797 -28.438 1 60.41 34 MET B CA 1
ATOM 2719 C C . MET B 1 34 ? 8.461 9.016 -27.766 1 60.41 34 MET B C 1
ATOM 2721 O O . MET B 1 34 ? 8.539 8.711 -26.578 1 60.41 34 MET B O 1
ATOM 2725 N N . PRO B 1 35 ? 7.367 9.07 -28.375 1 80.25 35 PRO B N 1
ATOM 2726 C CA . PRO B 1 35 ? 6.23 8.352 -27.797 1 80.25 35 PRO B CA 1
ATOM 2727 C C . PRO B 1 35 ? 6.602 6.945 -27.328 1 80.25 35 PRO B C 1
ATOM 2729 O O . PRO B 1 35 ? 7.379 6.258 -27.984 1 80.25 35 PRO B O 1
ATOM 2732 N N . ARG B 1 36 ? 6.418 6.633 -26.156 1 88.62 36 ARG B N 1
ATOM 2733 C CA . ARG B 1 36 ? 6.645 5.285 -25.641 1 88.62 36 ARG B CA 1
ATOM 2734 C C . ARG B 1 36 ? 5.965 4.238 -26.516 1 88.62 36 ARG B C 1
ATOM 2736 O O . ARG B 1 36 ? 4.883 4.484 -27.047 1 88.62 36 ARG B O 1
ATOM 2743 N N . LYS B 1 37 ? 6.711 3.154 -26.797 1 95.81 37 LYS B N 1
ATOM 2744 C CA . LYS B 1 37 ? 6.199 2.025 -27.562 1 95.81 37 LYS B CA 1
ATOM 2745 C C . LYS B 1 37 ? 6.016 0.794 -26.688 1 95.81 37 LYS B C 1
ATOM 2747 O O . LYS B 1 37 ? 6.918 0.425 -25.922 1 95.81 37 LYS B O 1
ATOM 2752 N N . ARG B 1 38 ? 4.848 0.216 -26.766 1 97.12 38 ARG B N 1
ATOM 2753 C CA . ARG B 1 38 ? 4.652 -1.042 -26.047 1 97.12 38 ARG B CA 1
ATOM 2754 C C . ARG B 1 38 ? 5.5 -2.154 -26.656 1 97.12 38 ARG B C 1
ATOM 2756 O O . ARG B 1 38 ? 5.449 -2.393 -27.875 1 97.12 38 ARG B O 1
ATOM 2763 N N . THR B 1 39 ? 6.258 -2.844 -25.859 1 98.38 39 THR B N 1
ATOM 2764 C CA . THR B 1 39 ? 7.168 -3.865 -26.359 1 98.38 39 THR B CA 1
ATOM 2765 C C . THR B 1 39 ? 6.645 -5.262 -26.047 1 98.38 39 THR B C 1
ATOM 2767 O O . THR B 1 39 ? 7.059 -6.242 -26.656 1 98.38 39 THR B O 1
ATOM 2770 N N . ALA B 1 40 ? 5.738 -5.367 -25.047 1 98.5 40 ALA B N 1
ATOM 2771 C CA . ALA B 1 40 ? 5.141 -6.656 -24.703 1 98.5 40 ALA B CA 1
ATOM 2772 C C . ALA B 1 40 ? 3.818 -6.473 -23.969 1 98.5 40 ALA B C 1
ATOM 2774 O O . ALA B 1 40 ? 3.639 -5.496 -23.234 1 98.5 40 ALA B O 1
ATOM 2775 N N . ARG B 1 41 ? 2.889 -7.316 -24.188 1 98.62 41 ARG B N 1
ATOM 2776 C CA . ARG B 1 41 ? 1.679 -7.465 -23.391 1 98.62 41 ARG B CA 1
ATOM 2777 C C . ARG B 1 41 ? 1.608 -8.852 -22.766 1 98.62 41 ARG B C 1
ATOM 2779 O O . ARG B 1 41 ? 1.718 -9.867 -23.469 1 98.62 41 ARG B O 1
ATOM 2786 N N . LEU B 1 42 ? 1.488 -8.938 -21.438 1 98.88 42 LEU B N 1
ATOM 2787 C CA . LEU B 1 42 ? 1.408 -10.172 -20.656 1 98.88 42 LEU B CA 1
ATOM 2788 C C . LEU B 1 42 ? 0.071 -10.266 -19.938 1 98.88 42 LEU B C 1
ATOM 2790 O O . LEU B 1 42 ? -0.622 -9.266 -19.766 1 98.88 42 LEU B O 1
ATOM 2794 N N . ALA B 1 43 ? -0.317 -11.438 -19.609 1 98.88 43 ALA B N 1
ATOM 2795 C CA . ALA B 1 43 ? -1.427 -11.656 -18.688 1 98.88 43 ALA B CA 1
ATOM 2796 C C . ALA B 1 43 ? -0.973 -12.453 -17.469 1 98.88 43 ALA B C 1
ATOM 2798 O O . ALA B 1 43 ? -0.319 -13.484 -17.594 1 98.88 43 ALA B O 1
ATOM 2799 N N . HIS B 1 44 ? -1.222 -11.914 -16.344 1 98.88 44 HIS B N 1
ATOM 2800 C CA . HIS B 1 44 ? -0.907 -12.547 -15.07 1 98.88 44 HIS B CA 1
ATOM 2801 C C . HIS B 1 44 ? -2.145 -13.195 -14.461 1 98.88 44 HIS B C 1
ATOM 2803 O O . HIS B 1 44 ? -3.01 -12.508 -13.922 1 98.88 44 HIS B O 1
ATOM 2809 N N . LEU B 1 45 ? -2.266 -14.508 -14.578 1 98.81 45 LEU B N 1
ATOM 2810 C CA . LEU B 1 45 ? -3.318 -15.32 -13.977 1 98.81 45 LEU B CA 1
ATOM 2811 C C . LEU B 1 45 ? -2.812 -16.016 -12.719 1 98.81 45 LEU B C 1
ATOM 2813 O O . LEU B 1 45 ? -1.886 -16.828 -12.789 1 98.81 45 LEU B O 1
ATOM 2817 N N . THR B 1 46 ? -3.426 -15.656 -11.625 1 98.75 46 THR B N 1
ATOM 2818 C CA . THR B 1 46 ? -2.955 -16.25 -10.383 1 98.75 46 THR B CA 1
ATOM 2819 C C . THR B 1 46 ? -4.125 -16.812 -9.578 1 98.75 46 THR B C 1
ATOM 2821 O O . THR B 1 46 ? -5.281 -16.5 -9.844 1 98.75 46 THR B O 1
ATOM 2824 N N . ASP B 1 47 ? -3.811 -17.75 -8.664 1 98.81 47 ASP B N 1
ATOM 2825 C CA . ASP B 1 47 ? -4.773 -18.312 -7.719 1 98.81 47 ASP B CA 1
ATOM 2826 C C . ASP B 1 47 ? -5.965 -18.938 -8.445 1 98.81 47 ASP B C 1
ATOM 2828 O O 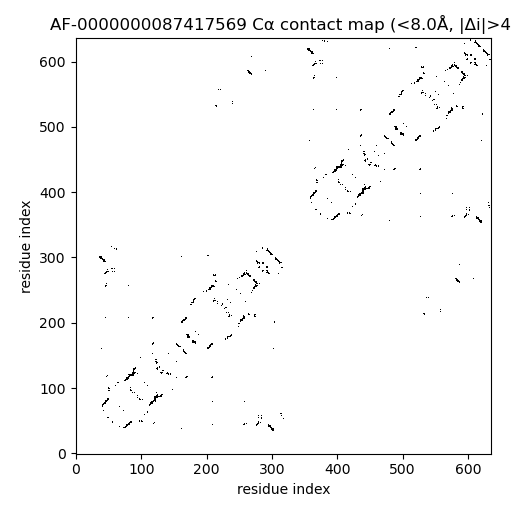. ASP B 1 47 ? -7.117 -18.625 -8.141 1 98.81 47 ASP B O 1
ATOM 2832 N N . ILE B 1 48 ? -5.555 -19.781 -9.352 1 98.56 48 ILE B N 1
ATOM 2833 C CA . ILE B 1 48 ? -6.562 -20.484 -10.141 1 98.56 48 ILE B CA 1
ATOM 2834 C C . ILE B 1 48 ? -7.27 -21.531 -9.273 1 98.56 48 ILE B C 1
ATOM 2836 O O . ILE B 1 48 ? -8.477 -21.734 -9.398 1 98.56 48 ILE B O 1
ATOM 2840 N N . HIS B 1 49 ? -6.52 -22.25 -8.453 1 98.5 49 HIS B N 1
ATOM 2841 C CA . HIS B 1 49 ? -7.059 -23.25 -7.531 1 98.5 49 HIS B CA 1
ATOM 2842 C C . HIS B 1 49 ? -7.969 -24.234 -8.25 1 98.5 49 HIS B C 1
ATOM 2844 O O . HIS B 1 49 ? -9.094 -24.484 -7.816 1 98.5 49 HIS B O 1
ATOM 2850 N N . LEU B 1 50 ? -7.457 -24.844 -9.258 1 97.31 50 LEU B N 1
ATOM 2851 C CA . LEU B 1 50 ? -8.242 -25.734 -10.094 1 97.31 50 LEU B CA 1
ATOM 2852 C C . LEU B 1 50 ? -8.578 -27.016 -9.336 1 97.31 50 LEU B C 1
ATOM 2854 O O . LEU B 1 50 ? -7.727 -27.578 -8.641 1 97.31 50 LEU B O 1
ATOM 2858 N N . ASN B 1 51 ? -9.805 -27.422 -9.492 1 94.5 51 ASN B N 1
ATOM 2859 C CA . ASN B 1 51 ? -10.281 -28.672 -8.906 1 94.5 51 ASN B CA 1
ATOM 2860 C C . ASN B 1 51 ? -11.469 -29.25 -9.688 1 94.5 51 ASN B C 1
ATOM 2862 O O . ASN B 1 51 ? -11.906 -28.656 -10.672 1 94.5 51 ASN B O 1
ATOM 2866 N N . GLU B 1 52 ? -11.93 -30.406 -9.227 1 93.75 52 GLU B N 1
ATOM 2867 C CA . GLU B 1 52 ? -12.984 -31.094 -9.953 1 93.75 52 GLU B CA 1
ATOM 2868 C C . GLU B 1 52 ? -14.367 -30.641 -9.492 1 93.75 52 GLU B C 1
ATOM 2870 O O . GLU B 1 52 ? -15.391 -31.156 -9.961 1 93.75 52 GLU B O 1
ATOM 2875 N N . LYS B 1 53 ? -14.344 -29.719 -8.602 1 93.12 53 LYS B N 1
ATOM 2876 C CA . LYS B 1 53 ? -15.609 -29.281 -8.016 1 93.12 53 LYS B CA 1
ATOM 2877 C C . LYS B 1 53 ? -15.938 -27.844 -8.438 1 93.12 53 LYS B C 1
ATOM 2879 O O . LYS B 1 53 ? -15.078 -27.156 -8.977 1 93.12 53 LYS B O 1
ATOM 2884 N N . ARG B 1 54 ? -17.141 -27.438 -8.336 1 92.94 54 ARG B N 1
ATOM 2885 C CA . ARG B 1 54 ? -17.625 -26.062 -8.469 1 92.94 54 ARG B CA 1
ATOM 2886 C C . ARG B 1 54 ? -17.391 -25.531 -9.883 1 92.94 54 ARG B C 1
ATOM 2888 O O . ARG B 1 54 ? -17.109 -24.359 -10.07 1 92.94 54 ARG B O 1
ATOM 2895 N N . SER B 1 55 ? -17.328 -26.469 -10.828 1 93.81 55 SER B N 1
ATOM 2896 C CA . SER B 1 55 ? -17.156 -26.109 -12.234 1 93.81 55 SER B CA 1
ATOM 2897 C C . SER B 1 55 ? -15.867 -25.328 -12.445 1 93.81 55 SER B C 1
ATOM 2899 O O . SER B 1 55 ? -15.82 -24.422 -13.281 1 93.81 55 SER B O 1
ATOM 2901 N N . ALA B 1 56 ? -14.883 -25.594 -11.633 1 96.38 56 ALA B N 1
ATOM 2902 C CA . ALA B 1 56 ? -13.609 -24.875 -11.695 1 96.38 56 ALA B CA 1
ATOM 2903 C C . ALA B 1 56 ? -12.984 -25 -13.086 1 96.38 56 ALA B C 1
ATOM 2905 O O . ALA B 1 56 ? -12.453 -24.016 -13.617 1 96.38 56 ALA B O 1
ATOM 2906 N N . ALA B 1 57 ? -13.055 -26.156 -13.672 1 95.88 57 ALA B N 1
ATOM 2907 C CA . ALA B 1 57 ? -12.477 -26.375 -15 1 95.88 57 ALA B CA 1
ATOM 2908 C C . ALA B 1 57 ? -13.172 -25.5 -16.047 1 95.88 57 ALA B C 1
ATOM 2910 O O . ALA B 1 57 ? -12.516 -24.938 -16.922 1 95.88 57 ALA B O 1
ATOM 2911 N N . ASP B 1 58 ? -14.469 -25.375 -15.922 1 96.06 58 ASP B N 1
ATOM 2912 C CA . ASP B 1 58 ? -15.219 -24.484 -16.812 1 96.06 58 ASP B CA 1
ATOM 2913 C C . ASP B 1 58 ? -14.812 -23.031 -16.609 1 96.06 58 ASP B C 1
ATOM 2915 O O . ASP B 1 58 ? -14.711 -22.266 -17.578 1 96.06 58 ASP B O 1
ATOM 2919 N N . GLY B 1 59 ? -14.656 -22.719 -15.375 1 96.56 59 GLY B N 1
ATOM 2920 C CA . GLY B 1 59 ? -14.234 -21.359 -15.062 1 96.56 59 GLY B CA 1
ATOM 2921 C C . GLY B 1 59 ? -12.875 -21.016 -15.648 1 96.56 59 GLY B C 1
ATOM 2922 O O . GLY B 1 59 ? -12.711 -19.938 -16.25 1 96.56 59 GLY B O 1
ATOM 2923 N N . LEU B 1 60 ? -11.938 -21.906 -15.469 1 97.75 60 LEU B N 1
ATOM 2924 C CA . LEU B 1 60 ? -10.617 -21.672 -16.047 1 97.75 60 LEU B CA 1
ATOM 2925 C C . LEU B 1 60 ? -10.703 -21.578 -17.562 1 97.75 60 LEU B C 1
ATOM 2927 O O . LEU B 1 60 ? -10.062 -20.734 -18.188 1 97.75 60 LEU B O 1
ATOM 2931 N N . THR B 1 61 ? -11.445 -22.484 -18.156 1 97.5 61 THR B N 1
ATOM 2932 C CA . THR B 1 61 ? -11.648 -22.453 -19.594 1 97.5 61 THR B CA 1
ATOM 2933 C C . THR B 1 61 ? -12.172 -21.078 -20.031 1 97.5 61 THR B C 1
ATOM 2935 O O . THR B 1 61 ? -11.656 -20.5 -20.984 1 97.5 61 THR B O 1
ATOM 2938 N N . LYS B 1 62 ? -13.133 -20.609 -19.328 1 97.56 62 LYS B N 1
ATOM 2939 C CA . LYS B 1 62 ? -13.695 -19.297 -19.641 1 97.56 62 LYS B CA 1
ATOM 2940 C C . LYS B 1 62 ? -12.648 -18.203 -19.516 1 97.56 62 LYS B C 1
ATOM 2942 O O . LYS B 1 62 ? -12.57 -17.312 -20.375 1 97.56 62 LYS B O 1
ATOM 2947 N N . ALA B 1 63 ? -11.859 -18.219 -18.5 1 98.25 63 ALA B N 1
ATOM 2948 C CA . ALA B 1 63 ? -10.805 -17.234 -18.297 1 98.25 63 ALA B CA 1
ATOM 2949 C C . ALA B 1 63 ? -9.789 -17.266 -19.438 1 98.25 63 ALA B C 1
ATOM 2951 O O . ALA B 1 63 ? -9.414 -16.234 -19.969 1 98.25 63 ALA B O 1
ATOM 2952 N N . LEU B 1 64 ? -9.391 -18.484 -19.766 1 98.44 64 LEU B N 1
ATOM 2953 C CA . LEU B 1 64 ? -8.391 -18.656 -20.828 1 98.44 64 LEU B CA 1
ATOM 2954 C C . LEU B 1 64 ? -8.938 -18.188 -22.172 1 98.44 64 LEU B C 1
ATOM 2956 O O . LEU B 1 64 ? -8.227 -17.531 -22.938 1 98.44 64 LEU B O 1
ATOM 2960 N N . ARG B 1 65 ? -10.109 -18.5 -22.438 1 98.06 65 ARG B N 1
ATOM 2961 C CA . ARG B 1 65 ? -10.727 -18.047 -23.688 1 98.06 65 ARG B CA 1
ATOM 2962 C C . ARG B 1 65 ? -10.891 -16.531 -23.703 1 98.06 65 ARG B C 1
ATOM 2964 O O . ARG B 1 65 ? -10.68 -15.891 -24.719 1 98.06 65 ARG B O 1
ATOM 2971 N N . HIS B 1 66 ? -11.281 -15.969 -22.562 1 98.44 66 HIS B N 1
ATOM 2972 C CA . HIS B 1 66 ? -11.445 -14.523 -22.438 1 98.44 66 HIS B CA 1
ATOM 2973 C C . HIS B 1 66 ? -10.141 -13.789 -22.734 1 98.44 66 HIS B C 1
ATOM 2975 O O . HIS B 1 66 ? -10.109 -12.844 -23.516 1 98.44 66 HIS B O 1
ATOM 2981 N N . VAL B 1 67 ? -9.062 -14.273 -22.125 1 98.38 67 VAL B N 1
ATOM 2982 C CA . VAL B 1 67 ? -7.777 -13.594 -22.266 1 98.38 67 VAL B CA 1
ATOM 2983 C C . VAL B 1 67 ? -7.281 -13.711 -23.703 1 98.38 67 VAL B C 1
ATOM 2985 O O . VAL B 1 67 ? -6.719 -12.758 -24.25 1 98.38 67 VAL B O 1
ATOM 2988 N N . GLN B 1 68 ? -7.5 -14.812 -24.312 1 98.06 68 GLN B N 1
ATOM 2989 C CA . GLN B 1 68 ? -7.039 -15.062 -25.672 1 98.06 68 GLN B CA 1
ATOM 2990 C C . GLN B 1 68 ? -7.902 -14.32 -26.688 1 98.06 68 GLN B C 1
ATOM 2992 O O . GLN B 1 68 ? -7.496 -14.133 -27.844 1 98.06 68 GLN B O 1
ATOM 2997 N N . ALA B 1 69 ? -9.086 -13.852 -26.281 1 97.88 69 ALA B N 1
ATOM 2998 C CA . ALA B 1 69 ? -10.031 -13.203 -27.188 1 97.88 69 ALA B CA 1
ATOM 2999 C C . ALA B 1 69 ? -9.977 -11.688 -27.047 1 97.88 69 ALA B C 1
ATOM 3001 O O . ALA B 1 69 ? -10.734 -10.969 -27.719 1 97.88 69 ALA B O 1
ATOM 3002 N N . LEU B 1 70 ? -9.133 -11.227 -26.203 1 97.75 70 LEU B N 1
ATOM 3003 C CA . LEU B 1 70 ? -8.984 -9.781 -26.094 1 97.75 70 LEU B CA 1
ATOM 3004 C C . LEU B 1 70 ? -8.633 -9.18 -27.453 1 97.75 70 LEU B C 1
ATOM 3006 O O . LEU B 1 70 ? -8.008 -9.836 -28.297 1 97.75 70 LEU B O 1
ATOM 3010 N N . ASP B 1 71 ? -9 -7.836 -27.672 1 96.56 71 ASP B N 1
ATOM 3011 C CA . ASP B 1 71 ? -8.734 -7.156 -28.938 1 96.56 71 ASP B CA 1
ATOM 3012 C C . ASP B 1 71 ? -7.246 -7.18 -29.266 1 96.56 71 ASP B C 1
ATOM 3014 O O . ASP B 1 71 ? -6.871 -7.375 -30.438 1 96.56 71 ASP B O 1
ATOM 3018 N N . ASP B 1 72 ? -6.5 -7.008 -28.344 1 96.94 72 ASP B N 1
ATOM 3019 C CA . ASP B 1 72 ? -5.051 -7.145 -28.422 1 96.94 72 ASP B CA 1
ATOM 3020 C C . ASP B 1 72 ? -4.543 -8.164 -27.406 1 96.94 72 ASP B C 1
ATOM 3022 O O . ASP B 1 72 ? -4.191 -7.801 -26.281 1 96.94 72 ASP B O 1
ATOM 3026 N N . PRO B 1 73 ? -4.523 -9.438 -27.797 1 96.56 73 PRO B N 1
ATOM 3027 C CA . PRO B 1 73 ? -4.207 -10.5 -26.828 1 96.56 73 PRO B CA 1
ATOM 3028 C C . PRO B 1 73 ? -2.762 -10.438 -26.344 1 96.56 73 PRO B C 1
ATOM 3030 O O . PRO B 1 73 ? -1.882 -9.961 -27.062 1 96.56 73 PRO B O 1
ATOM 3033 N N . PRO B 1 74 ? -2.566 -10.922 -25.156 1 98.5 74 PRO B N 1
ATOM 3034 C CA . PRO B 1 74 ? -1.188 -11.008 -24.672 1 98.5 74 PRO B CA 1
ATOM 3035 C C . PRO B 1 74 ? -0.36 -12.047 -25.422 1 98.5 74 PRO B C 1
ATOM 3037 O O . PRO B 1 74 ? -0.916 -12.977 -26 1 98.5 74 PRO B O 1
ATOM 3040 N N . GLU B 1 75 ? 0.953 -11.883 -25.406 1 98.06 75 GLU B N 1
ATOM 3041 C CA . GLU B 1 75 ? 1.826 -12.82 -26.109 1 98.06 75 GLU B CA 1
ATOM 3042 C C . GLU B 1 75 ? 2.359 -13.891 -25.156 1 98.06 75 GLU B C 1
ATOM 3044 O O . GLU B 1 75 ? 2.926 -14.898 -25.609 1 98.06 75 GLU B O 1
ATOM 3049 N N . LEU B 1 76 ? 2.164 -13.617 -23.875 1 98.5 76 LEU B N 1
ATOM 3050 C CA . LEU B 1 76 ? 2.67 -14.523 -22.844 1 98.5 76 LEU B CA 1
ATOM 3051 C C . LEU B 1 76 ? 1.75 -14.531 -21.625 1 98.5 76 LEU B C 1
ATOM 3053 O O . LEU B 1 76 ? 1.289 -13.477 -21.188 1 98.5 76 LEU B O 1
ATOM 3057 N N . LEU B 1 77 ? 1.451 -15.703 -21.141 1 98.56 77 LEU B N 1
ATOM 3058 C CA . LEU B 1 77 ? 0.733 -15.859 -19.875 1 98.56 77 LEU B CA 1
ATOM 3059 C C . LEU B 1 77 ? 1.696 -16.172 -18.734 1 98.56 77 LEU B C 1
ATOM 3061 O O . LEU B 1 77 ? 2.645 -16.953 -18.922 1 98.56 77 LEU B O 1
ATOM 3065 N N . ILE B 1 78 ? 1.463 -15.547 -17.641 1 98.75 78 ILE B N 1
ATOM 3066 C CA . ILE B 1 78 ? 2.162 -15.875 -16.406 1 98.75 78 ILE B CA 1
ATOM 3067 C C . ILE B 1 78 ? 1.195 -16.547 -15.43 1 98.75 78 ILE B C 1
ATOM 3069 O O . ILE B 1 78 ? 0.234 -15.914 -14.977 1 98.75 78 ILE B O 1
ATOM 3073 N N . ASN B 1 79 ? 1.415 -17.812 -15.188 1 98.75 79 ASN B N 1
ATOM 3074 C CA . ASN B 1 79 ? 0.77 -18.422 -14.031 1 98.75 79 ASN B CA 1
ATOM 3075 C C . ASN B 1 79 ? 1.411 -17.969 -12.727 1 98.75 79 ASN B C 1
ATOM 3077 O O . ASN B 1 79 ? 2.537 -18.359 -12.414 1 98.75 79 ASN B O 1
ATOM 3081 N N . GLY B 1 80 ? 0.616 -17.203 -11.945 1 98.75 80 GLY B N 1
ATOM 3082 C CA . GLY B 1 80 ? 1.188 -16.547 -10.789 1 98.75 80 GLY B CA 1
ATOM 3083 C C . GLY B 1 80 ? 1.225 -17.422 -9.547 1 98.75 80 GLY B C 1
ATOM 3084 O O . GLY B 1 80 ? 1.548 -16.953 -8.461 1 98.75 80 GLY B O 1
ATOM 3085 N N . GLY B 1 81 ? 0.877 -18.688 -9.664 1 98.81 81 GLY B N 1
ATOM 3086 C CA . GLY B 1 81 ? 0.895 -19.609 -8.539 1 98.81 81 GLY B CA 1
ATOM 3087 C C . GLY B 1 81 ? -0.491 -20.031 -8.094 1 98.8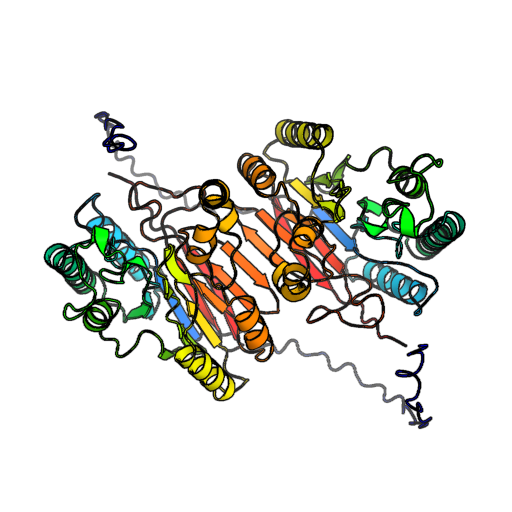1 81 GLY B C 1
ATOM 3088 O O . GLY B 1 81 ? -1.487 -19.406 -8.477 1 98.81 81 GLY B O 1
ATOM 3089 N N . ASP B 1 82 ? -0.45 -21.109 -7.301 1 98.88 82 ASP B N 1
ATOM 3090 C CA . ASP B 1 82 ? -1.682 -21.75 -6.844 1 98.88 82 ASP B CA 1
ATOM 3091 C C . ASP B 1 82 ? -2.529 -22.219 -8.023 1 98.88 82 ASP B C 1
ATOM 3093 O O . ASP B 1 82 ? -3.717 -21.906 -8.109 1 98.88 82 ASP B O 1
ATOM 3097 N N . ALA B 1 83 ? -1.843 -23.016 -8.859 1 98.56 83 ALA B N 1
ATOM 3098 C CA . ALA B 1 83 ? -2.469 -23.609 -10.031 1 98.56 83 ALA B CA 1
ATOM 3099 C C . ALA B 1 83 ? -3.533 -24.625 -9.625 1 98.56 83 ALA B C 1
ATOM 3101 O O . ALA B 1 83 ? -4.656 -24.609 -10.133 1 98.56 83 ALA B O 1
ATOM 3102 N N . ILE B 1 84 ? -3.17 -25.438 -8.672 1 98.5 84 ILE B N 1
ATOM 3103 C CA . ILE B 1 84 ? -4.07 -26.5 -8.219 1 98.5 84 ILE B CA 1
ATOM 3104 C C . ILE B 1 84 ? -4.773 -26.062 -6.938 1 98.5 84 ILE B C 1
ATOM 3106 O O . ILE B 1 84 ? -4.387 -25.062 -6.32 1 98.5 84 ILE B O 1
ATOM 3110 N N . TYR B 1 85 ? -5.773 -26.797 -6.543 1 98.06 85 TYR B N 1
ATOM 3111 C CA . TYR B 1 85 ? -6.617 -26.406 -5.422 1 98.06 85 TYR B CA 1
ATOM 3112 C C . TYR B 1 85 ? -5.824 -26.391 -4.121 1 98.06 85 TYR B C 1
ATOM 3114 O O . TYR B 1 85 ? -5.793 -25.375 -3.424 1 98.06 85 TYR B O 1
ATOM 3122 N N . ASP B 1 86 ? -5.223 -27.5 -3.822 1 97.75 86 ASP B N 1
ATOM 3123 C CA . ASP B 1 86 ? -4.426 -27.578 -2.602 1 97.75 86 ASP B CA 1
ATOM 3124 C C . ASP B 1 86 ? -3.555 -28.844 -2.6 1 97.75 86 ASP B C 1
ATOM 3126 O O . ASP B 1 86 ? -4.07 -29.953 -2.684 1 97.75 86 ASP B O 1
ATOM 3130 N N . GLY B 1 87 ? -2.27 -28.641 -2.461 1 98.19 87 GLY B N 1
ATOM 3131 C CA . GLY B 1 87 ? -1.348 -29.75 -2.346 1 98.19 87 GLY B CA 1
ATOM 3132 C C . GLY B 1 87 ? -0.838 -29.969 -0.933 1 98.19 87 GLY B C 1
ATOM 3133 O O . GLY B 1 87 ? -0.285 -31.016 -0.618 1 98.19 87 GLY B O 1
ATOM 3134 N N . LEU B 1 88 ? -1.073 -29.062 -0.044 1 97.94 88 LEU B N 1
ATOM 3135 C CA . LEU B 1 88 ? -0.439 -29.031 1.27 1 97.94 88 LEU B CA 1
ATOM 3136 C C . LEU B 1 88 ? -0.906 -30.219 2.117 1 97.94 88 LEU B C 1
ATOM 3138 O O . LEU B 1 88 ? -0.11 -30.828 2.84 1 97.94 88 LEU B O 1
ATOM 3142 N N . ALA B 1 89 ? -2.191 -30.562 1.992 1 97.31 89 ALA B N 1
ATOM 3143 C CA . ALA B 1 89 ? -2.779 -31.469 2.98 1 97.31 89 ALA B CA 1
ATOM 3144 C C . ALA B 1 89 ? -3.486 -32.625 2.303 1 97.31 89 ALA B C 1
ATOM 3146 O O . ALA B 1 89 ? -4.473 -33.156 2.826 1 97.31 89 ALA B O 1
ATOM 3147 N N . VAL B 1 90 ? -3.049 -33.031 1.117 1 97.81 90 VAL B N 1
ATOM 3148 C CA . VAL B 1 90 ? -3.725 -34.125 0.401 1 97.81 90 VAL B CA 1
ATOM 3149 C C . VAL B 1 90 ? -2.764 -35.281 0.191 1 97.81 90 VAL B C 1
ATOM 3151 O O . VAL B 1 90 ? -1.543 -35.094 0.216 1 97.81 90 VAL B O 1
ATOM 3154 N N . ASP B 1 91 ? -3.332 -36.375 -0.055 1 96.69 91 ASP B N 1
ATOM 3155 C CA . ASP B 1 91 ? -2.494 -37.562 -0.339 1 96.69 91 ASP B CA 1
ATOM 3156 C C . ASP B 1 91 ? -2.006 -37.531 -1.785 1 96.69 91 ASP B C 1
ATOM 3158 O O . ASP B 1 91 ? -2.34 -36.625 -2.549 1 96.69 91 ASP B O 1
ATOM 3162 N N . ARG B 1 92 ? -1.189 -38.5 -2.15 1 96.44 92 ARG B N 1
ATOM 3163 C CA . ARG B 1 92 ? -0.539 -38.562 -3.455 1 96.44 92 ARG B CA 1
ATOM 3164 C C . ARG B 1 92 ? -1.566 -38.656 -4.574 1 96.44 92 ARG B C 1
ATOM 3166 O O . ARG B 1 92 ? -1.468 -37.969 -5.594 1 96.44 92 ARG B O 1
ATOM 3173 N N . SER B 1 93 ? -2.498 -39.531 -4.383 1 96.81 93 SER B N 1
ATOM 3174 C CA . SER B 1 93 ? -3.496 -39.781 -5.418 1 96.81 93 SER B CA 1
ATOM 3175 C C . SER B 1 93 ? -4.277 -38.5 -5.746 1 96.81 93 SER B C 1
ATOM 3177 O O . SER B 1 93 ? -4.5 -38.188 -6.914 1 96.81 93 SER B O 1
ATOM 3179 N N . HIS B 1 94 ? -4.68 -37.812 -4.738 1 97.19 94 HIS B N 1
ATOM 3180 C CA . HIS B 1 94 ? -5.418 -36.594 -4.938 1 97.19 94 HIS B CA 1
ATOM 3181 C C . HIS B 1 94 ? -4.543 -35.5 -5.578 1 97.19 94 HIS B C 1
ATOM 3183 O O . HIS B 1 94 ? -5.004 -34.75 -6.438 1 97.19 94 HIS B O 1
ATOM 3189 N N . LEU B 1 95 ? -3.309 -35.438 -5.168 1 97.81 95 LEU B N 1
ATOM 3190 C CA . LEU B 1 95 ? -2.357 -34.531 -5.785 1 97.81 95 LEU B CA 1
ATOM 3191 C C . LEU B 1 95 ? -2.248 -34.781 -7.285 1 97.81 95 LEU B C 1
ATOM 3193 O O . LEU B 1 95 ? -2.346 -33.844 -8.086 1 97.81 95 LEU B O 1
ATOM 3197 N N . GLU B 1 96 ? -2.08 -36.031 -7.625 1 97.69 96 GLU B N 1
ATOM 3198 C CA . GLU B 1 96 ? -1.905 -36.406 -9.023 1 97.69 96 GLU B CA 1
ATOM 3199 C C . GLU B 1 96 ? -3.146 -36.094 -9.844 1 97.69 96 GLU B C 1
ATOM 3201 O O . GLU B 1 96 ? -3.037 -35.656 -11 1 97.69 96 GLU B O 1
ATOM 3206 N N . SER B 1 97 ? -4.266 -36.25 -9.242 1 97.94 97 SER B N 1
ATOM 3207 C CA . SER B 1 97 ? -5.508 -35.969 -9.945 1 97.94 97 SER B CA 1
ATOM 3208 C C . SER B 1 97 ? -5.633 -34.469 -10.227 1 97.94 97 SER B C 1
ATOM 3210 O O . SER B 1 97 ? -6.109 -34.062 -11.297 1 97.94 97 SER B O 1
ATOM 3212 N N . GLN B 1 98 ? -5.273 -33.594 -9.328 1 98.06 98 GLN B N 1
ATOM 3213 C CA . GLN B 1 98 ? -5.32 -32.156 -9.523 1 98.06 98 GLN B CA 1
ATOM 3214 C C . GLN B 1 98 ? -4.398 -31.719 -10.656 1 98.06 98 GLN B C 1
ATOM 3216 O O . GLN B 1 98 ? -4.793 -30.938 -11.523 1 98.06 98 GLN B O 1
ATOM 3221 N N . TRP B 1 99 ? -3.219 -32.25 -10.695 1 98.38 99 TRP B N 1
ATOM 3222 C CA . TRP B 1 99 ? -2.254 -31.844 -11.719 1 98.38 99 TRP B CA 1
ATOM 3223 C C . TRP B 1 99 ? -2.65 -32.406 -13.086 1 98.38 99 TRP B C 1
ATOM 3225 O O . TRP B 1 99 ? -2.41 -31.766 -14.117 1 98.38 99 TRP B O 1
ATOM 3235 N N . ALA B 1 100 ? -3.23 -33.625 -13.055 1 98.25 100 ALA B N 1
ATOM 3236 C CA . ALA B 1 100 ? -3.744 -34.156 -14.312 1 98.25 100 ALA B CA 1
ATOM 3237 C C . ALA B 1 100 ? -4.82 -33.25 -14.898 1 98.25 100 ALA B C 1
ATOM 3239 O O . ALA B 1 100 ? -4.82 -32.969 -16.109 1 98.25 100 ALA B O 1
ATOM 3240 N N . LEU B 1 101 ? -5.668 -32.812 -14.047 1 98.06 101 LEU B N 1
ATOM 3241 C CA . LEU B 1 101 ? -6.711 -31.891 -14.477 1 98.06 101 LEU B CA 1
ATOM 3242 C C . LEU B 1 101 ? -6.102 -30.594 -15.023 1 98.06 101 LEU B C 1
ATOM 3244 O O . LEU B 1 101 ? -6.531 -30.094 -16.062 1 98.06 101 LEU B O 1
ATOM 3248 N N . TRP B 1 102 ? -5.152 -30.047 -14.359 1 97.75 102 TRP B N 1
ATOM 3249 C CA . TRP B 1 102 ? -4.457 -28.828 -14.789 1 97.75 102 TRP B CA 1
ATOM 3250 C C . TRP B 1 102 ? -3.846 -29.016 -16.172 1 97.75 102 TRP B C 1
ATOM 3252 O O . TRP B 1 102 ? -4.086 -28.203 -17.078 1 97.75 102 TRP B O 1
ATOM 3262 N N . LYS B 1 103 ? -3.1 -30.062 -16.344 1 97.06 103 LYS B N 1
ATOM 3263 C CA . LYS B 1 103 ? -2.408 -30.328 -17.609 1 97.06 103 LYS B CA 1
ATOM 3264 C C . LYS B 1 103 ? -3.4 -30.469 -18.75 1 97.06 103 LYS B C 1
ATOM 3266 O O . LYS B 1 103 ? -3.205 -29.906 -19.828 1 97.06 103 LYS B O 1
ATOM 3271 N N . ASN B 1 104 ? -4.43 -31.188 -18.484 1 97 104 ASN B N 1
ATOM 3272 C CA . ASN B 1 104 ? -5.422 -31.438 -19.531 1 97 104 ASN B CA 1
ATOM 3273 C C . ASN B 1 104 ? -6.152 -30.156 -19.922 1 97 104 ASN B C 1
ATOM 3275 O O . ASN B 1 104 ? -6.34 -29.875 -21.109 1 97 104 ASN B O 1
ATOM 3279 N N . THR B 1 105 ? -6.559 -29.391 -18.906 1 96.69 105 THR B N 1
ATOM 3280 C CA . THR B 1 105 ? -7.285 -28.156 -19.172 1 96.69 105 THR B CA 1
ATOM 3281 C C . THR B 1 105 ? -6.398 -27.156 -19.922 1 96.69 105 THR B C 1
ATOM 3283 O O . THR B 1 105 ? -6.828 -26.531 -20.891 1 96.69 105 THR B O 1
ATOM 3286 N N . TRP B 1 106 ? -5.219 -27.047 -19.422 1 94.31 106 TRP B N 1
ATOM 3287 C CA . TRP B 1 106 ? -4.293 -26.094 -20.031 1 94.31 106 TRP B CA 1
ATOM 3288 C C . TRP B 1 106 ? -3.998 -26.5 -21.484 1 94.31 106 TRP B C 1
ATOM 3290 O O . TRP B 1 106 ? -4.016 -25.641 -22.375 1 94.31 106 TRP B O 1
ATOM 3300 N N . LYS B 1 107 ? -3.729 -27.734 -21.75 1 94.81 107 LYS B N 1
ATOM 3301 C CA . LYS B 1 107 ? -3.441 -28.234 -23.094 1 94.81 107 LYS B CA 1
ATOM 3302 C C . LYS B 1 107 ? -4.617 -28 -24.031 1 94.81 107 LYS B C 1
ATOM 3304 O O . LYS B 1 107 ? -4.422 -27.625 -25.203 1 94.81 107 LYS B O 1
ATOM 3309 N N . ALA B 1 108 ? -5.695 -28.109 -23.547 1 97.12 108 ALA B N 1
ATOM 3310 C CA . ALA B 1 108 ? -6.895 -28.031 -24.375 1 97.12 108 ALA B CA 1
ATOM 3311 C C . ALA B 1 108 ? -7.281 -26.578 -24.656 1 97.12 108 ALA B C 1
ATOM 3313 O O . ALA B 1 108 ? -7.836 -26.266 -25.703 1 97.12 108 ALA B O 1
ATOM 3314 N N . GLU B 1 109 ? -6.961 -25.703 -23.688 1 97.56 109 GLU B N 1
ATOM 3315 C CA . GLU B 1 109 ? -7.664 -24.422 -23.734 1 97.56 109 GLU B CA 1
ATOM 3316 C C . GLU B 1 109 ? -6.688 -23.25 -23.859 1 97.56 109 GLU B C 1
ATOM 3318 O O . GLU B 1 109 ? -7.098 -22.109 -24.078 1 97.56 109 GLU B O 1
ATOM 3323 N N . CYS B 1 110 ? -5.418 -23.516 -23.734 1 96.62 110 CYS B N 1
ATOM 3324 C CA . CYS B 1 110 ? -4.457 -22.422 -23.797 1 96.62 110 CYS B CA 1
ATOM 3325 C C . CYS B 1 110 ? -3.49 -22.609 -24.969 1 96.62 110 CYS B C 1
ATOM 3327 O O . CYS B 1 110 ? -2.756 -23.594 -25.016 1 96.62 110 CYS B O 1
ATOM 3329 N N . ALA B 1 111 ? -3.432 -21.641 -25.844 1 96 111 ALA B N 1
ATOM 3330 C CA . ALA B 1 111 ? -2.543 -21.688 -27 1 96 111 ALA B CA 1
ATOM 3331 C C . ALA B 1 111 ? -1.338 -20.766 -26.812 1 96 111 ALA B C 1
ATOM 3333 O O . ALA B 1 111 ? -0.405 -20.781 -27.609 1 96 111 ALA B O 1
ATOM 3334 N N . LEU B 1 112 ? -1.354 -19.984 -25.766 1 96.81 112 LEU B N 1
ATOM 3335 C CA . LEU B 1 112 ? -0.287 -19.031 -25.5 1 96.81 112 LEU B CA 1
ATOM 3336 C C . LEU B 1 112 ? 0.861 -19.688 -24.75 1 96.81 112 LEU B C 1
ATOM 3338 O O . LEU B 1 112 ? 0.643 -20.609 -23.953 1 96.81 112 LEU B O 1
ATOM 3342 N N . PRO B 1 113 ? 2.094 -19.203 -25.031 1 97.5 113 PRO B N 1
ATOM 3343 C CA . PRO B 1 113 ? 3.168 -19.609 -24.125 1 97.5 113 PRO B CA 1
ATOM 3344 C C . PRO B 1 113 ? 2.898 -19.219 -22.672 1 97.5 113 PRO B C 1
ATOM 3346 O O . PRO B 1 113 ? 2.234 -18.219 -22.406 1 97.5 113 PRO B O 1
ATOM 3349 N N . VAL B 1 114 ? 3.465 -20.031 -21.75 1 98 114 VAL B N 1
ATOM 3350 C CA . VAL B 1 114 ? 3.203 -19.781 -20.328 1 98 114 VAL B CA 1
ATOM 3351 C C . VAL B 1 114 ? 4.504 -19.891 -19.531 1 98 114 VAL B C 1
ATOM 3353 O O . VAL B 1 114 ? 5.32 -20.781 -19.797 1 98 114 VAL B O 1
ATOM 3356 N N . LYS B 1 115 ? 4.738 -18.953 -18.656 1 98.62 115 LYS B N 1
ATOM 3357 C CA . LYS B 1 115 ? 5.727 -19.047 -17.594 1 98.62 115 LYS B CA 1
ATOM 3358 C C . LYS B 1 115 ? 5.059 -19.25 -16.234 1 98.62 115 LYS B C 1
ATOM 3360 O O . LYS B 1 115 ? 3.959 -18.75 -16 1 98.62 115 LYS B O 1
ATOM 3365 N N . HIS B 1 116 ? 5.75 -20 -15.383 1 98.75 116 HIS B N 1
ATOM 3366 C CA . HIS B 1 116 ? 5.07 -20.438 -14.172 1 98.75 116 HIS B CA 1
ATOM 3367 C C . HIS B 1 116 ? 5.781 -19.922 -12.922 1 98.75 116 HIS B C 1
ATOM 3369 O O . HIS B 1 116 ? 7.012 -19.906 -12.867 1 98.75 116 HIS B O 1
ATOM 3375 N N . CYS B 1 117 ? 5 -19.469 -12 1 98.81 117 CYS B N 1
ATOM 3376 C CA . CYS B 1 117 ? 5.387 -19.203 -10.625 1 98.81 117 CYS B CA 1
ATOM 3377 C C . CYS B 1 117 ? 4.695 -20.172 -9.664 1 98.81 117 CYS B C 1
ATOM 3379 O O . CYS B 1 117 ? 3.514 -20.469 -9.828 1 98.81 117 CYS B O 1
ATOM 3381 N N . LEU B 1 118 ? 5.438 -20.688 -8.656 1 98.56 118 LEU B N 1
ATOM 3382 C CA . LEU B 1 118 ? 4.859 -21.594 -7.68 1 98.56 118 LEU B CA 1
ATOM 3383 C C . LEU B 1 118 ? 4.078 -20.828 -6.617 1 98.56 118 LEU B C 1
ATOM 3385 O O . LEU B 1 118 ? 4.52 -19.766 -6.16 1 98.56 118 LEU B O 1
ATOM 3389 N N . GLY B 1 119 ? 2.902 -21.312 -6.219 1 98.75 119 GLY B N 1
ATOM 3390 C CA . GLY B 1 119 ? 2.166 -20.828 -5.066 1 98.75 119 GLY B CA 1
ATOM 3391 C C . GLY B 1 119 ? 2.186 -21.781 -3.893 1 98.75 119 GLY B C 1
ATOM 3392 O O . GLY B 1 119 ? 2.615 -22.938 -4.031 1 98.75 119 GLY B O 1
ATOM 3393 N N . ASN B 1 120 ? 1.762 -21.344 -2.734 1 98.5 120 ASN B N 1
ATOM 3394 C CA . ASN B 1 120 ? 1.833 -22.172 -1.533 1 98.5 120 ASN B CA 1
ATOM 3395 C C . ASN B 1 120 ? 0.954 -23.406 -1.653 1 98.5 120 ASN B C 1
ATOM 3397 O O . ASN B 1 120 ? 1.293 -24.469 -1.122 1 98.5 120 ASN B O 1
ATOM 3401 N N . HIS B 1 121 ? -0.084 -23.375 -2.383 1 98.62 121 HIS B N 1
ATOM 3402 C CA . HIS B 1 121 ? -0.978 -24.516 -2.508 1 98.62 121 HIS B CA 1
ATOM 3403 C C . HIS B 1 121 ? -0.477 -25.5 -3.566 1 98.62 121 HIS B C 1
ATOM 3405 O O . HIS B 1 121 ? -1.025 -26.594 -3.719 1 98.62 121 HIS B O 1
ATOM 3411 N N . ASP B 1 122 ? 0.531 -25.125 -4.227 1 98.75 122 ASP B N 1
ATOM 3412 C CA . ASP B 1 122 ? 1.131 -26.031 -5.199 1 98.75 122 ASP B CA 1
ATOM 3413 C C . ASP B 1 122 ? 2.102 -27 -4.523 1 98.75 122 ASP B C 1
ATOM 3415 O O . ASP B 1 122 ? 2.537 -27.984 -5.133 1 98.75 122 ASP B O 1
ATOM 3419 N N . VAL B 1 123 ? 2.43 -26.719 -3.236 1 98.44 123 VAL B N 1
ATOM 3420 C CA . VAL B 1 123 ? 3.418 -27.5 -2.506 1 98.44 123 VAL B CA 1
ATOM 3421 C C . VAL B 1 123 ? 2.748 -28.734 -1.894 1 98.44 123 VAL B C 1
ATOM 3423 O O . VAL B 1 123 ? 1.678 -28.625 -1.289 1 98.44 123 VAL B O 1
ATOM 3426 N N . TRP B 1 124 ? 3.459 -29.891 -1.972 1 98.38 124 TRP B N 1
ATOM 3427 C CA . TRP B 1 124 ? 2.828 -31.141 -1.531 1 98.38 124 TRP B CA 1
ATOM 3428 C C . TRP B 1 124 ? 3.309 -31.531 -0.138 1 98.38 124 TRP B C 1
ATOM 3430 O O . TRP B 1 124 ? 4.512 -31.656 0.098 1 98.38 124 TRP B O 1
ATOM 3440 N N . GLY B 1 125 ? 2.326 -31.641 0.721 1 97.94 125 GLY B N 1
ATOM 3441 C CA . GLY B 1 125 ? 2.535 -32.469 1.909 1 97.94 125 GLY B CA 1
ATOM 3442 C C . GLY B 1 125 ? 3.146 -31.688 3.062 1 97.94 125 GLY B C 1
ATOM 3443 O O . GLY B 1 125 ? 3.395 -32.25 4.133 1 97.94 125 GLY B O 1
ATOM 3444 N N . TRP B 1 126 ? 3.375 -30.375 2.889 1 97.75 126 TRP B N 1
ATOM 3445 C CA . TRP B 1 126 ? 3.98 -29.609 3.977 1 97.75 126 TRP B CA 1
ATOM 3446 C C . TRP B 1 126 ? 3.094 -29.641 5.215 1 97.75 126 TRP B C 1
ATOM 3448 O O . TRP B 1 126 ? 3.582 -29.484 6.34 1 97.75 126 TRP B O 1
ATOM 3458 N N . ASP B 1 127 ? 1.851 -29.781 5.008 1 96.94 127 ASP B N 1
ATOM 3459 C CA . ASP B 1 127 ? 0.97 -30.156 6.105 1 96.94 127 ASP B CA 1
ATOM 3460 C C . ASP B 1 127 ? 0.976 -31.672 6.312 1 96.94 127 ASP B C 1
ATOM 3462 O O . ASP B 1 127 ? 0.085 -32.375 5.828 1 96.94 127 ASP B O 1
ATOM 3466 N N . LYS B 1 128 ? 1.837 -32.125 7.086 1 95.44 128 LYS B N 1
ATOM 3467 C CA . LYS B 1 128 ? 2.092 -33.562 7.207 1 95.44 128 LYS B CA 1
ATOM 3468 C C . LYS B 1 128 ? 0.886 -34.281 7.797 1 95.44 128 LYS B C 1
ATOM 3470 O O . LYS B 1 128 ? 0.461 -35.312 7.277 1 95.44 128 LYS B O 1
ATOM 3475 N N . PRO B 1 129 ? 0.335 -33.75 8.898 1 94.5 129 PRO B N 1
ATOM 3476 C CA . PRO B 1 129 ? -0.853 -34.438 9.406 1 94.5 129 PRO B CA 1
ATOM 3477 C C . PRO B 1 129 ? -1.978 -34.531 8.383 1 94.5 129 PRO B C 1
ATOM 3479 O O . PRO B 1 129 ? -2.617 -35.562 8.234 1 94.5 129 PRO B O 1
ATOM 3482 N N . GLY B 1 130 ? -2.158 -33.469 7.613 1 94.31 130 GLY B N 1
ATOM 3483 C CA . GLY B 1 130 ? -3.244 -33.406 6.645 1 94.31 130 GLY B CA 1
ATOM 3484 C C . GLY B 1 130 ? -3 -34.281 5.43 1 94.31 130 GLY B C 1
ATOM 3485 O O . GLY B 1 130 ? -3.93 -34.906 4.902 1 94.31 130 GLY B O 1
ATOM 3486 N N . SER B 1 131 ? -1.773 -34.344 5.012 1 96 131 SER B N 1
ATOM 3487 C CA . SER B 1 131 ? -1.429 -35.094 3.801 1 96 131 SER B CA 1
ATOM 3488 C C . SER B 1 131 ? -1.101 -36.531 4.113 1 96 131 SER B C 1
ATOM 3490 O O . SER B 1 131 ? -1.007 -37.375 3.209 1 96 131 SER B O 1
ATOM 3492 N N . LYS B 1 132 ? -0.856 -36.75 5.434 1 94.5 132 LYS B N 1
ATOM 3493 C CA . LYS B 1 132 ? -0.449 -38.094 5.906 1 94.5 132 LYS B CA 1
ATOM 3494 C C . LYS B 1 132 ? 0.892 -38.5 5.305 1 94.5 132 LYS B C 1
ATOM 3496 O O . LYS B 1 132 ? 1.098 -39.656 4.973 1 94.5 132 LYS B O 1
ATOM 3501 N N . THR B 1 133 ? 1.681 -37.531 5.031 1 96 133 THR B N 1
ATOM 3502 C CA . THR B 1 133 ? 3.023 -37.812 4.527 1 96 133 THR B CA 1
ATOM 3503 C C . THR B 1 133 ? 4.055 -37.688 5.645 1 96 133 THR B C 1
ATOM 3505 O O . THR B 1 133 ? 3.766 -37.125 6.703 1 96 133 THR B O 1
ATOM 3508 N N . THR B 1 134 ? 5.27 -38.188 5.395 1 95.12 134 THR B N 1
ATOM 3509 C CA . THR B 1 134 ? 6.359 -38.125 6.359 1 95.12 134 THR B CA 1
ATOM 3510 C C . THR B 1 134 ? 7.375 -37.062 5.969 1 95.12 134 THR B C 1
ATOM 3512 O O . THR B 1 134 ? 8.188 -36.625 6.793 1 95.12 134 THR B O 1
ATOM 3515 N N . GLY B 1 135 ? 7.328 -36.656 4.73 1 95.12 135 GLY B N 1
ATOM 3516 C CA . GLY B 1 135 ? 8.32 -35.75 4.227 1 95.12 135 GLY B CA 1
ATOM 3517 C C . GLY B 1 135 ? 9.414 -36.406 3.416 1 95.12 135 GLY B C 1
ATOM 3518 O O . GLY B 1 135 ? 10.273 -35.75 2.838 1 95.12 135 GLY B O 1
ATOM 3519 N N . ASN B 1 136 ? 9.312 -37.719 3.328 1 95.44 136 ASN B N 1
ATOM 3520 C CA . ASN B 1 136 ? 10.352 -38.469 2.643 1 95.44 136 ASN B CA 1
ATOM 3521 C C . ASN B 1 136 ? 9.828 -39.094 1.345 1 95.44 136 ASN B C 1
ATOM 3523 O O . ASN B 1 136 ? 10.578 -39.75 0.623 1 95.44 136 ASN B O 1
ATOM 3527 N N . GLU B 1 137 ? 8.625 -38.844 1.033 1 96.44 137 GLU B N 1
ATOM 3528 C CA . GLU B 1 137 ? 8.039 -39.406 -0.183 1 96.44 137 GLU B CA 1
ATOM 3529 C C . GLU B 1 137 ? 8.641 -38.75 -1.429 1 96.44 137 GLU B C 1
ATOM 3531 O O . GLU B 1 137 ? 8.953 -37.562 -1.431 1 96.44 137 GLU B O 1
ATOM 3536 N N . PRO B 1 138 ? 8.812 -39.531 -2.445 1 96.44 138 PRO B N 1
ATOM 3537 C CA . PRO B 1 138 ? 9.273 -38.938 -3.701 1 96.44 138 PRO B CA 1
ATOM 3538 C C . PRO B 1 138 ? 8.367 -37.812 -4.184 1 96.44 138 PRO B C 1
ATOM 3540 O O . PRO B 1 138 ? 7.148 -37.969 -4.25 1 96.44 138 PRO B O 1
ATOM 3543 N N . GLY B 1 139 ? 9.023 -36.656 -4.457 1 96.81 139 GLY B N 1
ATOM 3544 C CA . GLY B 1 139 ? 8.281 -35.531 -4.98 1 96.81 139 GLY B CA 1
ATOM 3545 C C . GLY B 1 139 ? 7.695 -34.656 -3.891 1 96.81 139 GLY B C 1
ATOM 3546 O O . GLY B 1 139 ? 6.988 -33.688 -4.18 1 96.81 139 GLY B O 1
ATOM 3547 N N . TRP B 1 140 ? 7.973 -35 -2.668 1 97.12 140 TRP B N 1
ATOM 3548 C CA . TRP B 1 140 ? 7.453 -34.25 -1.54 1 97.12 140 TRP B CA 1
ATOM 3549 C C . TRP B 1 140 ? 7.891 -32.781 -1.621 1 97.12 140 TRP B C 1
ATOM 3551 O O . TRP B 1 140 ? 8.969 -32.469 -2.133 1 97.12 140 TRP B O 1
ATOM 3561 N N . GLY B 1 141 ? 7.055 -31.953 -1.065 1 97.62 141 GLY B N 1
ATOM 3562 C CA . GLY B 1 141 ? 7.375 -30.531 -1.115 1 97.62 141 GLY B CA 1
ATOM 3563 C C . GLY B 1 141 ? 7.117 -29.906 -2.473 1 97.62 141 GLY B C 1
ATOM 3564 O O . GLY B 1 141 ? 6.031 -30.062 -3.037 1 97.62 141 GLY B O 1
ATOM 3565 N N . LYS B 1 142 ? 8.125 -29.25 -2.996 1 98.25 142 LYS B N 1
ATOM 3566 C CA . LYS B 1 142 ? 7.941 -28.453 -4.207 1 98.25 142 LYS B CA 1
ATOM 3567 C C . LYS B 1 142 ? 8.234 -29.281 -5.457 1 98.25 142 LYS B C 1
ATOM 3569 O O . LYS B 1 142 ? 7.828 -28.906 -6.559 1 98.25 142 LYS B O 1
ATOM 3574 N N . GLN B 1 143 ? 8.859 -30.406 -5.312 1 97.56 143 GLN B N 1
ATOM 3575 C CA . GLN B 1 143 ? 9.477 -31.125 -6.43 1 97.56 143 GLN B CA 1
ATOM 3576 C C . GLN B 1 143 ? 8.422 -31.625 -7.406 1 97.56 143 GLN B C 1
ATOM 3578 O O . GLN B 1 143 ? 8.594 -31.531 -8.625 1 97.56 143 GLN B O 1
ATOM 3583 N N . TYR B 1 144 ? 7.414 -32.219 -6.883 1 97.94 144 TYR B N 1
ATOM 3584 C CA . TYR B 1 144 ? 6.387 -32.75 -7.77 1 97.94 144 TYR B CA 1
ATOM 3585 C C . TYR B 1 144 ? 5.824 -31.641 -8.672 1 97.94 144 TYR B C 1
ATOM 3587 O O . TYR B 1 144 ? 5.723 -31.812 -9.883 1 97.94 144 TYR B O 1
ATOM 3595 N N . SER B 1 145 ? 5.477 -30.516 -8.094 1 98.38 145 SER B N 1
ATOM 3596 C CA . SER B 1 145 ? 4.891 -29.406 -8.836 1 98.38 145 SER B CA 1
ATOM 3597 C C . SER B 1 145 ? 5.891 -28.828 -9.82 1 98.38 145 SER B C 1
ATOM 3599 O O . SER B 1 145 ? 5.523 -28.438 -10.938 1 98.38 145 SER B O 1
ATOM 3601 N N . LEU B 1 146 ? 7.137 -28.719 -9.414 1 98.5 146 LEU B N 1
ATOM 3602 C CA . LEU B 1 146 ? 8.172 -28.266 -10.328 1 98.5 146 LEU B CA 1
ATOM 3603 C C . LEU B 1 146 ? 8.25 -29.156 -11.562 1 98.5 146 LEU B C 1
ATOM 3605 O O . LEU B 1 146 ? 8.328 -28.656 -12.688 1 98.5 146 LEU B O 1
ATOM 3609 N N . ASP B 1 147 ? 8.141 -30.406 -11.336 1 98.12 147 ASP B N 1
ATOM 3610 C CA . ASP B 1 147 ? 8.164 -31.359 -12.445 1 98.12 147 ASP B CA 1
ATOM 3611 C C . ASP B 1 147 ? 6.953 -31.172 -13.352 1 98.12 147 ASP B C 1
ATOM 3613 O O . ASP B 1 147 ? 7.09 -31.156 -14.578 1 98.12 147 ASP B O 1
ATOM 3617 N N . GLN B 1 148 ? 5.836 -31.031 -12.758 1 97.94 148 GLN B N 1
ATOM 3618 C CA . GLN B 1 148 ? 4.609 -30.859 -13.531 1 97.94 148 GLN B CA 1
ATOM 3619 C C . GLN B 1 148 ? 4.648 -29.578 -14.359 1 97.94 148 GLN B C 1
ATOM 3621 O O . GLN B 1 148 ? 4.07 -29.531 -15.445 1 97.94 148 GLN B O 1
ATOM 3626 N N . LEU B 1 149 ? 5.379 -28.547 -13.883 1 97.88 149 LEU B N 1
ATOM 3627 C CA . LEU B 1 149 ? 5.402 -27.25 -14.531 1 97.88 149 LEU B CA 1
ATOM 3628 C C . LEU B 1 149 ? 6.629 -27.109 -15.43 1 97.88 149 LEU B C 1
ATOM 3630 O O . LEU B 1 149 ? 6.828 -26.062 -16.062 1 97.88 149 LEU B O 1
ATOM 3634 N N . GLY B 1 150 ? 7.445 -28.125 -15.453 1 97.06 150 GLY B N 1
ATOM 3635 C CA . GLY B 1 150 ? 8.641 -28.109 -16.281 1 97.06 150 GLY B CA 1
ATOM 3636 C C . GLY B 1 150 ? 9.703 -27.156 -15.789 1 97.06 150 GLY B C 1
ATOM 3637 O O . GLY B 1 150 ? 10.406 -26.531 -16.578 1 97.06 150 GLY B O 1
ATOM 3638 N N . LEU B 1 151 ? 9.82 -27.031 -14.438 1 98.12 151 LEU B N 1
ATOM 3639 C CA . LEU B 1 151 ? 10.766 -26.094 -13.844 1 98.12 151 LEU B CA 1
ATOM 3640 C C . LEU B 1 151 ? 11.914 -26.844 -13.172 1 98.12 151 LEU B C 1
ATOM 3642 O O . LEU B 1 151 ? 11.695 -27.844 -12.477 1 98.12 151 LEU B O 1
ATOM 3646 N N . GLU B 1 152 ? 13.094 -26.312 -13.336 1 96.94 152 GLU B N 1
ATOM 3647 C CA . GLU B 1 152 ? 14.258 -26.875 -12.664 1 96.94 152 GLU B CA 1
ATOM 3648 C C . GLU B 1 152 ? 14.32 -26.422 -11.203 1 96.94 152 GLU B C 1
ATOM 3650 O O . GLU B 1 152 ? 14.82 -27.156 -10.344 1 96.94 152 GLU B O 1
ATOM 3655 N N . ARG B 1 153 ? 13.914 -25.266 -10.953 1 96.81 153 ARG B N 1
ATOM 3656 C CA . ARG B 1 153 ? 13.82 -24.688 -9.617 1 96.81 153 ARG B CA 1
ATOM 3657 C C . ARG B 1 153 ? 12.695 -23.656 -9.531 1 96.81 153 ARG B C 1
ATOM 3659 O O . ARG B 1 153 ? 12.109 -23.297 -10.555 1 96.81 153 ARG B O 1
ATOM 3666 N N . GLY B 1 154 ? 12.43 -23.25 -8.32 1 98.06 154 GLY B N 1
ATOM 3667 C CA . GLY B 1 154 ? 11.258 -22.422 -8.07 1 98.06 154 GLY B CA 1
ATOM 3668 C C . GLY B 1 154 ? 11.469 -20.953 -8.406 1 98.06 154 GLY B C 1
ATOM 3669 O O . GLY B 1 154 ? 10.531 -20.156 -8.352 1 98.06 154 GLY B O 1
ATOM 3670 N N . TYR B 1 155 ? 12.75 -20.547 -8.719 1 98.81 155 TYR B N 1
ATOM 3671 C CA . TYR B 1 155 ? 13.07 -19.172 -9.094 1 98.81 155 TYR B CA 1
ATOM 3672 C C . TYR B 1 155 ? 13.938 -19.141 -10.344 1 98.81 155 TYR B C 1
ATOM 3674 O O . TYR B 1 155 ? 14.758 -20.031 -10.562 1 98.81 155 TYR B O 1
ATOM 3682 N N . TYR B 1 156 ? 13.641 -18.172 -11.234 1 98.81 156 TYR B N 1
ATOM 3683 C CA . TYR B 1 156 ? 14.367 -18.047 -12.492 1 98.81 156 TYR B CA 1
ATOM 3684 C C . TYR B 1 156 ? 14.086 -16.703 -13.148 1 98.81 156 TYR B C 1
ATOM 3686 O O . TYR B 1 156 ? 13.258 -15.922 -12.664 1 98.81 156 TYR B O 1
ATOM 3694 N N . GLY B 1 157 ? 14.867 -16.375 -14.203 1 98.69 157 GLY B N 1
ATOM 3695 C CA . GLY B 1 157 ? 14.688 -15.156 -14.969 1 98.69 157 GLY B CA 1
ATOM 3696 C C . GLY B 1 157 ? 14.508 -15.398 -16.453 1 98.69 157 GLY B C 1
ATOM 3697 O O . GLY B 1 157 ? 14.945 -16.422 -16.969 1 98.69 157 GLY B O 1
ATOM 3698 N N . PHE B 1 158 ? 13.797 -14.531 -17.094 1 98.62 158 PHE B N 1
ATOM 3699 C CA . PHE B 1 158 ? 13.688 -14.547 -18.547 1 98.62 158 PHE B CA 1
ATOM 3700 C C . PHE B 1 158 ? 13.469 -13.141 -19.094 1 98.62 158 PHE B C 1
ATOM 3702 O O . PHE B 1 158 ? 13.188 -12.211 -18.344 1 98.62 158 PHE B O 1
ATOM 3709 N N . ASN B 1 159 ? 13.703 -12.977 -20.344 1 98.62 159 ASN B N 1
ATOM 3710 C CA . ASN B 1 159 ? 13.523 -11.688 -21 1 98.62 159 ASN B CA 1
ATOM 3711 C C . ASN B 1 159 ? 12.289 -11.68 -21.891 1 98.62 159 ASN B C 1
ATOM 3713 O O . ASN B 1 159 ? 11.984 -12.68 -22.547 1 98.62 159 ASN B O 1
ATOM 3717 N N . VAL B 1 160 ? 11.602 -10.602 -21.844 1 98.62 160 VAL B N 1
ATOM 3718 C CA . VAL B 1 160 ? 10.484 -10.391 -22.766 1 98.62 160 VAL B CA 1
ATOM 3719 C C . VAL B 1 160 ? 10.312 -8.898 -23.031 1 98.62 160 VAL B C 1
ATOM 3721 O O . VAL B 1 160 ? 10.305 -8.094 -22.109 1 98.62 160 VAL B O 1
ATOM 3724 N N . GLY B 1 161 ? 10.266 -8.469 -24.25 1 97.94 161 GLY B N 1
ATOM 3725 C CA . GLY B 1 161 ? 10.023 -7.086 -24.625 1 97.94 161 GLY B CA 1
ATOM 3726 C C . GLY B 1 161 ? 11.07 -6.129 -24.078 1 97.94 161 GLY B C 1
ATOM 3727 O O . GLY B 1 161 ? 10.75 -5.004 -23.703 1 97.94 161 GLY B O 1
ATOM 3728 N N . GLY B 1 162 ? 12.258 -6.57 -23.906 1 98.12 162 GLY B N 1
ATOM 3729 C CA . GLY B 1 162 ? 13.312 -5.719 -23.406 1 98.12 162 GLY B CA 1
ATOM 3730 C C . GLY B 1 162 ? 13.32 -5.617 -21.891 1 98.12 162 GLY B C 1
ATOM 3731 O O . GLY B 1 162 ? 14.117 -4.871 -21.312 1 98.12 162 GLY B O 1
ATOM 3732 N N . TRP B 1 163 ? 12.414 -6.344 -21.281 1 98.75 163 TRP B N 1
ATOM 3733 C CA . TRP B 1 163 ? 12.344 -6.398 -19.828 1 98.75 163 TRP B CA 1
ATOM 3734 C C . TRP B 1 163 ? 12.969 -7.684 -19.297 1 98.75 163 TRP B C 1
ATOM 3736 O O . TRP B 1 163 ? 12.93 -8.719 -19.953 1 98.75 163 TRP B O 1
ATOM 3746 N N . ARG B 1 164 ? 13.602 -7.547 -18.156 1 98.88 164 ARG B N 1
ATOM 3747 C CA . ARG B 1 164 ? 14 -8.719 -17.375 1 98.88 164 ARG B CA 1
ATOM 3748 C C . ARG B 1 164 ? 12.938 -9.086 -16.344 1 98.88 164 ARG B C 1
ATOM 3750 O O . ARG B 1 164 ? 12.586 -8.273 -15.492 1 98.88 164 ARG B O 1
ATOM 3757 N N . ILE B 1 165 ? 12.406 -10.297 -16.5 1 98.94 165 ILE B N 1
ATOM 3758 C CA . ILE B 1 165 ? 11.406 -10.781 -15.555 1 98.94 165 ILE B CA 1
ATOM 3759 C C . ILE B 1 165 ? 12.039 -11.789 -14.594 1 98.94 165 ILE B C 1
ATOM 3761 O O . ILE B 1 165 ? 12.688 -12.742 -15.031 1 98.94 165 ILE B O 1
ATOM 3765 N N . LEU B 1 166 ? 11.93 -11.508 -13.344 1 98.94 166 LEU B N 1
ATOM 3766 C CA . LEU B 1 166 ? 12.438 -12.422 -12.328 1 98.94 166 LEU B CA 1
ATOM 3767 C C . LEU B 1 166 ? 11.289 -13.078 -11.562 1 98.94 166 LEU B C 1
ATOM 3769 O O . LEU B 1 166 ? 10.438 -12.383 -11 1 98.94 166 LEU B O 1
ATOM 3773 N N . VAL B 1 167 ? 11.273 -14.391 -11.578 1 98.94 167 VAL B N 1
ATOM 3774 C CA . VAL B 1 167 ? 10.273 -15.172 -10.844 1 98.94 167 VAL B CA 1
ATOM 3775 C C . VAL B 1 167 ? 10.891 -15.711 -9.555 1 98.94 167 VAL B C 1
ATOM 3777 O O . VAL B 1 167 ? 11.969 -16.297 -9.578 1 98.94 167 VAL B O 1
ATOM 3780 N N . LEU B 1 168 ? 10.148 -15.469 -8.445 1 98.94 168 LEU B N 1
ATOM 3781 C CA . LEU B 1 168 ? 10.656 -15.898 -7.148 1 98.94 168 LEU B CA 1
ATOM 3782 C C . LEU B 1 168 ? 9.82 -17.047 -6.59 1 98.94 168 LEU B C 1
ATOM 3784 O O . LEU B 1 168 ? 8.625 -17.141 -6.883 1 98.94 168 LEU B O 1
ATOM 3788 N N . ASP B 1 169 ? 10.484 -17.891 -5.875 1 98.81 169 ASP B N 1
ATOM 3789 C CA . ASP B 1 169 ? 9.852 -18.859 -4.98 1 98.81 169 ASP B CA 1
ATOM 3790 C C . ASP B 1 169 ? 9.633 -18.266 -3.594 1 98.81 169 ASP B C 1
ATOM 3792 O O . ASP B 1 169 ? 10.57 -18.172 -2.799 1 98.81 169 ASP B O 1
ATOM 3796 N N . SER B 1 170 ? 8.414 -17.922 -3.312 1 98.56 170 SER B N 1
ATOM 3797 C CA . SER B 1 170 ? 8.125 -17.016 -2.207 1 98.56 170 SER B CA 1
ATOM 3798 C C . SER B 1 170 ? 7.883 -17.781 -0.91 1 98.56 170 SER B C 1
ATOM 3800 O O . SER B 1 170 ? 7.492 -17.203 0.1 1 98.56 170 SER B O 1
ATOM 3802 N N . MET B 1 171 ? 8.109 -19.062 -0.814 1 95.94 171 MET B N 1
ATOM 3803 C CA . MET B 1 171 ? 7.688 -19.781 0.383 1 95.94 171 MET B CA 1
ATOM 3804 C C . MET B 1 171 ? 8.805 -20.672 0.9 1 95.94 171 MET B C 1
ATOM 3806 O O . MET B 1 171 ? 9.586 -21.219 0.115 1 95.94 171 MET B O 1
ATOM 3810 N N . THR B 1 172 ? 8.875 -20.797 2.164 1 96.5 172 THR B N 1
ATOM 3811 C CA . THR B 1 172 ? 9.719 -21.734 2.904 1 96.5 172 THR B CA 1
ATOM 3812 C C . THR B 1 172 ? 8.891 -22.531 3.904 1 96.5 172 THR B C 1
ATOM 3814 O O . THR B 1 172 ? 7.941 -22.016 4.492 1 96.5 172 THR B O 1
ATOM 3817 N N . ALA B 1 173 ? 9.305 -23.812 3.998 1 94.94 173 ALA B N 1
ATOM 3818 C CA . ALA B 1 173 ? 8.617 -24.641 4.984 1 94.94 173 ALA B CA 1
ATOM 3819 C C . ALA B 1 173 ? 8.773 -24.062 6.391 1 94.94 173 ALA B C 1
ATOM 3821 O O . ALA B 1 173 ? 9.844 -23.562 6.742 1 94.94 173 ALA B O 1
ATOM 3822 N N . ASP B 1 174 ? 7.664 -24.109 7.145 1 94.19 174 ASP B N 1
ATOM 3823 C CA . ASP B 1 174 ? 7.637 -23.578 8.508 1 94.19 174 ASP B CA 1
ATOM 3824 C C . ASP B 1 174 ? 6.922 -24.531 9.453 1 94.19 174 ASP B C 1
ATOM 3826 O O . ASP B 1 174 ? 5.754 -24.875 9.25 1 94.19 174 ASP B O 1
ATOM 3830 N N . ASN B 1 175 ? 7.535 -24.953 10.523 1 89.12 175 ASN B N 1
ATOM 3831 C CA . ASN B 1 175 ? 7 -25.953 11.438 1 89.12 175 ASN B CA 1
ATOM 3832 C C . ASN B 1 175 ? 5.805 -25.422 12.219 1 89.12 175 ASN B C 1
ATOM 3834 O O . ASN B 1 175 ? 4.949 -26.188 12.656 1 89.12 175 ASN B O 1
ATOM 3838 N N . GLU B 1 176 ? 5.711 -24.156 12.367 1 90.94 176 GLU B N 1
ATOM 3839 C CA . GLU B 1 176 ? 4.645 -23.562 13.18 1 90.94 176 GLU B CA 1
ATOM 3840 C C . GLU B 1 176 ? 3.412 -23.266 12.328 1 90.94 176 GLU B C 1
ATOM 3842 O O . GLU B 1 176 ? 2.279 -23.406 12.797 1 90.94 176 GLU B O 1
ATOM 3847 N N . THR B 1 177 ? 3.529 -22.828 11.039 1 92.62 177 THR B N 1
ATOM 3848 C CA . THR B 1 177 ? 2.406 -22.359 10.234 1 92.62 177 THR B CA 1
ATOM 3849 C C . THR B 1 177 ? 2.346 -23.109 8.906 1 92.62 177 THR B C 1
ATOM 3851 O O . THR B 1 177 ? 1.668 -22.688 7.973 1 92.62 177 THR B O 1
ATOM 3854 N N . VAL B 1 178 ? 3.115 -24.25 8.695 1 94.81 178 VAL B N 1
ATOM 3855 C CA . VAL B 1 178 ? 3.207 -25.078 7.484 1 94.81 178 VAL B CA 1
ATOM 3856 C C . VAL B 1 178 ? 4.152 -24.406 6.484 1 94.81 178 VAL B C 1
ATOM 3858 O O . VAL B 1 178 ? 5.086 -25.047 5.988 1 94.81 178 VAL B O 1
ATOM 3861 N N . TYR B 1 179 ? 3.879 -23.078 6.246 1 97.38 179 TYR B N 1
ATOM 3862 C CA . TYR B 1 179 ? 4.809 -22.312 5.422 1 97.38 179 TYR B CA 1
ATOM 3863 C C . TYR B 1 179 ? 4.875 -20.859 5.879 1 97.38 179 TYR B C 1
ATOM 3865 O O . TYR B 1 179 ? 4.039 -20.406 6.672 1 97.38 179 TYR B O 1
ATOM 3873 N N . ARG B 1 180 ? 5.883 -20.156 5.414 1 97.94 180 ARG B N 1
ATOM 3874 C CA . ARG B 1 180 ? 5.984 -18.719 5.559 1 97.94 180 ARG B CA 1
ATOM 3875 C C . ARG B 1 180 ? 6.535 -18.078 4.289 1 97.94 180 ARG B C 1
ATOM 3877 O O . ARG B 1 180 ? 7.223 -18.734 3.504 1 97.94 180 ARG B O 1
ATOM 3884 N N . GLY B 1 181 ? 6.16 -16.891 4.035 1 98.38 181 GLY B N 1
ATOM 3885 C CA . GLY B 1 181 ? 6.73 -16.125 2.938 1 98.38 181 GLY B CA 1
ATOM 3886 C C . GLY B 1 181 ? 8.148 -15.648 3.213 1 98.38 181 GLY B C 1
ATOM 3887 O O . GLY B 1 181 ? 8.367 -14.805 4.086 1 98.38 181 GLY B O 1
ATOM 3888 N N . GLU B 1 182 ? 9.07 -16.203 2.529 1 98.31 182 GLU B N 1
ATOM 3889 C CA . GLU B 1 182 ? 10.469 -15.844 2.719 1 98.31 182 GLU B CA 1
ATOM 3890 C C . GLU B 1 182 ? 11.359 -16.5 1.672 1 98.31 182 GLU B C 1
ATOM 3892 O O . GLU B 1 182 ? 11.125 -17.656 1.296 1 98.31 182 GLU B O 1
ATOM 3897 N N . LEU B 1 183 ? 12.352 -15.781 1.22 1 98.5 183 LEU B N 1
ATOM 3898 C CA . LEU B 1 183 ? 13.359 -16.406 0.374 1 98.5 183 LEU B CA 1
ATOM 3899 C C . LEU B 1 183 ? 14.406 -17.125 1.218 1 98.5 183 LEU B C 1
ATOM 3901 O O . LEU B 1 183 ? 14.812 -16.625 2.27 1 98.5 183 LEU B O 1
ATOM 3905 N N . ASP B 1 184 ? 14.789 -18.281 0.784 1 96.81 184 ASP B N 1
ATOM 3906 C CA . ASP B 1 184 ? 15.945 -18.875 1.455 1 96.81 184 ASP B CA 1
ATOM 3907 C C . ASP B 1 184 ? 17.234 -18.156 1.065 1 96.81 184 ASP B C 1
ATOM 3909 O O . ASP B 1 184 ? 17.219 -17.266 0.207 1 96.81 184 ASP B O 1
ATOM 3913 N N . ALA B 1 185 ? 18.312 -18.484 1.694 1 97.44 185 ALA B N 1
ATOM 3914 C CA . ALA B 1 185 ? 19.578 -17.766 1.536 1 97.44 185 ALA B CA 1
ATOM 3915 C C . ALA B 1 185 ? 20.109 -17.906 0.112 1 97.44 185 ALA B C 1
ATOM 3917 O O . ALA B 1 185 ? 20.641 -16.938 -0.451 1 97.44 185 ALA B O 1
ATOM 3918 N N . ALA B 1 186 ? 19.969 -19.047 -0.452 1 98.06 186 ALA B N 1
ATOM 3919 C CA . ALA B 1 186 ? 20.484 -19.297 -1.797 1 98.06 186 ALA B CA 1
ATOM 3920 C C . ALA B 1 186 ? 19.734 -18.453 -2.83 1 98.06 186 ALA B C 1
ATOM 3922 O O . ALA B 1 186 ? 20.359 -17.844 -3.705 1 98.06 186 ALA B O 1
ATOM 3923 N N . GLN B 1 187 ? 18.469 -18.453 -2.723 1 98.5 187 GLN B N 1
ATOM 3924 C CA . GLN B 1 187 ? 17.672 -17.656 -3.654 1 98.5 187 GLN B CA 1
ATOM 3925 C C . GLN B 1 187 ? 17.938 -16.172 -3.477 1 98.5 187 GLN B C 1
ATOM 3927 O O . GLN B 1 187 ? 17.969 -15.422 -4.453 1 98.5 187 GLN B O 1
ATOM 3932 N N . PHE B 1 188 ? 18.047 -15.703 -2.221 1 98.5 188 PHE B N 1
ATOM 3933 C CA . PHE B 1 188 ? 18.344 -14.297 -1.97 1 98.5 188 PHE B CA 1
ATOM 3934 C C . PHE B 1 188 ? 19.672 -13.898 -2.629 1 98.5 188 PHE B C 1
ATOM 3936 O O . PHE B 1 188 ? 19.75 -12.836 -3.256 1 98.5 188 PHE B O 1
ATOM 3943 N N . ALA B 1 189 ? 20.641 -14.734 -2.506 1 98.56 189 ALA B N 1
ATOM 3944 C CA . ALA B 1 189 ? 21.938 -14.492 -3.15 1 98.56 189 ALA B CA 1
ATOM 3945 C C . ALA B 1 189 ? 21.797 -14.469 -4.668 1 98.56 189 ALA B C 1
ATOM 3947 O O . ALA B 1 189 ? 22.391 -13.633 -5.348 1 98.56 189 ALA B O 1
ATOM 3948 N N . TRP B 1 190 ? 21.062 -15.383 -5.145 1 98.81 190 TRP B N 1
ATOM 3949 C CA . TRP B 1 190 ? 20.781 -15.438 -6.578 1 98.81 190 TRP B CA 1
ATOM 3950 C C . TRP B 1 190 ? 20.125 -14.148 -7.059 1 98.81 190 TRP B C 1
ATOM 3952 O O . TRP B 1 190 ? 20.516 -13.594 -8.086 1 98.81 190 TRP B O 1
ATOM 3962 N N . LEU B 1 191 ? 19.141 -13.68 -6.332 1 98.88 191 LEU B N 1
ATOM 3963 C CA . LEU B 1 191 ? 18.438 -12.453 -6.676 1 98.88 191 LEU B CA 1
ATOM 3964 C C . LEU B 1 191 ? 19.406 -11.266 -6.707 1 98.88 191 LEU B C 1
ATOM 3966 O O . LEU B 1 191 ? 19.375 -10.469 -7.648 1 98.88 191 LEU B O 1
ATOM 3970 N N . LYS B 1 192 ? 20.188 -11.156 -5.688 1 98.56 192 LYS B N 1
ATOM 3971 C CA . LYS B 1 192 ? 21.188 -10.094 -5.637 1 98.56 192 LYS B CA 1
ATOM 3972 C C . LYS B 1 192 ? 22.078 -10.117 -6.871 1 98.56 192 LYS B C 1
ATOM 3974 O O . LYS B 1 192 ? 22.344 -9.078 -7.473 1 98.56 192 LYS B O 1
ATOM 3979 N N . ASN B 1 193 ? 22.484 -11.305 -7.199 1 98.56 193 ASN B N 1
ATOM 3980 C CA . ASN B 1 193 ? 23.344 -11.461 -8.375 1 98.56 193 ASN B CA 1
ATOM 3981 C C . ASN B 1 193 ? 22.609 -11.062 -9.656 1 98.56 193 ASN B C 1
ATOM 3983 O O . ASN B 1 193 ? 23.172 -10.367 -10.5 1 98.56 193 ASN B O 1
ATOM 3987 N N . GLU B 1 194 ? 21.375 -11.516 -9.828 1 98.69 194 GLU B N 1
ATOM 3988 C CA . GLU B 1 194 ? 20.578 -11.156 -11 1 98.69 194 GLU B CA 1
ATOM 3989 C C . GLU B 1 194 ? 20.438 -9.641 -11.125 1 98.69 194 GLU B C 1
ATOM 3991 O O . GLU B 1 194 ? 20.594 -9.086 -12.219 1 98.69 194 GLU B O 1
ATOM 3996 N N . LEU B 1 195 ? 20.219 -8.984 -10.031 1 98.69 195 LEU B N 1
ATOM 3997 C CA . LEU B 1 195 ? 19.984 -7.543 -10.031 1 98.69 195 LEU B CA 1
ATOM 3998 C C . LEU B 1 195 ? 21.266 -6.793 -10.375 1 98.69 195 LEU B C 1
ATOM 4000 O O . LEU B 1 195 ? 21.234 -5.785 -11.086 1 98.69 195 LEU B O 1
ATOM 4004 N N . THR B 1 196 ? 22.359 -7.305 -9.906 1 97.75 196 THR B N 1
ATOM 4005 C CA . THR B 1 196 ? 23.641 -6.645 -10.125 1 97.75 196 THR B CA 1
ATOM 4006 C C . THR B 1 196 ? 24.109 -6.855 -11.562 1 97.75 196 THR B C 1
ATOM 4008 O O . THR B 1 196 ? 24.781 -5.992 -12.133 1 97.75 196 THR B O 1
ATOM 4011 N N . THR B 1 197 ? 23.734 -7.973 -12.141 1 97.88 197 THR B N 1
ATOM 4012 C CA . THR B 1 197 ? 24.25 -8.312 -13.461 1 97.88 197 THR B CA 1
ATOM 4013 C C . THR B 1 197 ? 23.328 -7.809 -14.562 1 97.88 197 THR B C 1
ATOM 4015 O O . THR B 1 197 ? 23.703 -7.754 -15.734 1 97.88 197 THR B O 1
ATOM 4018 N N . THR B 1 198 ? 22.125 -7.5 -14.227 1 98.38 198 THR B N 1
ATOM 4019 C CA . THR B 1 198 ? 21.219 -6.895 -15.195 1 98.38 198 THR B CA 1
ATOM 4020 C C . THR B 1 198 ? 21.578 -5.438 -15.445 1 98.38 198 THR B C 1
ATOM 4022 O O . THR B 1 198 ? 21.719 -4.656 -14.5 1 98.38 198 THR B O 1
ATOM 4025 N N . PRO B 1 199 ? 21.766 -5.062 -16.688 1 97.88 199 PRO B N 1
ATOM 4026 C CA . PRO B 1 199 ? 22.094 -3.662 -16.969 1 97.88 199 PRO B CA 1
ATOM 4027 C C . PRO B 1 199 ? 21.078 -2.689 -16.375 1 97.88 199 PRO B C 1
ATOM 4029 O O . PRO B 1 199 ? 19.875 -2.951 -16.406 1 97.88 199 PRO B O 1
ATOM 4032 N N . ALA B 1 200 ? 21.547 -1.577 -15.906 1 96.62 200 ALA B N 1
ATOM 4033 C CA . ALA B 1 200 ? 20.719 -0.588 -15.227 1 96.62 200 ALA B CA 1
ATOM 4034 C C . ALA B 1 200 ? 19.672 -0.014 -16.188 1 96.62 200 ALA B C 1
ATOM 4036 O O . ALA B 1 200 ? 18.656 0.534 -15.75 1 96.62 200 ALA B O 1
ATOM 4037 N N . THR B 1 201 ? 19.875 -0.146 -17.422 1 97.12 201 THR B N 1
ATOM 4038 C CA . THR B 1 201 ? 18.969 0.408 -18.438 1 97.12 201 THR B CA 1
ATOM 4039 C C . THR B 1 201 ? 17.828 -0.566 -18.734 1 97.12 201 THR B C 1
ATOM 4041 O O . THR B 1 201 ? 16.859 -0.202 -19.391 1 97.12 201 THR B O 1
ATOM 4044 N N . THR B 1 202 ? 17.984 -1.79 -18.25 1 98.62 202 THR B N 1
ATOM 4045 C CA . THR B 1 202 ? 16.953 -2.805 -18.484 1 98.62 202 THR B CA 1
ATOM 4046 C C . THR B 1 202 ? 15.922 -2.795 -17.359 1 98.62 202 THR B C 1
ATOM 4048 O O . THR B 1 202 ? 16.234 -3.107 -16.203 1 98.62 202 THR B O 1
ATOM 4051 N N . PRO B 1 203 ? 14.695 -2.4 -17.719 1 98.69 203 PRO B N 1
ATOM 4052 C CA . PRO B 1 203 ? 13.68 -2.441 -16.672 1 98.69 203 PRO B CA 1
ATOM 4053 C C . PRO B 1 203 ? 13.391 -3.859 -16.188 1 98.69 203 PRO B C 1
ATOM 4055 O O . PRO B 1 203 ? 13.469 -4.812 -16.969 1 98.69 203 PRO B O 1
ATOM 4058 N N . ILE B 1 204 ? 13.07 -3.959 -14.891 1 98.88 204 ILE B N 1
ATOM 4059 C CA . ILE B 1 204 ? 12.883 -5.262 -14.258 1 98.88 204 ILE B CA 1
ATOM 4060 C C . ILE B 1 204 ? 11.477 -5.348 -13.672 1 98.88 204 ILE B C 1
ATOM 4062 O O . ILE B 1 204 ? 10.984 -4.391 -13.062 1 98.88 204 ILE B O 1
ATOM 4066 N N . ALA B 1 205 ? 10.805 -6.441 -13.883 1 98.94 205 ALA B N 1
ATOM 4067 C CA . ALA B 1 205 ? 9.617 -6.852 -13.141 1 98.94 205 ALA B CA 1
ATOM 4068 C C . ALA B 1 205 ? 9.875 -8.125 -12.344 1 98.94 205 ALA B C 1
ATOM 4070 O O . ALA B 1 205 ? 10.617 -9.008 -12.797 1 98.94 205 ALA B O 1
ATOM 4071 N N . ILE B 1 206 ? 9.281 -8.203 -11.188 1 98.94 206 ILE B N 1
ATOM 4072 C CA . ILE B 1 206 ? 9.445 -9.352 -10.312 1 98.94 206 ILE B CA 1
ATOM 4073 C C . ILE B 1 206 ? 8.094 -10.016 -10.062 1 98.94 206 ILE B C 1
ATOM 4075 O O . ILE B 1 206 ? 7.094 -9.328 -9.836 1 98.94 206 ILE B O 1
ATOM 4079 N N . ILE B 1 207 ? 8.078 -11.32 -10.109 1 98.94 207 ILE B N 1
ATOM 4080 C CA . ILE B 1 207 ? 6.875 -12.086 -9.812 1 98.94 207 ILE B CA 1
ATOM 4081 C C . ILE B 1 207 ? 7.086 -12.922 -8.555 1 98.94 207 ILE B C 1
ATOM 4083 O O . ILE B 1 207 ? 8.055 -13.68 -8.461 1 98.94 207 ILE B O 1
ATOM 4087 N N . SER B 1 208 ? 6.285 -12.703 -7.605 1 98.88 208 SER B N 1
ATOM 4088 C CA . SER B 1 208 ? 6.215 -13.445 -6.352 1 98.88 208 SER B CA 1
ATOM 4089 C C . SER B 1 208 ? 4.773 -13.789 -5.992 1 98.88 208 SER B C 1
ATOM 4091 O O . SER B 1 208 ? 3.93 -12.898 -5.871 1 98.88 208 SER B O 1
ATOM 4093 N N . HIS B 1 209 ? 4.508 -15.062 -5.812 1 98.94 209 HIS B N 1
ATOM 4094 C CA . HIS B 1 209 ? 3.131 -15.422 -5.484 1 98.94 209 HIS B CA 1
ATOM 4095 C C . HIS B 1 209 ? 2.672 -14.719 -4.211 1 98.94 209 HIS B C 1
ATOM 4097 O O . HIS B 1 209 ? 1.659 -14.016 -4.215 1 98.94 209 HIS B O 1
ATOM 4103 N N . ILE B 1 210 ? 3.424 -15 -3.125 1 98.81 210 ILE B N 1
ATOM 4104 C CA . ILE B 1 210 ? 3.162 -14.281 -1.882 1 98.81 210 ILE B CA 1
ATOM 4105 C C . ILE B 1 210 ? 3.662 -12.844 -2.002 1 98.81 210 ILE B C 1
ATOM 4107 O O . ILE B 1 210 ? 4.797 -12.609 -2.43 1 98.81 210 ILE B O 1
ATOM 4111 N N . PRO B 1 211 ? 2.846 -11.867 -1.7 1 98.75 211 PRO B N 1
ATOM 4112 C CA . PRO B 1 211 ? 3.242 -10.469 -1.912 1 98.75 211 PRO B CA 1
ATOM 4113 C C . PRO B 1 211 ? 4.395 -10.039 -1.008 1 98.75 211 PRO B C 1
ATOM 4115 O O . PRO B 1 211 ? 4.426 -10.398 0.172 1 98.75 211 PRO B O 1
ATOM 4118 N N . ILE B 1 212 ? 5.324 -9.289 -1.594 1 98.5 212 ILE B N 1
ATOM 4119 C CA . ILE B 1 212 ? 6.453 -8.734 -0.855 1 98.5 212 ILE B CA 1
ATOM 4120 C C . ILE B 1 212 ? 5.977 -7.586 0.034 1 98.5 212 ILE B C 1
ATOM 4122 O O . ILE B 1 212 ? 6.285 -7.547 1.228 1 98.5 212 ILE B O 1
ATOM 4126 N N . VAL B 1 213 ? 5.215 -6.668 -0.519 1 97.88 213 VAL B N 1
ATOM 4127 C CA . VAL B 1 213 ? 4.57 -5.562 0.179 1 97.88 213 VAL B CA 1
ATOM 4128 C C . VAL B 1 213 ? 3.062 -5.609 -0.051 1 97.88 213 VAL B C 1
ATOM 4130 O O . VAL B 1 213 ? 2.605 -5.711 -1.192 1 97.88 213 VAL B O 1
ATOM 4133 N N . THR B 1 214 ? 2.271 -5.609 1.051 1 97.44 214 THR B N 1
ATOM 4134 C CA . THR B 1 214 ? 0.823 -5.73 0.921 1 97.44 214 THR B CA 1
ATOM 4135 C C . THR B 1 214 ? 0.117 -5.094 2.113 1 97.44 214 THR B C 1
ATOM 4137 O O . THR B 1 214 ? 0.685 -5.008 3.205 1 97.44 214 THR B O 1
ATOM 4140 N N . VAL B 1 215 ? -1.048 -4.609 1.825 1 96.31 215 VAL B N 1
ATOM 4141 C CA . VAL B 1 215 ? -1.927 -4.176 2.906 1 96.31 215 VAL B CA 1
ATOM 4142 C C . VAL B 1 215 ? -3.123 -5.121 3.012 1 96.31 215 VAL B C 1
ATOM 4144 O O . VAL B 1 215 ? -4.055 -4.863 3.775 1 96.31 215 VAL B O 1
ATOM 4147 N N . GLY B 1 216 ? -3.045 -6.215 2.299 1 92.38 216 GLY B N 1
ATOM 4148 C CA . GLY B 1 216 ? -4.129 -7.184 2.271 1 92.38 216 GLY B CA 1
ATOM 4149 C C . GLY B 1 216 ? -4.387 -7.828 3.619 1 92.38 216 GLY B C 1
ATOM 4150 O O . GLY B 1 216 ? -5.48 -8.344 3.869 1 92.38 216 GLY B O 1
ATOM 4151 N N . GLY B 1 217 ? -3.396 -7.773 4.508 1 91.06 217 GLY B N 1
ATOM 4152 C CA . GLY B 1 217 ? -3.562 -8.312 5.848 1 91.06 217 GLY B CA 1
ATOM 4153 C C . GLY B 1 217 ? -4.723 -7.691 6.602 1 91.06 217 GLY B C 1
ATOM 4154 O O . GLY B 1 217 ? -5.238 -8.281 7.551 1 91.06 217 GLY B O 1
ATOM 4155 N N . LEU B 1 218 ? -5.129 -6.504 6.207 1 91.19 218 LEU B N 1
ATOM 4156 C CA . LEU B 1 218 ? -6.25 -5.824 6.844 1 91.19 218 LEU B CA 1
ATOM 4157 C C . LEU B 1 218 ? -7.52 -6.664 6.75 1 91.19 218 LEU B C 1
ATOM 4159 O O . LEU B 1 218 ? -8.383 -6.59 7.625 1 91.19 218 LEU B O 1
ATOM 4163 N N . GLU B 1 219 ? -7.582 -7.508 5.742 1 90.69 219 GLU B N 1
ATOM 4164 C CA . GLU B 1 219 ? -8.773 -8.328 5.543 1 90.69 219 GLU B CA 1
ATOM 4165 C C . GLU B 1 219 ? -8.672 -9.641 6.316 1 90.69 219 GLU B C 1
ATOM 4167 O O . GLU B 1 219 ? -9.648 -10.391 6.406 1 90.69 219 GLU B O 1
ATOM 4172 N N . PHE B 1 220 ? -7.535 -9.867 6.918 1 90.69 220 PHE B N 1
ATOM 4173 C CA . PHE B 1 220 ? -7.324 -11.133 7.605 1 90.69 220 PHE B CA 1
ATOM 4174 C C . PHE B 1 220 ? -7.039 -10.906 9.086 1 90.69 220 PHE B C 1
ATOM 4176 O O . PHE B 1 220 ? -6.449 -11.758 9.75 1 90.69 220 PHE B O 1
ATOM 4183 N N . GLN B 1 221 ? -7.41 -9.789 9.57 1 88.25 221 GLN B N 1
ATOM 4184 C CA . GLN B 1 221 ? -7.047 -9.398 10.93 1 88.25 221 GLN B CA 1
ATOM 4185 C C . GLN B 1 221 ? -7.691 -10.328 11.953 1 88.25 221 GLN B C 1
ATOM 4187 O O . GLN B 1 221 ? -7.094 -10.617 12.992 1 88.25 221 GLN B O 1
ATOM 4192 N N . GLU B 1 222 ? -8.914 -10.766 11.695 1 85.81 222 GLU B N 1
ATOM 4193 C CA . GLU B 1 222 ? -9.562 -11.68 12.625 1 85.81 222 GLU B CA 1
ATOM 4194 C C . GLU B 1 222 ? -8.773 -12.977 12.766 1 85.81 222 GLU B C 1
ATOM 4196 O O . GLU B 1 222 ? -8.648 -13.523 13.859 1 85.81 222 GLU B O 1
ATOM 4201 N N . HIS B 1 223 ? -8.211 -13.414 11.656 1 87.31 223 HIS B N 1
ATOM 4202 C CA . HIS B 1 223 ? -7.391 -14.625 11.68 1 87.31 223 HIS B CA 1
ATOM 4203 C C . HIS B 1 223 ? -6.086 -14.391 12.438 1 87.31 223 HIS B C 1
ATOM 4205 O O . HIS B 1 223 ? -5.664 -15.234 13.227 1 87.31 223 HIS B O 1
ATOM 4211 N N . VAL B 1 224 ? -5.535 -13.289 12.25 1 89.19 224 VAL B N 1
ATOM 4212 C CA . VAL B 1 224 ? -4.254 -12.961 12.875 1 89.19 224 VAL B CA 1
ATOM 4213 C C . VAL B 1 224 ? -4.449 -12.734 14.367 1 89.19 224 VAL B C 1
ATOM 4215 O O . VAL B 1 224 ? -3.584 -13.086 15.172 1 89.19 224 VAL B O 1
ATOM 4218 N N . LYS B 1 225 ? -5.551 -12.148 14.742 1 87.75 225 LYS B N 1
ATOM 4219 C CA . LYS B 1 225 ? -5.859 -11.953 16.156 1 87.75 225 LYS B CA 1
ATOM 4220 C C . LYS B 1 225 ? -5.945 -13.289 16.891 1 87.75 225 LYS B C 1
ATOM 4222 O O . LYS B 1 225 ? -5.5 -13.406 18.031 1 87.75 225 LYS B O 1
ATOM 4227 N N . GLN B 1 226 ? -6.504 -14.328 16.203 1 91.69 226 GLN B N 1
ATOM 4228 C CA . GLN B 1 226 ? -6.637 -15.656 16.781 1 91.69 226 GLN B CA 1
ATOM 4229 C C . GLN B 1 226 ? -5.281 -16.344 16.891 1 91.69 226 GLN B C 1
ATOM 4231 O O . GLN B 1 226 ? -5.004 -17.047 17.875 1 91.69 226 GLN B O 1
ATOM 4236 N N . ASP B 1 227 ? -4.438 -16.188 15.859 1 93.38 227 ASP B N 1
ATOM 4237 C CA . ASP B 1 227 ? -3.09 -16.734 15.82 1 93.38 227 ASP B CA 1
ATOM 4238 C C . ASP B 1 227 ? -2.135 -15.805 15.078 1 93.38 227 ASP B C 1
ATOM 4240 O O . ASP B 1 227 ? -2.025 -15.867 13.852 1 93.38 227 ASP B O 1
ATOM 4244 N N . PRO B 1 228 ? -1.392 -14.953 15.812 1 87.5 228 PRO B N 1
ATOM 4245 C CA . PRO B 1 228 ? -0.518 -13.945 15.211 1 87.5 228 PRO B CA 1
ATOM 4246 C C . PRO B 1 228 ? 0.521 -14.547 14.266 1 87.5 228 PRO B C 1
ATOM 4248 O O . PRO B 1 228 ? 1.027 -13.859 13.375 1 87.5 228 PRO B O 1
ATOM 4251 N N . ARG B 1 229 ? 0.767 -15.914 14.445 1 88.62 229 ARG B N 1
ATOM 4252 C CA . ARG B 1 229 ? 1.745 -16.578 13.594 1 88.62 229 ARG B CA 1
ATOM 4253 C C . ARG B 1 229 ? 1.257 -16.641 12.148 1 88.62 229 ARG B C 1
ATOM 4255 O O . ARG B 1 229 ? 2.057 -16.781 11.219 1 88.62 229 ARG B O 1
ATOM 4262 N N . LYS B 1 230 ? 0.064 -16.422 11.883 1 92.5 230 LYS B N 1
ATOM 4263 C CA . LYS B 1 230 ? -0.516 -16.531 10.547 1 92.5 230 LYS B CA 1
ATOM 4264 C C . LYS B 1 230 ? -0.074 -15.367 9.664 1 92.5 230 LYS B C 1
ATOM 4266 O O . LYS B 1 230 ? -0.196 -15.43 8.438 1 92.5 230 LYS B O 1
ATOM 4271 N N . ARG B 1 231 ? 0.394 -14.281 10.281 1 91.44 231 ARG B N 1
ATOM 4272 C CA . ARG B 1 231 ? 0.945 -13.164 9.516 1 91.44 231 ARG B CA 1
ATOM 4273 C C . ARG B 1 231 ? 2.086 -13.625 8.617 1 91.44 231 ARG B C 1
ATOM 4275 O O . ARG B 1 231 ? 2.271 -13.094 7.52 1 91.44 231 ARG B O 1
ATOM 4282 N N . ARG B 1 232 ? 2.785 -14.672 9.062 1 94.69 232 ARG B N 1
ATOM 4283 C CA . ARG B 1 232 ? 3.957 -15.164 8.344 1 94.69 232 ARG B CA 1
ATOM 4284 C C . ARG B 1 232 ? 3.559 -15.812 7.02 1 94.69 232 ARG B C 1
ATOM 4286 O O . ARG B 1 232 ? 4.395 -15.984 6.129 1 94.69 232 ARG B O 1
ATOM 4293 N N . MET B 1 233 ? 2.305 -16.156 6.973 1 96.75 233 MET B N 1
ATOM 4294 C CA . MET B 1 233 ? 1.806 -16.859 5.789 1 96.75 233 MET B CA 1
ATOM 4295 C C . MET B 1 233 ? 1.284 -15.859 4.758 1 96.75 233 MET B C 1
ATOM 4297 O O . MET B 1 233 ? 1.077 -16.219 3.596 1 96.75 233 MET B O 1
ATOM 4301 N N . LEU B 1 234 ? 1.089 -14.625 5.16 1 95.88 234 LEU B N 1
ATOM 4302 C CA . LEU B 1 234 ? 0.314 -13.695 4.348 1 95.88 234 LEU B CA 1
ATOM 4303 C C . LEU B 1 234 ? 1.228 -12.859 3.457 1 95.88 234 LEU B C 1
ATOM 4305 O O . LEU B 1 234 ? 0.82 -12.422 2.379 1 95.88 234 LEU B O 1
ATOM 4309 N N . SER B 1 235 ? 2.402 -12.586 3.918 1 96.56 235 SER B N 1
ATOM 4310 C CA . SER B 1 235 ? 3.344 -11.734 3.199 1 96.56 235 SER B CA 1
ATOM 4311 C C . SER B 1 235 ? 4.785 -12.133 3.494 1 96.56 235 SER B C 1
ATOM 4313 O O . SER B 1 235 ? 5.039 -12.953 4.379 1 96.56 235 SER B O 1
ATOM 4315 N N . HIS B 1 236 ? 5.688 -11.648 2.762 1 97.94 236 HIS B N 1
ATOM 4316 C CA . HIS B 1 236 ? 7.109 -11.898 2.955 1 97.94 236 HIS B CA 1
ATOM 4317 C C . HIS B 1 236 ? 7.578 -11.398 4.316 1 97.94 236 HIS B C 1
ATOM 4319 O O . HIS B 1 236 ? 7.43 -10.219 4.633 1 97.94 236 HIS B O 1
ATOM 4325 N N . GLN B 1 237 ? 8.18 -12.289 5.062 1 95.44 237 GLN B N 1
ATOM 4326 C CA . GLN B 1 237 ? 8.773 -11.938 6.348 1 95.44 237 GLN B CA 1
ATOM 4327 C C . GLN B 1 237 ? 10.078 -11.172 6.152 1 95.44 237 GLN B C 1
ATOM 4329 O O . GLN B 1 237 ? 10.562 -10.508 7.074 1 95.44 237 GLN B O 1
ATOM 4334 N N . ASP B 1 238 ? 10.648 -11.297 5.02 1 97.06 238 ASP B N 1
ATOM 4335 C CA . ASP B 1 238 ? 11.891 -10.609 4.68 1 97.06 238 ASP B CA 1
ATOM 4336 C C . ASP B 1 238 ? 11.625 -9.375 3.824 1 97.06 238 ASP B C 1
ATOM 4338 O O . ASP B 1 238 ? 12.477 -8.969 3.031 1 97.06 238 ASP B O 1
ATOM 4342 N N . ALA B 1 239 ? 10.461 -8.766 3.92 1 96.88 239 ALA B N 1
ATOM 4343 C CA . ALA B 1 239 ? 10.047 -7.621 3.115 1 96.88 239 ALA B CA 1
ATOM 4344 C C . ALA B 1 239 ? 11.023 -6.457 3.27 1 96.88 239 ALA B C 1
ATOM 4346 O O . ALA B 1 239 ? 11.414 -5.832 2.281 1 96.88 239 ALA B O 1
ATOM 4347 N N . THR B 1 240 ? 11.414 -6.152 4.469 1 95.31 240 THR B N 1
ATOM 4348 C CA . THR B 1 240 ? 12.32 -5.031 4.719 1 95.31 240 THR B CA 1
ATOM 4349 C C . THR B 1 240 ? 13.641 -5.23 3.984 1 95.31 240 THR B C 1
ATOM 4351 O O . THR B 1 240 ? 14.117 -4.32 3.297 1 95.31 240 THR B O 1
ATOM 4354 N N . ALA B 1 241 ? 14.156 -6.426 4.105 1 96.25 241 ALA B N 1
ATOM 4355 C CA . ALA B 1 241 ? 15.414 -6.73 3.432 1 96.25 241 ALA B CA 1
ATOM 4356 C C . ALA B 1 241 ? 15.266 -6.637 1.917 1 96.25 241 ALA B C 1
ATOM 4358 O O . ALA B 1 241 ? 16.141 -6.102 1.231 1 96.25 241 ALA B O 1
ATOM 4359 N N . LEU B 1 242 ? 14.18 -7.129 1.413 1 97.88 242 LEU B N 1
ATOM 4360 C CA . LEU B 1 242 ? 13.938 -7.102 -0.025 1 97.88 242 LEU B CA 1
ATOM 4361 C C . LEU B 1 242 ? 13.766 -5.672 -0.523 1 97.88 242 LEU B C 1
ATOM 4363 O O . LEU B 1 242 ? 14.367 -5.281 -1.524 1 97.88 242 LEU B O 1
ATOM 4367 N N . VAL B 1 243 ? 13.008 -4.875 0.178 1 95.88 243 VAL B N 1
ATOM 4368 C CA . VAL B 1 243 ? 12.758 -3.498 -0.235 1 95.88 243 VAL B CA 1
ATOM 4369 C C . VAL B 1 243 ? 14.055 -2.701 -0.194 1 95.88 243 VAL B C 1
ATOM 4371 O O . VAL B 1 243 ? 14.328 -1.897 -1.089 1 95.88 243 VAL B O 1
ATOM 4374 N N . HIS B 1 244 ? 14.875 -2.916 0.797 1 93.88 244 HIS B N 1
ATOM 4375 C CA . HIS B 1 244 ? 16.172 -2.252 0.885 1 93.88 244 HIS B CA 1
ATOM 4376 C C . HIS B 1 244 ? 17.078 -2.645 -0.281 1 93.88 244 HIS B C 1
ATOM 4378 O O . HIS B 1 244 ? 17.766 -1.798 -0.846 1 93.88 244 HIS B O 1
ATOM 4384 N N . LEU B 1 245 ? 17.031 -3.928 -0.554 1 96.75 245 LEU B N 1
ATOM 4385 C CA . LEU B 1 245 ? 17.781 -4.395 -1.709 1 96.75 245 LEU B CA 1
ATOM 4386 C C . LEU B 1 245 ? 17.281 -3.742 -2.992 1 96.75 245 LEU B C 1
ATOM 4388 O O . LEU B 1 245 ? 18.078 -3.266 -3.807 1 96.75 245 LEU B O 1
ATOM 4392 N N . PHE B 1 246 ? 15.984 -3.686 -3.184 1 97.19 246 PHE B N 1
ATOM 4393 C CA . PHE B 1 246 ? 15.367 -3.164 -4.398 1 97.19 246 PHE B CA 1
ATOM 4394 C C . PHE B 1 246 ? 15.688 -1.687 -4.578 1 97.19 246 PHE B C 1
ATOM 4396 O O . PHE B 1 246 ? 15.859 -1.215 -5.703 1 97.19 246 PHE B O 1
ATOM 4403 N N . ARG B 1 247 ? 15.797 -0.968 -3.553 1 92.5 247 ARG B N 1
ATOM 4404 C CA . ARG B 1 247 ? 16.031 0.471 -3.592 1 92.5 247 ARG B CA 1
ATOM 4405 C C . ARG B 1 247 ? 17.375 0.785 -4.246 1 92.5 247 ARG B C 1
ATOM 4407 O O . ARG B 1 247 ? 17.594 1.895 -4.742 1 92.5 247 ARG B O 1
ATOM 4414 N N . LYS B 1 248 ? 18.25 -0.126 -4.199 1 94.38 248 LYS B N 1
ATOM 4415 C CA . LYS B 1 248 ? 19.578 0.062 -4.789 1 94.38 248 LYS B CA 1
ATOM 4416 C C . LYS B 1 248 ? 19.531 -0.087 -6.309 1 94.38 248 LYS B C 1
ATOM 4418 O O . LYS B 1 248 ? 20.516 0.187 -6.996 1 94.38 248 LYS B O 1
ATOM 4423 N N . HIS B 1 249 ? 18.391 -0.52 -6.809 1 97.19 249 HIS B N 1
ATOM 4424 C CA . HIS B 1 249 ? 18.219 -0.776 -8.234 1 97.19 249 HIS B CA 1
ATOM 4425 C C . HIS B 1 249 ? 17.016 -0.022 -8.789 1 97.19 249 HIS B C 1
ATOM 4427 O O . HIS B 1 249 ? 15.898 -0.546 -8.797 1 97.19 249 HIS B O 1
ATOM 4433 N N . THR B 1 250 ? 17.266 1.107 -9.398 1 94.94 250 THR B N 1
ATOM 4434 C CA . THR B 1 250 ? 16.203 2.021 -9.805 1 94.94 250 THR B CA 1
ATOM 4435 C C . THR B 1 250 ? 15.438 1.466 -11 1 94.94 250 THR B C 1
ATOM 4437 O O . THR B 1 250 ? 14.359 1.963 -11.344 1 94.94 250 THR B O 1
ATOM 4440 N N . ASN B 1 251 ? 15.977 0.398 -11.594 1 97.94 251 ASN B N 1
ATOM 4441 C CA . ASN B 1 251 ? 15.328 -0.161 -12.773 1 97.94 251 ASN B CA 1
ATOM 4442 C C . ASN B 1 251 ? 14.312 -1.234 -12.398 1 97.94 251 ASN B C 1
ATOM 4444 O O . ASN B 1 251 ? 13.641 -1.789 -13.273 1 97.94 251 ASN B O 1
ATOM 4448 N N . ILE B 1 252 ? 14.164 -1.546 -11.141 1 98.75 252 ILE B N 1
ATOM 4449 C CA . ILE B 1 252 ? 13.016 -2.346 -10.727 1 98.75 252 ILE B CA 1
ATOM 4450 C C . ILE B 1 252 ? 11.758 -1.48 -10.719 1 98.75 252 ILE B C 1
ATOM 4452 O O . ILE B 1 252 ? 11.703 -0.456 -10.039 1 98.75 252 ILE B O 1
ATOM 4456 N N . LYS B 1 253 ? 10.727 -1.909 -11.461 1 98.69 253 LYS B N 1
ATOM 4457 C CA . LYS B 1 253 ? 9.586 -1.019 -11.672 1 98.69 253 LYS B CA 1
ATOM 4458 C C . LYS B 1 253 ? 8.297 -1.647 -11.156 1 98.69 253 LYS B C 1
ATOM 4460 O O . LYS B 1 253 ? 7.375 -0.939 -10.742 1 98.69 253 LYS B O 1
ATOM 4465 N N . LEU B 1 254 ? 8.242 -3.014 -11.164 1 98.81 254 LEU B N 1
ATOM 4466 C CA . LEU B 1 254 ? 6.965 -3.688 -10.945 1 98.81 254 LEU B CA 1
ATOM 4467 C C . LEU B 1 254 ? 7.172 -5.016 -10.227 1 98.81 254 LEU B C 1
ATOM 4469 O O . LEU B 1 254 ? 8.062 -5.789 -10.578 1 98.81 254 LEU B O 1
ATOM 4473 N N . CYS B 1 255 ? 6.43 -5.207 -9.195 1 98.94 255 CYS B N 1
ATOM 4474 C CA . CYS B 1 255 ? 6.301 -6.508 -8.547 1 98.94 255 CYS B CA 1
ATOM 4475 C C . CYS B 1 255 ? 4.863 -7.016 -8.633 1 98.94 255 CYS B C 1
ATOM 4477 O O . CYS B 1 255 ? 3.932 -6.324 -8.219 1 98.94 255 CYS B O 1
ATOM 4479 N N . LEU B 1 256 ? 4.699 -8.203 -9.133 1 98.88 256 LEU B N 1
ATOM 4480 C CA . LEU B 1 256 ? 3.391 -8.836 -9.25 1 98.88 256 LEU B CA 1
ATOM 4481 C C . LEU B 1 256 ? 3.23 -9.961 -8.242 1 98.88 256 LEU B C 1
ATOM 4483 O O . LEU B 1 256 ? 4.172 -10.719 -8 1 98.88 256 LEU B O 1
ATOM 4487 N N . SER B 1 257 ? 2.031 -10.016 -7.668 1 98.88 257 SER B N 1
ATOM 4488 C CA . SER B 1 257 ? 1.756 -11.07 -6.699 1 98.88 257 SER B CA 1
ATOM 4489 C C . SER B 1 257 ? 0.3 -11.516 -6.766 1 98.88 257 SER B C 1
ATOM 4491 O O . SER B 1 257 ? -0.462 -11.039 -7.613 1 98.88 257 SER B O 1
ATOM 4493 N N . GLY B 1 258 ? -0.068 -12.531 -6.012 1 98.62 258 GLY B N 1
ATOM 4494 C CA . GLY B 1 258 ? -1.399 -13.047 -5.742 1 98.62 258 GLY B CA 1
ATOM 4495 C C . GLY B 1 258 ? -1.593 -13.477 -4.301 1 98.62 258 GLY B C 1
ATOM 4496 O O . GLY B 1 258 ? -1.294 -12.719 -3.375 1 98.62 258 GLY B O 1
ATOM 4497 N N . HIS B 1 259 ? -2.104 -14.594 -4.07 1 98.44 259 HIS B N 1
ATOM 4498 C CA . HIS B 1 259 ? -2.104 -15.242 -2.766 1 98.44 259 HIS B CA 1
ATOM 4499 C C . HIS B 1 259 ? -3.271 -14.758 -1.911 1 98.44 259 HIS B C 1
ATOM 4501 O O . HIS B 1 259 ? -4.012 -15.57 -1.354 1 98.44 259 HIS B O 1
ATOM 4507 N N . THR B 1 260 ? -3.574 -13.453 -1.809 1 96.88 260 THR B N 1
ATOM 4508 C CA . THR B 1 260 ? -4.621 -12.938 -0.938 1 96.88 260 THR B CA 1
ATOM 4509 C C . THR B 1 260 ? -5.953 -12.852 -1.681 1 96.88 260 THR B C 1
ATOM 4511 O O . THR B 1 260 ? -7 -12.633 -1.067 1 96.88 260 THR B O 1
ATOM 4514 N N . HIS B 1 261 ? -5.992 -13.023 -2.947 1 97.62 261 HIS B N 1
ATOM 4515 C CA . HIS B 1 261 ? -7.148 -12.969 -3.834 1 97.62 261 HIS B CA 1
ATOM 4516 C C . HIS B 1 261 ? -7.742 -11.57 -3.887 1 97.62 261 HIS B C 1
ATOM 4518 O O . HIS B 1 261 ? -8.922 -11.398 -4.215 1 97.62 261 HIS B O 1
ATOM 4524 N N . LEU B 1 262 ? -6.941 -10.594 -3.49 1 96.75 262 LEU B N 1
ATOM 4525 C CA . LEU B 1 262 ? -7.41 -9.211 -3.449 1 96.75 262 LEU B CA 1
ATOM 4526 C C . LEU B 1 262 ? -6.617 -8.336 -4.414 1 96.75 262 LEU B C 1
ATOM 4528 O O . LEU B 1 262 ? -5.395 -8.469 -4.516 1 96.75 262 LEU B O 1
ATOM 4532 N N . THR B 1 263 ? -7.355 -7.449 -5.109 1 97 263 THR B N 1
ATOM 4533 C CA . THR B 1 263 ? -6.648 -6.461 -5.918 1 97 263 THR B CA 1
ATOM 4534 C C . THR B 1 263 ? -6.086 -5.348 -5.039 1 97 263 THR B C 1
ATOM 4536 O O . THR B 1 263 ? -6.785 -4.824 -4.168 1 97 263 THR B O 1
ATOM 4539 N N . GLU B 1 264 ? -4.859 -5.059 -5.191 1 97 264 GLU B N 1
ATOM 4540 C CA . GLU B 1 264 ? -4.207 -3.926 -4.539 1 97 264 GLU B CA 1
ATOM 4541 C C . GLU B 1 264 ? -3.039 -3.406 -5.371 1 97 264 GLU B C 1
ATOM 4543 O O . GLU B 1 264 ? -2.428 -4.16 -6.129 1 97 264 GLU B O 1
ATOM 4548 N N . ARG B 1 265 ? -2.766 -2.139 -5.297 1 98.5 265 ARG B N 1
ATOM 4549 C CA . ARG B 1 265 ? -1.583 -1.511 -5.875 1 98.5 265 ARG B CA 1
ATOM 4550 C C . ARG B 1 265 ? -0.917 -0.569 -4.879 1 98.5 265 ARG B C 1
ATOM 4552 O O . ARG B 1 265 ? -1.577 0.289 -4.289 1 98.5 265 ARG B O 1
ATOM 4559 N N . ILE B 1 266 ? 0.303 -0.754 -4.668 1 98.69 266 ILE B N 1
ATOM 4560 C CA . ILE B 1 266 ? 1.101 0.067 -3.762 1 98.69 266 ILE B CA 1
ATOM 4561 C C . ILE B 1 266 ? 2.285 0.666 -4.52 1 98.69 266 ILE B C 1
ATOM 4563 O O . ILE B 1 266 ? 3.113 -0.064 -5.066 1 98.69 266 ILE B O 1
ATOM 4567 N N . SER B 1 267 ? 2.324 1.939 -4.641 1 97.81 267 SER B N 1
ATOM 4568 C CA . SER B 1 267 ? 3.502 2.645 -5.137 1 97.81 267 SER B CA 1
ATOM 4569 C C . SER B 1 267 ? 4.371 3.143 -3.986 1 97.81 267 SER B C 1
ATOM 4571 O O . SER B 1 267 ? 3.938 3.975 -3.188 1 97.81 267 SER B O 1
ATOM 4573 N N . PHE B 1 268 ? 5.559 2.576 -3.869 1 96.06 268 PHE B N 1
ATOM 4574 C CA . PHE B 1 268 ? 6.465 2.859 -2.764 1 96.06 268 PHE B CA 1
ATOM 4575 C C . PHE B 1 268 ? 7.918 2.736 -3.213 1 96.06 268 PHE B C 1
ATOM 457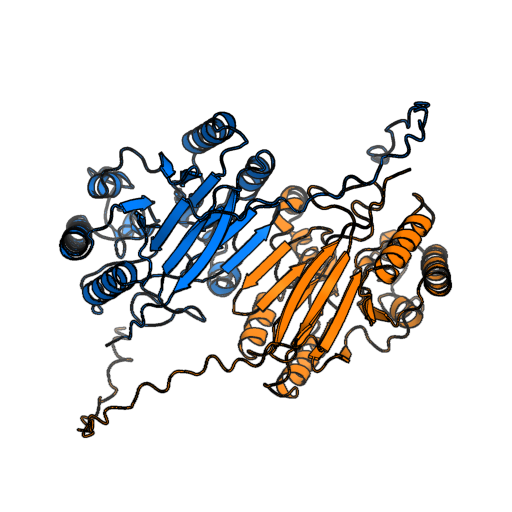7 O O . PHE B 1 268 ? 8.305 1.734 -3.816 1 96.06 268 PHE B O 1
ATOM 4584 N N . SER B 1 269 ? 8.703 3.797 -3.014 1 90.44 269 SER B N 1
ATOM 4585 C CA . SER B 1 269 ? 10.133 3.828 -3.314 1 90.44 269 SER B CA 1
ATOM 4586 C C . SER B 1 269 ? 10.391 3.568 -4.797 1 90.44 269 SER B C 1
ATOM 4588 O O . SER B 1 269 ? 11.305 2.82 -5.148 1 90.44 269 SER B O 1
ATOM 4590 N N . GLY B 1 270 ? 9.5 4.074 -5.578 1 93.31 270 GLY B N 1
ATOM 4591 C CA . GLY B 1 270 ? 9.703 4.023 -7.02 1 93.31 270 GLY B CA 1
ATOM 4592 C C . GLY B 1 270 ? 9.273 2.705 -7.633 1 93.31 270 GLY B C 1
ATOM 4593 O O . GLY B 1 270 ? 9.445 2.488 -8.836 1 93.31 270 GLY B O 1
ATOM 4594 N N . ILE B 1 271 ? 8.68 1.834 -6.855 1 97.62 271 ILE B N 1
ATOM 4595 C CA . ILE B 1 271 ? 8.258 0.517 -7.32 1 97.62 271 ILE B CA 1
ATOM 4596 C C . ILE B 1 271 ? 6.75 0.355 -7.129 1 97.62 271 ILE B C 1
ATOM 4598 O O . ILE B 1 271 ? 6.203 0.762 -6.102 1 97.62 271 ILE B O 1
ATOM 4602 N N . ASP B 1 272 ? 6.086 -0.211 -8.086 1 98.69 272 ASP B N 1
ATOM 4603 C CA . ASP B 1 272 ? 4.691 -0.598 -7.902 1 98.69 272 ASP B CA 1
ATOM 4604 C C . ASP B 1 272 ? 4.578 -2.068 -7.512 1 98.69 272 ASP B C 1
ATOM 4606 O O . ASP B 1 272 ? 5.074 -2.945 -8.219 1 98.69 272 ASP B O 1
ATOM 4610 N N . PHE B 1 273 ? 3.988 -2.277 -6.379 1 98.81 273 PHE B N 1
ATOM 4611 C CA . PHE B 1 273 ? 3.588 -3.611 -5.945 1 98.81 273 PHE B CA 1
ATOM 4612 C C . PHE B 1 273 ? 2.115 -3.859 -6.254 1 98.81 273 PHE B C 1
ATOM 4614 O O . PHE B 1 273 ? 1.236 -3.238 -5.652 1 98.81 273 PHE B O 1
ATOM 4621 N N . VAL B 1 274 ? 1.903 -4.773 -7.195 1 98.81 274 VAL B N 1
ATOM 4622 C CA . VAL B 1 274 ? 0.546 -5.023 -7.672 1 98.81 274 VAL B CA 1
ATOM 4623 C C . VAL B 1 274 ? 0.13 -6.449 -7.328 1 98.81 274 VAL B C 1
ATOM 4625 O O . VAL B 1 274 ? 0.763 -7.41 -7.773 1 98.81 274 VAL B O 1
ATOM 4628 N N . ASN B 1 275 ? -0.846 -6.543 -6.492 1 98.62 275 ASN B N 1
ATOM 4629 C CA . ASN B 1 275 ? -1.451 -7.84 -6.195 1 98.62 275 ASN B CA 1
ATOM 4630 C C . ASN B 1 275 ? -2.719 -8.062 -7.016 1 98.62 275 ASN B C 1
ATOM 4632 O O . ASN B 1 275 ? -3.598 -7.203 -7.055 1 98.62 275 ASN B O 1
ATOM 4636 N N . SER B 1 276 ? -2.746 -9.164 -7.629 1 98.06 276 SER B N 1
ATOM 4637 C CA . SER B 1 276 ? -3.908 -9.492 -8.445 1 98.06 276 SER B CA 1
ATOM 4638 C C . SER B 1 276 ? -4.988 -10.18 -7.625 1 98.06 276 SER B C 1
ATOM 4640 O O . SER B 1 276 ? -4.68 -10.914 -6.676 1 98.06 276 SER B O 1
ATOM 4642 N N . GLY B 1 277 ? -6.25 -9.883 -8.016 1 97.62 277 GLY B N 1
ATOM 4643 C CA . GLY B 1 277 ? -7.277 -10.828 -7.594 1 97.62 277 GLY B CA 1
ATOM 4644 C C . GLY B 1 277 ? -7.043 -12.234 -8.102 1 97.62 277 GLY B C 1
ATOM 4645 O O . GLY B 1 277 ? -6.023 -12.508 -8.75 1 97.62 277 GLY B O 1
ATOM 4646 N N . ALA B 1 278 ? -7.949 -13.109 -7.828 1 98.5 278 ALA B N 1
ATOM 4647 C CA . ALA B 1 278 ? -7.793 -14.523 -8.164 1 98.5 278 ALA B CA 1
ATOM 4648 C C . ALA B 1 278 ? -8.688 -14.906 -9.344 1 98.5 278 ALA B C 1
ATOM 4650 O O . ALA B 1 278 ? -9.828 -14.461 -9.438 1 98.5 278 ALA B O 1
ATOM 4651 N N . VAL B 1 279 ? -8.125 -15.758 -10.172 1 98.5 279 VAL B N 1
ATOM 4652 C CA . VAL B 1 279 ? -8.961 -16.328 -11.234 1 98.5 279 VAL B CA 1
ATOM 4653 C C . VAL B 1 279 ? -10.172 -17.016 -10.617 1 98.5 279 VAL B C 1
ATOM 4655 O O . VAL B 1 279 ? -11.289 -16.906 -11.148 1 98.5 279 VAL B O 1
ATOM 4658 N N . CYS B 1 280 ? -9.977 -17.594 -9.445 1 97.94 280 CYS B N 1
ATOM 4659 C CA . CYS B 1 280 ? -11.055 -18.375 -8.844 1 97.94 280 CYS B CA 1
ATOM 4660 C C . CYS B 1 280 ? -11.938 -17.484 -7.969 1 97.94 280 CYS B C 1
ATOM 4662 O O . CYS B 1 280 ? -12.898 -17.969 -7.371 1 97.94 280 CYS B O 1
ATOM 4664 N N . GLY B 1 281 ? -11.586 -16.203 -7.852 1 95.94 281 GLY B N 1
ATOM 4665 C CA . GLY B 1 281 ? -12.328 -15.375 -6.918 1 95.94 281 GLY B CA 1
ATOM 4666 C C . GLY B 1 281 ? -12.305 -15.906 -5.496 1 95.94 281 GLY B C 1
ATOM 4667 O O . GLY B 1 281 ? -11.234 -16.094 -4.918 1 95.94 281 GLY B O 1
ATOM 4668 N N . LEU B 1 282 ? -13.453 -16.203 -4.98 1 94.25 282 LEU B N 1
ATOM 4669 C CA . LEU B 1 282 ? -13.602 -16.812 -3.664 1 94.25 282 LEU B CA 1
ATOM 4670 C C . LEU B 1 282 ? -13.648 -18.328 -3.773 1 94.25 282 LEU B C 1
ATOM 4672 O O . LEU B 1 282 ? -14.656 -18.953 -3.441 1 94.25 282 LEU B O 1
ATOM 4676 N N . TRP B 1 283 ? -12.656 -18.875 -4.336 1 95.25 283 TRP B N 1
ATOM 4677 C CA . TRP B 1 283 ? -12.539 -20.312 -4.441 1 95.25 283 TRP B CA 1
ATOM 4678 C C . TRP B 1 283 ? -13.688 -20.906 -5.254 1 95.25 283 TRP B C 1
ATOM 4680 O O . TRP B 1 283 ? -14.305 -21.891 -4.844 1 95.25 283 TRP B O 1
ATOM 4690 N N . TRP B 1 284 ? -13.945 -20.156 -6.328 1 94.62 284 TRP B N 1
ATOM 4691 C CA . TRP B 1 284 ? -14.961 -20.547 -7.309 1 94.62 284 TRP B CA 1
ATOM 4692 C C . TRP B 1 284 ? -16.359 -20.422 -6.719 1 94.62 284 TRP B C 1
ATOM 4694 O O . TRP B 1 284 ? -17.312 -21.031 -7.234 1 94.62 284 TRP B O 1
ATOM 4704 N N . LYS B 1 285 ? -16.547 -19.734 -5.559 1 91.56 285 LYS B N 1
ATOM 4705 C CA . LYS B 1 285 ? -17.859 -19.5 -4.934 1 91.56 285 LYS B CA 1
ATOM 4706 C C . LYS B 1 285 ? -18.297 -18.062 -5.113 1 91.56 285 LYS B C 1
ATOM 4708 O O . LYS B 1 285 ? -19.125 -17.547 -4.344 1 91.56 285 LYS B O 1
ATOM 4713 N N . GLY B 1 286 ? -17.672 -17.375 -6.105 1 87.19 286 GLY B N 1
ATOM 4714 C CA . GLY B 1 286 ? -18.031 -15.984 -6.352 1 87.19 286 GLY B CA 1
ATOM 4715 C C . GLY B 1 286 ? -16.922 -15.016 -5.98 1 87.19 286 GLY B C 1
ATOM 4716 O O . GLY B 1 286 ? -15.742 -15.367 -5.996 1 87.19 286 GLY B O 1
ATOM 4717 N N . ASP B 1 287 ? -17.375 -13.82 -5.73 1 81.88 287 ASP B N 1
ATOM 4718 C CA . ASP B 1 287 ? -16.422 -12.742 -5.477 1 81.88 287 ASP B CA 1
ATOM 4719 C C . ASP B 1 287 ? -15.852 -12.828 -4.062 1 81.88 287 ASP B C 1
ATOM 4721 O O . ASP B 1 287 ? -16.547 -13.242 -3.131 1 81.88 287 ASP B O 1
ATOM 4725 N N . HIS B 1 288 ? -14.586 -12.508 -3.947 1 85.31 288 HIS B N 1
ATOM 4726 C CA . HIS B 1 288 ? -13.898 -12.438 -2.66 1 85.31 288 HIS B CA 1
ATOM 4727 C C . HIS B 1 288 ? -13.883 -11.008 -2.125 1 85.31 288 HIS B C 1
ATOM 4729 O O . HIS B 1 288 ? -13.141 -10.164 -2.627 1 85.31 288 HIS B O 1
ATOM 4735 N N . TYR B 1 289 ? -14.648 -10.781 -1.121 1 79.62 289 TYR B N 1
ATOM 4736 C CA . TYR B 1 289 ? -14.789 -9.438 -0.576 1 79.62 289 TYR B CA 1
ATOM 4737 C C . TYR B 1 289 ? -15.125 -8.438 -1.674 1 79.62 289 TYR B C 1
ATOM 4739 O O . TYR B 1 289 ? -16.141 -8.57 -2.35 1 79.62 289 TYR B O 1
ATOM 4747 N N . HIS B 1 290 ? -14.203 -7.469 -1.949 1 81 290 HIS B N 1
ATOM 4748 C CA . HIS B 1 290 ? -14.453 -6.398 -2.906 1 81 290 HIS B CA 1
ATOM 4749 C C . HIS B 1 290 ? -13.703 -6.641 -4.211 1 81 290 HIS B C 1
ATOM 4751 O O . HIS B 1 290 ? -13.453 -5.703 -4.969 1 81 290 HIS B O 1
ATOM 4757 N N . THR B 1 291 ? -13.383 -7.949 -4.438 1 91.81 291 THR B N 1
ATOM 4758 C CA . THR B 1 291 ? -12.586 -8.273 -5.617 1 91.81 291 THR B CA 1
ATOM 4759 C C . THR B 1 291 ? -13.273 -9.352 -6.445 1 91.81 291 THR B C 1
ATOM 4761 O O . THR B 1 291 ? -13.508 -10.461 -5.957 1 91.81 291 THR B O 1
ATOM 4764 N N . ASP B 1 292 ? -13.531 -9.023 -7.672 1 93.75 292 ASP B N 1
ATOM 4765 C CA . ASP B 1 292 ? -14.094 -9.984 -8.617 1 93.75 292 ASP B CA 1
ATOM 4766 C C . ASP B 1 292 ? -13.039 -10.992 -9.062 1 93.75 292 ASP B C 1
ATOM 4768 O O . ASP B 1 292 ? -11.836 -10.727 -8.977 1 93.75 292 ASP B O 1
ATOM 4772 N N . GLU B 1 293 ? -13.578 -12.125 -9.523 1 97 293 GLU B N 1
ATOM 4773 C CA . GLU B 1 293 ? -12.656 -13.008 -10.234 1 97 293 GLU B CA 1
ATOM 4774 C C . GLU B 1 293 ? -11.992 -12.297 -11.406 1 97 293 GLU B C 1
ATOM 4776 O O . GLU B 1 293 ? -12.617 -11.445 -12.055 1 97 293 GLU B O 1
ATOM 4781 N N . GLY B 1 294 ? -10.773 -12.609 -11.672 1 98.25 294 GLY B N 1
ATOM 4782 C CA . GLY B 1 294 ? -10.148 -11.945 -12.805 1 98.25 294 GLY B CA 1
ATOM 4783 C C . GLY B 1 294 ? -8.648 -12.18 -12.891 1 98.25 294 GLY B C 1
ATOM 4784 O O . GLY B 1 294 ? -8.133 -13.133 -12.297 1 98.25 294 GLY B O 1
ATOM 4785 N N . TYR B 1 295 ? -8.016 -11.445 -13.734 1 98.69 295 TYR B N 1
ATOM 4786 C CA . TYR B 1 295 ? -6.578 -11.484 -13.969 1 98.69 295 TYR B CA 1
ATOM 4787 C C . TYR B 1 295 ? -6.059 -10.109 -14.383 1 98.69 295 TYR B C 1
ATOM 4789 O O . TYR B 1 295 ? -6.844 -9.219 -14.719 1 98.69 295 TYR B O 1
ATOM 4797 N N . ASN B 1 296 ? -4.75 -9.891 -14.312 1 98.75 296 ASN B N 1
ATOM 4798 C CA . ASN B 1 296 ? -4.148 -8.633 -14.727 1 98.75 296 ASN B CA 1
ATOM 4799 C C . ASN B 1 296 ? -3.562 -8.719 -16.141 1 98.75 296 ASN B C 1
ATOM 4801 O O . ASN B 1 296 ? -2.863 -9.68 -16.453 1 98.75 296 ASN B O 1
ATOM 4805 N N . VAL B 1 297 ? -3.854 -7.742 -16.938 1 98.88 297 VAL B N 1
ATOM 4806 C CA . VAL B 1 297 ? -3.119 -7.504 -18.188 1 98.88 297 VAL B CA 1
ATOM 4807 C C . VAL B 1 297 ? -2.02 -6.473 -17.938 1 98.88 297 VAL B C 1
ATOM 4809 O O . VAL B 1 297 ? -2.264 -5.43 -17.328 1 98.88 297 VAL B O 1
ATOM 4812 N N . ILE B 1 298 ? -0.813 -6.777 -18.406 1 98.81 298 ILE B N 1
ATOM 4813 C CA . ILE B 1 298 ? 0.356 -5.934 -18.188 1 98.81 298 ILE B CA 1
ATOM 4814 C C . ILE B 1 298 ? 0.931 -5.488 -19.531 1 98.81 298 ILE B C 1
ATOM 4816 O O . ILE B 1 298 ? 1.267 -6.32 -20.375 1 98.81 298 ILE B O 1
ATOM 4820 N N . ASP B 1 299 ? 1.037 -4.207 -19.734 1 98.81 299 ASP B N 1
ATOM 4821 C CA . ASP B 1 299 ? 1.74 -3.635 -20.875 1 98.81 299 ASP B CA 1
ATOM 4822 C C . ASP B 1 299 ? 3.117 -3.115 -20.469 1 98.81 299 ASP B C 1
ATOM 4824 O O . ASP B 1 299 ? 3.232 -2.289 -19.562 1 98.81 299 ASP B O 1
ATOM 4828 N N . LEU B 1 300 ? 4.094 -3.641 -21.094 1 98.75 300 LEU B N 1
ATOM 4829 C CA . LEU B 1 300 ? 5.461 -3.191 -20.875 1 98.75 300 LEU B CA 1
ATOM 4830 C C . LEU B 1 300 ? 5.93 -2.279 -22 1 98.75 300 LEU B C 1
ATOM 4832 O O . LEU B 1 300 ? 5.664 -2.553 -23.172 1 98.75 300 LEU B O 1
ATOM 4836 N N . TYR B 1 301 ? 6.617 -1.162 -21.656 1 98.56 301 TYR B N 1
ATOM 4837 C CA . TYR B 1 301 ? 7.047 -0.193 -22.656 1 98.56 301 TYR B CA 1
ATOM 4838 C C . TYR B 1 301 ? 8.57 -0.094 -22.688 1 98.56 301 TYR B C 1
ATOM 4840 O O . TYR B 1 301 ? 9.25 -0.482 -21.75 1 98.56 301 TYR B O 1
ATOM 4848 N N . ASP B 1 302 ? 9.086 0.465 -23.75 1 97.06 302 ASP B N 1
ATOM 4849 C CA . ASP B 1 302 ? 10.516 0.515 -24.031 1 97.06 302 ASP B CA 1
ATOM 4850 C C . ASP B 1 302 ? 11.219 1.525 -23.109 1 97.06 302 ASP B C 1
ATOM 4852 O O . ASP B 1 302 ? 12.43 1.468 -22.938 1 97.06 302 ASP B O 1
ATOM 4856 N N . ASP B 1 303 ? 10.453 2.412 -22.531 1 96.25 303 ASP B N 1
ATOM 4857 C CA . ASP B 1 303 ? 11.07 3.441 -21.703 1 96.25 303 ASP B CA 1
ATOM 4858 C C . ASP B 1 303 ? 11.062 3.045 -20.219 1 96.25 303 ASP B C 1
ATOM 4860 O O . ASP B 1 303 ? 11.375 3.859 -19.359 1 96.25 303 ASP B O 1
ATOM 4864 N N . GLY B 1 304 ? 10.602 1.879 -19.969 1 97.12 304 GLY B N 1
ATOM 4865 C CA . GLY B 1 304 ? 10.641 1.38 -18.594 1 97.12 304 GLY B CA 1
ATOM 4866 C C . GLY B 1 304 ? 9.336 1.598 -17.844 1 97.12 304 GLY B C 1
ATOM 4867 O O . GLY B 1 304 ? 9.195 1.158 -16.703 1 97.12 304 GLY B O 1
ATOM 4868 N N . THR B 1 305 ? 8.398 2.268 -18.484 1 97.81 305 THR B N 1
ATOM 4869 C CA . THR B 1 305 ? 7.082 2.396 -17.875 1 97.81 305 THR B CA 1
ATOM 4870 C C . THR B 1 305 ? 6.223 1.172 -18.172 1 97.81 305 THR B C 1
ATOM 4872 O O . THR B 1 305 ? 6.621 0.31 -18.953 1 97.81 305 THR B O 1
ATOM 4875 N N . PHE B 1 306 ? 5.102 1.081 -17.484 1 98.56 306 PHE B N 1
ATOM 4876 C CA . PHE B 1 306 ? 4.207 -0.055 -17.672 1 98.56 306 PHE B CA 1
ATOM 4877 C C . PHE B 1 306 ? 2.766 0.333 -17.375 1 98.56 306 PHE B C 1
ATOM 4879 O O . PHE B 1 306 ? 2.512 1.385 -16.781 1 98.56 306 PHE B O 1
ATOM 4886 N N . GLY B 1 307 ? 1.873 -0.444 -17.859 1 98.25 307 GLY B N 1
ATOM 4887 C CA . GLY B 1 307 ? 0.463 -0.371 -17.516 1 98.25 307 GLY B CA 1
ATOM 4888 C C . GLY B 1 307 ? -0.086 -1.679 -16.969 1 98.25 307 GLY B C 1
ATOM 4889 O O . GLY B 1 307 ? 0.381 -2.756 -17.344 1 98.25 307 GLY B O 1
ATOM 4890 N N . THR B 1 308 ? -0.996 -1.571 -16.031 1 98.38 308 THR B N 1
ATOM 4891 C CA . THR B 1 308 ? -1.714 -2.738 -15.539 1 98.38 308 THR B CA 1
ATOM 4892 C C . THR B 1 308 ? -3.223 -2.508 -15.586 1 98.38 308 THR B C 1
ATOM 4894 O O . THR B 1 308 ? -3.695 -1.401 -15.32 1 98.38 308 THR B O 1
ATOM 4897 N N . GLU B 1 309 ? -3.914 -3.516 -15.953 1 98 309 GLU B N 1
ATOM 4898 C CA . GLU B 1 309 ? -5.371 -3.49 -15.961 1 98 309 GLU B CA 1
ATOM 4899 C C . GLU B 1 309 ? -5.953 -4.809 -15.461 1 98 309 GLU B C 1
ATOM 4901 O O . GLU B 1 309 ? -5.656 -5.871 -16.016 1 98 309 GLU B O 1
ATOM 4906 N N . TYR B 1 310 ? -6.773 -4.695 -14.398 1 97.81 310 TYR B N 1
ATOM 4907 C CA . TYR B 1 310 ? -7.473 -5.875 -13.906 1 97.81 310 TYR B CA 1
ATOM 4908 C C . TYR B 1 310 ? -8.75 -6.125 -14.695 1 97.81 310 TYR B C 1
ATOM 4910 O O . TYR B 1 310 ? -9.539 -5.199 -14.922 1 97.81 310 TYR B O 1
ATOM 4918 N N . LYS B 1 311 ? -8.938 -7.359 -15.094 1 97.94 311 LYS B N 1
ATOM 4919 C CA . LYS B 1 311 ? -10.102 -7.711 -15.891 1 97.94 311 LYS B CA 1
ATOM 4920 C C . LYS B 1 311 ? -10.852 -8.891 -15.281 1 97.94 311 LYS B C 1
ATOM 4922 O O . LYS B 1 311 ? -10.258 -9.922 -14.969 1 97.94 311 LYS B O 1
ATOM 4927 N N . SER B 1 312 ? -12.125 -8.633 -15.094 1 97 312 SER B N 1
ATOM 4928 C CA . SER B 1 312 ? -13.008 -9.766 -14.82 1 97 312 SER B CA 1
ATOM 4929 C C . SER B 1 312 ? -13.375 -10.5 -16.109 1 97 312 SER B C 1
ATOM 4931 O O . SER B 1 312 ? -13.508 -9.875 -17.172 1 97 312 SER B O 1
ATOM 4933 N N . TYR B 1 313 ? -13.469 -11.75 -16.047 1 96.75 313 TYR B N 1
ATOM 4934 C CA . TYR B 1 313 ? -13.883 -12.484 -17.234 1 96.75 313 TYR B CA 1
ATOM 4935 C C . TYR B 1 313 ? -15.344 -12.906 -17.125 1 96.75 313 TYR B C 1
ATOM 4937 O O . TYR B 1 313 ? -15.828 -13.688 -17.953 1 96.75 313 TYR B O 1
ATOM 4945 N N . GLY B 1 314 ? -16.062 -12.406 -16.094 1 94 314 GLY B N 1
ATOM 4946 C CA . GLY B 1 314 ? -17.5 -12.523 -15.969 1 94 314 GLY B CA 1
ATOM 4947 C C . GLY B 1 314 ? -17.953 -13.891 -15.508 1 94 314 GLY B C 1
ATOM 4948 O O . GLY B 1 314 ? -19.016 -14.367 -15.914 1 94 314 GLY B O 1
ATOM 4949 N N . TRP B 1 315 ? -17.094 -14.562 -14.711 1 92.19 315 TRP B N 1
ATOM 4950 C CA . TRP B 1 315 ? -17.484 -15.859 -14.172 1 92.19 315 TRP B CA 1
ATOM 4951 C C . TRP B 1 315 ? -18.609 -15.719 -13.156 1 92.19 315 TRP B C 1
ATOM 4953 O O . TRP B 1 315 ? -18.562 -14.844 -12.289 1 92.19 315 TRP B O 1
ATOM 4963 N N . THR B 1 316 ? -19.656 -16.484 -13.297 1 87.31 316 THR B N 1
ATOM 4964 C CA . THR B 1 316 ? -20.734 -16.578 -12.328 1 87.31 316 THR B CA 1
ATOM 4965 C C . THR B 1 316 ? -20.875 -18.016 -11.805 1 87.31 316 THR B C 1
ATOM 4967 O O . THR B 1 316 ? -20.688 -18.969 -12.562 1 87.31 316 THR B O 1
ATOM 4970 N N . VAL B 1 317 ? -21.094 -18.047 -10.461 1 82.75 317 VAL B N 1
ATOM 4971 C CA . VAL B 1 317 ? -21.25 -19.359 -9.844 1 82.75 317 VAL B CA 1
ATOM 4972 C C . VAL B 1 317 ? -22.531 -20.016 -10.352 1 82.75 317 VAL B C 1
ATOM 4974 O O . VAL B 1 317 ? -23.578 -19.375 -10.414 1 82.75 317 VAL B O 1
ATOM 4977 N N . GLY B 1 318 ? -22.453 -21.109 -11 1 65.12 318 GLY B N 1
ATOM 4978 C CA . GLY B 1 318 ? -23.609 -21.875 -11.422 1 65.12 318 GLY B CA 1
ATOM 4979 C C . GLY B 1 318 ? -24.297 -22.609 -10.281 1 65.12 318 GLY B C 1
ATOM 4980 O O . GLY B 1 318 ? -23.688 -22.828 -9.227 1 65.12 318 GLY B O 1
#

pLDDT: mean 88.92, std 22.02, range [17.47, 98.94]

InterPro domains:
  IPR004843 Calcineurin-like, phosphoesterase domain [PF00149] (41-261)
  IPR006311 Twin-arginine translocation pathway, signal sequence [PS51318] (1-30)
  IPR029052 Metallo-dependent phosphatase-like [G3DSA:3.60.21.10] (27-314)
  IPR029052 Metallo-dependent phosphatase-like [SSF56300] (39-314)
  IPR051918 Serine/threonine-protein phosphatase CPPED1 [PTHR43143] (35-285)

Foldseek 3Di:
DCVVDPDPDDDDDDDPPDPPPPPPDPPPPPPPPPPWDFLFKEWEAEQLADDPPLCSLVLVLLQQVLQCPPPDHGQEYEYQENLHNAAQQAEPVRLVVRLVSSVVSCVVRHPHHYDYAYDPRNAHCLVVNRHVHDQPDPCHTNRVSCVSRVHPDRWDWDDGSQAIEIEDHQWDQDPPQSIFGEDDPVVVVVVLVVLVPDDLQHAYEYRHAQFLDDPLCVVVVVVCVVPVCCVRHRHHPCSVVVVVSCLVRLRYAEYEYERSLDFDWDDDSNHIYTYHHHLCAVVSQAHPDPGGRWIWMKTATSNSDIDIDTDHSPDDRD/DCPVDPDPDDDPDDDPPDPPPPPPDPPPPPPPPPPWDFLFKEWEAEQLQDDPPLCSLVLVLLQQVLQCPPPDHGQEYEYQENLHNAAQQAEPVRLVVRLVSSVVSCVVRHPHHYDYAYDPRNAHCLVVNRHVHDQPDPCHTNRVSCVSRVHPDRWDWDDGSQAIEIEDHQWDQDPPQSIFGEDDPVVVVVVLVVLVPDDLQHAYEYRDAQFLDDPLCVVVVVVCVVPVCCVRHRHHPCSVVVVVSCLVRLRYAEYEYERSLDFDWDDDSNHIYTYHHHLCAVVSQAHPDPGGRWIWMKTAISNSDIDIDTDHSPDDRD